Protein AF-0000000069419347 (afdb_homodimer)

Solvent-accessible surface area (backbone atoms only — not comparable to full-atom values): 30660 Å² total; per-residue (Å²): 137,82,92,69,68,67,70,63,52,55,51,61,59,47,45,56,52,52,49,46,49,49,43,45,51,59,65,61,51,60,83,69,86,72,61,82,82,29,34,40,35,29,23,65,53,56,9,44,68,32,57,40,81,48,40,49,40,36,15,42,52,44,42,32,52,75,68,44,47,33,29,24,36,40,49,79,61,64,62,39,100,65,69,41,68,16,29,34,33,48,78,84,44,74,36,59,43,40,66,54,39,51,52,48,45,26,65,76,69,70,54,64,57,50,73,91,52,55,69,50,56,51,28,51,38,49,18,44,40,34,20,40,66,50,44,39,45,55,37,51,47,50,56,46,56,39,90,62,47,70,59,44,60,68,49,47,96,54,59,74,69,56,30,52,52,50,50,52,51,49,35,52,49,51,50,51,19,30,44,40,58,47,65,52,54,48,53,72,71,56,35,46,53,52,34,52,51,48,52,50,28,51,44,52,57,31,49,85,43,65,23,68,90,28,86,55,73,35,61,50,40,24,48,50,42,19,50,51,45,40,35,71,50,70,30,74,93,34,74,65,26,56,50,41,67,71,42,48,58,51,53,52,37,44,51,53,52,38,61,72,67,35,79,55,45,50,32,34,6,60,68,35,93,59,41,51,92,52,64,67,40,78,41,63,54,70,70,79,126,138,82,91,68,69,67,70,64,54,56,51,61,58,48,44,56,51,51,48,46,47,49,44,44,49,58,65,62,50,60,82,69,84,71,61,83,81,27,34,40,35,31,24,64,52,56,8,44,69,30,58,41,81,45,40,50,40,36,15,42,52,44,40,32,52,75,68,47,47,34,30,24,36,41,49,80,60,64,62,38,100,65,68,42,69,14,29,36,33,48,78,84,44,75,36,60,43,40,68,54,39,52,52,49,47,27,64,74,69,71,55,63,57,50,72,91,52,54,68,50,57,51,26,52,37,48,18,44,40,34,22,40,68,52,44,39,45,55,38,51,47,50,57,48,55,40,92,61,46,69,58,44,58,68,48,46,96,54,58,73,70,56,29,52,53,50,50,52,50,49,34,52,50,52,51,53,20,29,43,41,58,46,64,51,54,48,54,73,70,56,34,46,52,52,33,51,51,48,52,50,28,52,45,54,57,30,50,86,46,67,24,67,89,27,86,55,72,35,60,50,41,25,49,50,42,20,50,50,43,41,36,71,51,70,32,74,93,33,74,65,26,56,49,41,67,70,43,48,57,51,53,52,35,45,49,51,51,38,61,73,67,34,79,56,44,50,33,35,6,59,69,34,93,59,39,51,90,53,65,67,40,78,43,64,56,72,69,79,125

Sequence (578 aa):
MELLPICYWTLLLLAPVLLAFLVYKIYFQKKREIPKNTVLLYQMGRGPHAPSVSPFPMKLETYLRMAKIPYMSDHSVTFSSKGKLPWMVYNGKPVADSQFCIEYLNKKLGINLNKAYADLDVSVGRAFQKMAEEEFYWTMCAVTFGEDLTEVKKVLPYKGIELWIKLTAIKHVVQKEMWGHGIGRHNSKEIWSIGERDLHAISTFLGKKKYFLGDEPSEVDCAMFAMLAMVKWNMPNTPHESLMKKLTNLGAYCERMKERYWPDWEECSRLSKKFKDDSYILKNRQKSKMELLPICYWTLLLLAPVLLAFLVYKIYFQKKREIPKNTVLLYQMGRGPHAPSVSPFPMKLETYLRMAKIPYMSDHSVTFSSKGKLPWMVYNGKPVADSQFCIEYLNKKLGINLNKAYADLDVSVGRAFQKMAEEEFYWTMCAVTFGEDLTEVKKVLPYKGIELWIKLTAIKHVVQKEMWGHGIGRHNSKEIWSIGERDLHAISTFLGKKKYFLGDEPSEVDCAMFAMLAMVKWNMPNTPHESLMKKLTNLGAYCERMKERYWPDWEECSRLSKKFKDDSYILKNRQKSK

pLDDT: mean 89.45, std 16.15, range [29.17, 98.94]

InterPro domains:
  IPR012336 Thioredoxin-like fold [PF17172] (55-144)
  IPR026928 FAX/IsoI-like [SFLDG01200] (39-267)
  IPR033468 Metaxin, glutathione S-transferase domain [PF17171] (196-257)
  IPR036249 Thioredoxin-like superfamily [SSF52833] (52-113)
  IPR036282 Glutathione S-transferase, C-terminal domain superfamily [SSF47616] (196-260)
  IPR040079 Glutathione transferase family [SFLDS00019] (39-267)
  IPR050931 Mitochondrial Protein Transport Metaxin [PTHR12289] (31-272)

Organism: NCBI:txid2607531

Foldseek 3Di:
DPPPDPVVVVCVVVVVVVVVVVCCCVVVVPPPDDDAQEKEKEAAAQWQFWLHLALLSQLLVLLCLVQFGKYFYDRPNDADPVRDDIWIAHRRDTDDGSVRRSVVCCVVVVDFQCVVDDPVLVVVLVVLLCCLVLQLRLLLLCQCLDDDVPQVLRTDPDDDPRSVVVSVVVSVVSLVVCVVSVLNVDDNVVSVVSNLVSVVVQLVQCPQALARSHPGHGSSRSRLLSSLVSLCGRPPPDPSVVVVVVSVSSVNSNVSSCVPRPVVGLCSRPNRPNDDDRGRPIDGNPPPD/DCPPDPVPVVCVVVVVVVVVVVCCCVVVVPPPDDDAQEKEKEAAAQWQFWLHLALLSQLLVLLCLVQFGKYFYDRPNDADPVRDDIWIAHPRDTDDGSVRRSVVCCVVVVDFQCVVDDPVLVVVLVVLLCCLVLQLRLLLLCQCLDDDVPQVLRTDPDDDPRSVVVSVVVSVVSLVVCVVSVLNVDDNVVSVVSNLVSVVVQLVQCPQALARSHPGHGSSSSRLLSSLCSLCGRPPPDPSVVVVVVSVSSVNSNVSSCVPRPVVGLCSRPNRPNDDDRGRPIDGNPPPD

Secondary structure (DSSP, 8-state):
-----HHHHHHHHHHHHHHHHHHHHHHHS----PPTT-EEEE-PPPPSSSS-SSHHHHHHHHHHHHTT--EEEE-S----TTS-S-EEEETTEEEESHHHHHHHHHHHHT--TTTTS-HHHHHHHHHHHHHIIIIIHHHHHHHHTSS--HHHHHHSS--HHHHHHHHHHHHHHHHHHHHHHSGGGS-HHHHHHHHHHHHHHHHHHHTT-SSSSSSS--HHHHHHHHHHHIIIII-TTSHHHHHHHHSHHHHHHHHHHHHHH-TTTGGG-TTSTT----BT--B------/----SHHHHHHHHHHHHHHHHHHHHHHHS----PPTT-EEEE-PPPPSSSS-SSHHHHHHHHHHHHTT--EEEE-S----TTS-S-EEEETTEEEESHHHHHHHHHHHHT--TTTTS-HHHHHHHHHHHHHIIIIIHHHHHHHHTSS--HHHHHHSS--HHHHHHHHHHHHHHHHHHHHHHSGGGS-HHHHHHHHHHHHHHHHHHHTT-SSSSSSS--HHHHHHHHHHHIIIII-TTSHHHHHHHHSHHHHHHHHHHHHHH-TTTGGG-TTSTT----BT--B------

Nearest PDB structures (foldseek):
  3tou-assembly1_B  TM=7.215E-01  e=1.126E-05  Ralstonia solanacearum
  4ikh-assembly1_A-2  TM=7.007E-01  e=8.642E-06  Pseudomonas protegens Pf-5
  8ix7-assembly1_A  TM=6.633E-01  e=6.817E-05  Oryza sativa Indica Group
  4pua-assembly1_A-2  TM=5.459E-01  e=1.720E-05  Streptococcus pneumoniae ATCC 700669
  6gsw-assembly1_B  TM=5.670E-01  e=1.221E-04  Rattus rattus

Structure (mmCIF, N/CA/C/O backbone):
data_AF-0000000069419347-model_v1
#
loop_
_entity.id
_entity.type
_entity.pdbx_description
1 polymer 'Failed axon connections homolog isoform X1'
#
loop_
_atom_site.group_PDB
_atom_site.id
_atom_site.type_symbol
_atom_site.label_atom_id
_atom_site.label_alt_id
_atom_site.label_comp_id
_atom_site.label_asym_id
_atom_site.label_entity_id
_atom_site.label_seq_id
_atom_site.pdbx_PDB_ins_code
_atom_site.Cartn_x
_atom_site.Cartn_y
_atom_site.Cartn_z
_atom_site.occupancy
_atom_site.B_iso_or_equiv
_atom_site.auth_seq_id
_atom_site.auth_comp_id
_atom_site.auth_asym_id
_atom_site.auth_atom_id
_atom_site.pdbx_PDB_model_num
ATOM 1 N N . MET A 1 1 ? 57.094 0.562 -24.5 1 29.8 1 MET A N 1
ATOM 2 C CA . MET A 1 1 ? 56.219 -0.581 -24.625 1 29.8 1 MET A CA 1
ATOM 3 C C . MET A 1 1 ? 54.812 -0.234 -24.125 1 29.8 1 MET A C 1
ATOM 5 O O . MET A 1 1 ? 54.625 0.105 -22.953 1 29.8 1 MET A O 1
ATOM 9 N N . GLU A 1 2 ? 53.938 0.342 -25.062 1 36.12 2 GLU A N 1
ATOM 10 C CA . GLU A 1 2 ? 52.594 0.938 -25.016 1 36.12 2 GLU A CA 1
ATOM 11 C C . GLU A 1 2 ? 51.562 -0.091 -24.625 1 36.12 2 GLU A C 1
ATOM 13 O O . GLU A 1 2 ? 51.469 -1.17 -25.219 1 36.12 2 GLU A O 1
ATOM 18 N N . LEU A 1 3 ? 51.188 -0.179 -23.344 1 39.41 3 LEU A N 1
ATOM 19 C CA . LEU A 1 3 ? 50.219 -1.021 -22.641 1 39.41 3 LEU A CA 1
ATOM 20 C C . LEU A 1 3 ? 48.812 -0.88 -23.25 1 39.41 3 LEU A C 1
ATOM 22 O O . LEU A 1 3 ? 48.062 0.007 -22.875 1 39.41 3 LEU A O 1
ATOM 26 N N . LEU A 1 4 ? 48.812 -0.803 -24.672 1 35.44 4 LEU A N 1
ATOM 27 C CA . LEU A 1 4 ? 47.594 -0.573 -25.469 1 35.44 4 LEU A CA 1
ATOM 28 C C . LEU A 1 4 ? 46.531 -1.614 -25.141 1 35.44 4 LEU A C 1
ATOM 30 O O . LEU A 1 4 ? 45.375 -1.273 -24.969 1 35.44 4 LEU A O 1
ATOM 34 N N . PRO A 1 5 ? 46.531 -2.982 -25.719 1 41.66 5 PRO A N 1
ATOM 35 C CA . PRO A 1 5 ? 45.594 -3.744 -26.547 1 41.66 5 PRO A CA 1
ATOM 36 C C . PRO A 1 5 ? 44.656 -4.621 -25.719 1 41.66 5 PRO A C 1
ATOM 38 O O . PRO A 1 5 ? 43.969 -5.492 -26.266 1 41.66 5 PRO A O 1
ATOM 41 N N . ILE A 1 6 ? 44.688 -4.746 -24.453 1 48.47 6 ILE A N 1
ATOM 42 C CA . ILE A 1 6 ? 44 -5.855 -23.812 1 48.47 6 ILE A CA 1
ATOM 43 C C . ILE A 1 6 ? 42.5 -5.609 -23.844 1 48.47 6 ILE A C 1
ATOM 45 O O . ILE A 1 6 ? 41.719 -6.539 -24.062 1 48.47 6 ILE A O 1
ATOM 49 N N . CYS A 1 7 ? 42 -4.348 -23.875 1 47.34 7 CYS A N 1
ATOM 50 C CA . CYS A 1 7 ? 40.594 -4.062 -23.75 1 47.34 7 CYS A CA 1
ATOM 51 C C . CYS A 1 7 ? 39.844 -4.41 -25.047 1 47.34 7 CYS A C 1
ATOM 53 O O . CYS A 1 7 ? 38.688 -4.84 -25 1 47.34 7 CYS A O 1
ATOM 55 N N . TYR A 1 8 ? 40.5 -4.25 -26.25 1 48.56 8 TYR A N 1
ATOM 56 C CA . TYR A 1 8 ? 39.844 -4.504 -27.516 1 48.56 8 TYR A CA 1
ATOM 57 C C . TYR A 1 8 ? 39.656 -5.996 -27.75 1 48.56 8 TYR A C 1
ATOM 59 O O . TYR A 1 8 ? 38.656 -6.43 -28.281 1 48.56 8 TYR A O 1
ATOM 67 N N . TRP A 1 9 ? 40.562 -6.848 -27.219 1 48.47 9 TRP A N 1
ATOM 68 C CA . TRP A 1 9 ? 40.5 -8.281 -27.469 1 48.47 9 TRP A CA 1
ATOM 69 C C . TRP A 1 9 ? 39.406 -8.93 -26.625 1 48.47 9 TRP A C 1
ATOM 71 O O . TRP A 1 9 ? 38.75 -9.875 -27.078 1 48.47 9 TRP A O 1
ATOM 81 N N . THR A 1 10 ? 39.156 -8.445 -25.406 1 51.72 10 THR A N 1
ATOM 82 C CA . THR A 1 10 ? 38.094 -9.008 -24.594 1 51.72 10 THR A CA 1
ATOM 83 C C . THR A 1 10 ? 36.719 -8.656 -25.172 1 51.72 10 THR A C 1
ATOM 85 O O . THR A 1 10 ? 35.781 -9.469 -25.125 1 51.72 10 THR A O 1
ATOM 88 N N . LEU A 1 11 ? 36.625 -7.551 -25.891 1 51.53 11 LEU A N 1
ATOM 89 C CA . LEU A 1 11 ? 35.375 -7.195 -26.562 1 51.53 11 LEU A CA 1
ATOM 90 C C . LEU A 1 11 ? 35.156 -8.062 -27.797 1 51.53 11 LEU A C 1
ATOM 92 O O . LEU A 1 11 ? 34.031 -8.469 -28.078 1 51.53 11 LEU A O 1
ATOM 96 N N . LEU A 1 12 ? 36.25 -8.5 -28.484 1 54.22 12 LEU A N 1
ATOM 97 C CA . LEU A 1 12 ? 36.188 -9.32 -29.688 1 54.22 12 LEU A CA 1
ATOM 98 C C . LEU A 1 12 ? 35.781 -10.75 -29.344 1 54.22 12 LEU A C 1
ATOM 100 O O . LEU A 1 12 ? 35.031 -11.391 -30.094 1 54.22 12 LEU A O 1
ATOM 104 N N . LEU A 1 13 ? 36.219 -11.211 -28.141 1 55.38 13 LEU A N 1
ATOM 105 C CA . LEU A 1 13 ? 35.844 -12.57 -27.766 1 55.38 13 LEU A CA 1
ATOM 106 C C . LEU A 1 13 ? 34.438 -12.609 -27.172 1 55.38 13 LEU A C 1
ATOM 108 O O . LEU A 1 13 ? 33.688 -13.562 -27.406 1 55.38 13 LEU A O 1
ATOM 112 N N . LEU A 1 14 ? 34 -11.531 -26.516 1 58.59 14 LEU A N 1
ATOM 113 C CA . LEU A 1 14 ? 32.719 -11.562 -25.875 1 58.59 14 LEU A CA 1
ATOM 114 C C . LEU A 1 14 ? 31.594 -11.266 -26.875 1 58.59 14 LEU A C 1
ATOM 116 O O . LEU A 1 14 ? 30.469 -11.75 -26.719 1 58.59 14 LEU A O 1
ATOM 120 N N . ALA A 1 15 ? 31.969 -10.664 -28.047 1 59.84 15 ALA A N 1
ATOM 121 C CA . ALA A 1 15 ? 30.969 -10.305 -29.062 1 59.84 15 ALA A CA 1
ATOM 122 C C . ALA A 1 15 ? 30.422 -11.547 -29.75 1 59.84 15 ALA A C 1
ATOM 124 O O . ALA A 1 15 ? 29.203 -11.695 -29.891 1 59.84 15 ALA A O 1
ATOM 125 N N . PRO A 1 16 ? 31.328 -12.453 -30.062 1 60.97 16 PRO A N 1
ATOM 126 C CA . PRO A 1 16 ? 30.766 -13.648 -30.703 1 60.97 16 PRO A CA 1
ATOM 127 C C . PRO A 1 16 ? 29.938 -14.492 -29.734 1 60.97 16 PRO A C 1
ATOM 129 O O . PRO A 1 16 ? 28.906 -15.055 -30.109 1 60.97 16 PRO A O 1
ATOM 132 N N . VAL A 1 17 ? 30.25 -14.477 -28.453 1 59.56 17 VAL A N 1
ATOM 133 C CA . VAL A 1 17 ? 29.516 -15.242 -27.453 1 59.56 17 VAL A CA 1
ATOM 134 C C . VAL A 1 17 ? 28.172 -14.57 -27.172 1 59.56 17 VAL A C 1
ATOM 136 O O . VAL A 1 17 ? 27.141 -15.234 -27.109 1 59.56 17 VAL A O 1
ATOM 139 N N . LEU A 1 18 ? 28.156 -13.273 -27.078 1 58.28 18 LEU A N 1
ATOM 140 C CA . LEU A 1 18 ? 26.906 -12.539 -26.906 1 58.28 18 LEU A CA 1
ATOM 141 C C . LEU A 1 18 ? 26.031 -12.656 -28.141 1 58.28 18 LEU A C 1
ATOM 143 O O . LEU A 1 18 ? 24.812 -12.828 -28.016 1 58.28 18 LEU A O 1
ATOM 147 N N . LEU A 1 19 ? 26.672 -12.594 -29.297 1 57.97 19 LEU A N 1
ATOM 148 C CA . LEU A 1 19 ? 25.922 -12.773 -30.531 1 57.97 19 LEU A CA 1
ATOM 149 C C . LEU A 1 19 ? 25.406 -14.203 -30.656 1 57.97 19 LEU A C 1
ATOM 151 O O . LEU A 1 19 ? 24.266 -14.414 -31.047 1 57.97 19 LEU A O 1
ATOM 155 N N . ALA A 1 20 ? 26.219 -15.188 -30.25 1 57.75 20 ALA A N 1
ATOM 156 C CA . ALA A 1 20 ? 25.766 -16.578 -30.25 1 57.75 20 ALA A CA 1
ATOM 157 C C . ALA A 1 20 ? 24.656 -16.797 -29.234 1 57.75 20 ALA A C 1
ATOM 159 O O . ALA A 1 20 ? 23.672 -17.484 -29.516 1 57.75 20 ALA A O 1
ATOM 160 N N . PHE A 1 21 ? 24.75 -16.219 -28.062 1 57.56 21 PHE A N 1
ATOM 161 C CA . PHE A 1 21 ? 23.703 -16.297 -27.047 1 57.56 21 PHE A CA 1
ATOM 162 C C . PHE A 1 21 ? 22.422 -15.609 -27.547 1 57.56 21 PHE A C 1
ATOM 164 O O . PHE A 1 21 ? 21.328 -16.141 -27.375 1 57.56 21 PHE A O 1
ATOM 171 N N . LEU A 1 22 ? 22.531 -14.492 -28.172 1 54.28 22 LEU A N 1
ATOM 172 C CA . LEU A 1 22 ? 21.391 -13.789 -28.734 1 54.28 22 LEU A CA 1
ATOM 173 C C . LEU A 1 22 ? 20.797 -14.586 -29.891 1 54.28 22 LEU A C 1
ATOM 175 O O . LEU A 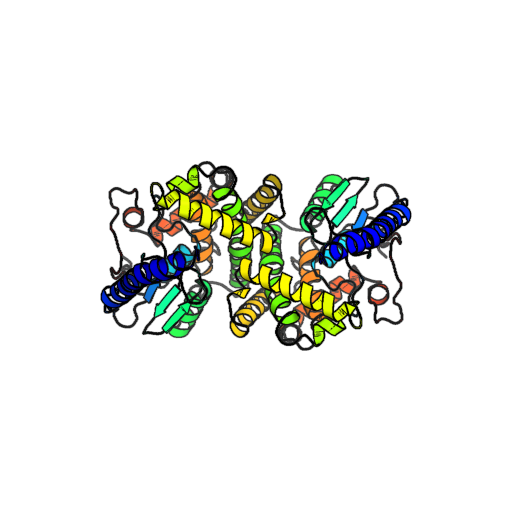1 22 ? 19.562 -14.719 -30 1 54.28 22 LEU A O 1
ATOM 179 N N . VAL A 1 23 ? 21.688 -15.133 -30.75 1 52.81 23 VAL A N 1
ATOM 180 C CA . VAL A 1 23 ? 21.219 -15.977 -31.844 1 52.81 23 VAL A CA 1
ATOM 181 C C . VAL A 1 23 ? 20.578 -17.234 -31.297 1 52.81 23 VAL A C 1
ATOM 183 O O . VAL A 1 23 ? 19.516 -17.656 -31.766 1 52.81 23 VAL A O 1
ATOM 186 N N . TYR A 1 24 ? 21.312 -17.875 -30.312 1 51.09 24 TYR A N 1
ATOM 187 C CA . TYR A 1 24 ? 20.719 -19.031 -29.641 1 51.09 24 TYR A CA 1
ATOM 188 C C . TYR A 1 24 ? 19.359 -18.672 -29.031 1 51.09 24 TYR A C 1
ATOM 190 O O . TYR A 1 24 ? 18.391 -19.422 -29.188 1 51.09 24 TYR A O 1
ATOM 198 N N . LYS A 1 25 ? 19.312 -17.594 -28.266 1 52.38 25 LYS A N 1
ATOM 199 C CA . LYS A 1 25 ? 18.047 -17.141 -27.688 1 52.38 25 LYS A CA 1
ATOM 200 C C . LYS A 1 25 ? 17 -16.906 -28.781 1 52.38 25 LYS A C 1
ATOM 202 O O . LYS A 1 25 ? 15.844 -17.297 -28.641 1 52.38 25 LYS A O 1
ATOM 207 N N . ILE A 1 26 ? 17.422 -16.172 -29.781 1 50.84 26 ILE A N 1
ATOM 208 C CA . ILE A 1 26 ? 16.516 -15.906 -30.906 1 50.84 26 ILE A CA 1
ATOM 209 C C . ILE A 1 26 ? 16.219 -17.219 -31.641 1 50.84 26 ILE A C 1
ATOM 211 O O . ILE A 1 26 ? 15.07 -17.484 -31.984 1 50.84 26 ILE A O 1
ATOM 215 N N . TYR A 1 27 ? 17.297 -17.922 -31.953 1 47.09 27 TYR A N 1
ATOM 216 C CA . TYR A 1 27 ? 17.156 -19.141 -32.719 1 47.09 27 TYR A CA 1
ATOM 217 C C . TYR A 1 27 ? 16.391 -20.203 -31.922 1 47.09 27 TYR A C 1
ATOM 219 O O . TYR A 1 27 ? 15.594 -20.953 -32.5 1 47.09 27 TYR A O 1
ATOM 227 N N . PHE A 1 28 ? 16.812 -20.375 -30.656 1 46.38 28 PHE A N 1
ATOM 228 C CA . PHE A 1 28 ? 16.141 -21.422 -29.906 1 46.38 28 PHE A CA 1
ATOM 229 C C . PHE A 1 28 ? 14.836 -20.906 -29.312 1 46.38 28 PHE A C 1
ATOM 231 O O . PHE A 1 28 ? 14.094 -21.656 -28.672 1 46.38 28 PHE A O 1
ATOM 238 N N . GLN A 1 29 ? 14.719 -19.609 -29.141 1 49.25 29 GLN A N 1
ATOM 239 C CA . GLN A 1 29 ? 13.367 -19.25 -28.734 1 49.25 29 GLN A CA 1
ATOM 240 C C . GLN A 1 29 ? 12.336 -19.766 -29.734 1 49.25 29 GLN A C 1
ATOM 242 O O . GLN A 1 29 ? 12.172 -19.203 -30.812 1 49.25 29 GLN A O 1
ATOM 247 N N . LYS A 1 30 ? 12.383 -21.031 -29.891 1 47.69 30 LYS A N 1
ATOM 248 C CA . LYS A 1 30 ? 11.352 -21.797 -30.578 1 47.69 30 LYS A CA 1
ATOM 249 C C . LYS A 1 30 ? 10.023 -21.047 -30.594 1 47.69 30 LYS A C 1
ATOM 251 O O . LYS A 1 30 ? 9.492 -20.688 -29.547 1 47.69 30 LYS A O 1
ATOM 256 N N . LYS A 1 31 ? 9.688 -20.469 -31.688 1 54.03 31 LYS A N 1
ATOM 257 C CA . LYS A 1 31 ? 8.344 -19.969 -31.984 1 54.03 31 LYS A CA 1
ATOM 258 C C . LYS A 1 31 ? 7.285 -21.016 -31.625 1 54.03 31 LYS A C 1
ATOM 260 O O . LYS A 1 31 ? 7.012 -21.922 -32.406 1 54.03 31 LYS A O 1
ATOM 265 N N . ARG A 1 32 ? 7.207 -21.328 -30.375 1 66.75 32 ARG A N 1
ATOM 266 C CA . ARG A 1 32 ? 6.156 -22.266 -29.984 1 66.75 32 ARG A CA 1
ATOM 267 C C . ARG A 1 32 ? 4.781 -21.734 -30.391 1 66.75 32 ARG A C 1
ATOM 269 O O . ARG A 1 32 ? 4.539 -20.531 -30.359 1 66.75 32 ARG A O 1
ATOM 276 N N . GLU A 1 33 ? 4.199 -22.531 -31.172 1 82.38 33 GLU A N 1
ATOM 277 C CA . GLU A 1 33 ? 2.844 -22.203 -31.594 1 82.38 33 GLU A CA 1
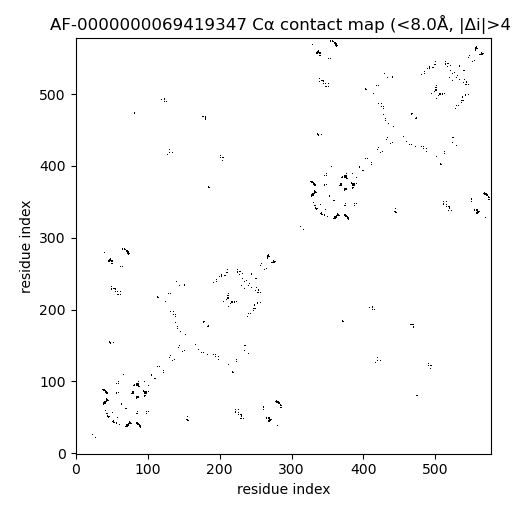ATOM 278 C C . GLU A 1 33 ? 1.878 -22.188 -30.422 1 82.38 33 GLU A C 1
ATOM 280 O O . GLU A 1 33 ? 1.695 -23.203 -29.75 1 82.38 33 GLU A O 1
ATOM 285 N N . ILE A 1 34 ? 1.478 -21.125 -29.922 1 89.12 34 ILE A N 1
ATOM 286 C CA . ILE A 1 34 ? 0.454 -20.953 -28.891 1 89.12 34 ILE A CA 1
ATOM 287 C C . ILE A 1 34 ? -0.93 -20.969 -29.547 1 89.12 34 ILE A C 1
ATOM 289 O O . ILE A 1 34 ? -1.204 -20.172 -30.453 1 89.12 34 ILE A O 1
ATOM 293 N N . PRO A 1 35 ? -1.721 -21.891 -29.094 1 92.75 35 PRO A N 1
ATOM 294 C CA . PRO A 1 35 ? -3.066 -21.906 -29.672 1 92.75 35 PRO A CA 1
ATOM 295 C C . PRO A 1 35 ? -3.793 -20.578 -29.516 1 92.75 35 PRO A C 1
ATOM 297 O O . PRO A 1 35 ? -3.516 -19.812 -28.594 1 92.75 35 PRO A O 1
ATOM 300 N N . LYS A 1 36 ? -4.734 -20.359 -30.422 1 94 36 LYS A N 1
ATOM 301 C CA . LYS A 1 36 ? -5.57 -19.156 -30.344 1 94 36 LYS A CA 1
ATOM 302 C C . LYS A 1 36 ? -6.359 -19.141 -29.031 1 94 36 LYS A C 1
ATOM 304 O O . LYS A 1 36 ? -6.773 -20.188 -28.531 1 94 36 LYS A O 1
ATOM 309 N N . ASN A 1 37 ? -6.57 -17.922 -28.484 1 96.44 37 ASN A N 1
ATOM 310 C CA . ASN A 1 37 ? -7.363 -17.703 -27.281 1 96.44 37 ASN A CA 1
ATOM 311 C C . ASN A 1 37 ? -6.758 -18.406 -26.062 1 96.44 37 ASN A C 1
ATOM 313 O O . ASN A 1 37 ? -7.48 -18.922 -25.219 1 96.44 37 ASN A O 1
ATOM 317 N N . THR A 1 38 ? -5.406 -18.516 -26.109 1 96.94 38 THR A N 1
ATOM 318 C CA . THR A 1 38 ? -4.637 -19.094 -25.016 1 96.94 38 THR A CA 1
ATOM 319 C C . THR A 1 38 ? -3.633 -18.078 -24.469 1 96.94 38 THR A C 1
ATOM 321 O O . THR A 1 38 ? -2.969 -17.375 -25.234 1 96.94 38 THR A O 1
ATOM 324 N N . VAL A 1 39 ? -3.59 -17.984 -23.188 1 98.12 39 VAL A N 1
ATOM 325 C CA . VAL A 1 39 ? -2.631 -17.094 -22.547 1 98.12 39 VAL A CA 1
ATOM 326 C C . VAL A 1 39 ? -1.269 -17.781 -22.453 1 98.12 39 VAL A C 1
ATOM 328 O O . VAL A 1 39 ? -1.174 -18.938 -22.047 1 98.12 39 VAL A O 1
ATOM 331 N N . LEU A 1 40 ? -0.268 -17.141 -22.906 1 98 40 LEU A N 1
ATOM 332 C CA . LEU A 1 40 ? 1.087 -17.531 -22.531 1 98 40 LEU A CA 1
ATOM 333 C C . LEU A 1 40 ? 1.566 -16.719 -21.328 1 98 40 LEU A C 1
ATOM 335 O O . LEU A 1 40 ? 1.769 -15.508 -21.438 1 98 40 LEU A O 1
ATOM 339 N N . LEU A 1 41 ? 1.687 -17.375 -20.234 1 98.12 41 LEU A N 1
ATOM 340 C CA . LEU A 1 41 ? 2.053 -16.75 -18.953 1 98.12 41 LEU A CA 1
ATOM 341 C C . LEU A 1 41 ? 3.559 -16.844 -18.719 1 98.12 41 LEU A C 1
ATOM 343 O O . LEU A 1 41 ? 4.102 -17.938 -18.578 1 98.12 41 LEU A O 1
ATOM 347 N N . TYR A 1 42 ? 4.219 -15.711 -18.766 1 97.31 42 TYR A N 1
ATOM 348 C CA . TYR A 1 42 ? 5.637 -15.641 -18.422 1 97.31 42 TYR A CA 1
ATOM 349 C C . TYR A 1 42 ? 5.82 -15.469 -16.906 1 97.31 42 TYR A C 1
ATOM 351 O O . TYR A 1 42 ? 5.344 -14.492 -16.328 1 97.31 42 TYR A O 1
ATOM 359 N N . GLN A 1 43 ? 6.414 -16.375 -16.297 1 95.19 43 GLN A N 1
ATOM 360 C CA . GLN A 1 43 ? 6.605 -16.391 -14.852 1 95.19 43 GLN A CA 1
ATOM 361 C C . GLN A 1 43 ? 7.926 -17.047 -14.469 1 95.19 43 GLN A C 1
ATOM 363 O O . GLN A 1 43 ? 8.734 -17.375 -15.344 1 95.19 43 GLN A O 1
ATOM 368 N N . MET A 1 44 ? 8.172 -17.141 -13.148 1 89.38 44 MET A N 1
ATOM 369 C CA . MET A 1 44 ? 9.367 -17.828 -12.664 1 89.38 44 MET A CA 1
ATOM 370 C C . MET A 1 44 ? 9.133 -19.328 -12.547 1 89.38 44 MET A C 1
ATOM 372 O O . MET A 1 44 ? 8.008 -19.797 -12.703 1 89.38 44 MET A O 1
ATOM 376 N N . GLY A 1 45 ? 10.18 -20.031 -12.32 1 87.12 45 GLY A N 1
ATOM 377 C CA . GLY A 1 45 ? 10.047 -21.469 -12.125 1 87.12 45 GLY A CA 1
ATOM 378 C C . GLY A 1 45 ? 9.219 -21.828 -10.906 1 87.12 45 GLY A C 1
ATOM 379 O O . GLY A 1 45 ? 8.945 -20.969 -10.062 1 87.12 45 GLY A O 1
ATOM 380 N N . ARG A 1 46 ? 8.734 -23.078 -10.891 1 93.31 46 ARG A N 1
ATOM 381 C CA . ARG A 1 46 ? 7.941 -23.594 -9.781 1 93.31 46 ARG A CA 1
ATOM 382 C C . ARG A 1 46 ? 8.75 -23.594 -8.484 1 93.31 46 ARG A C 1
ATOM 384 O O . ARG A 1 46 ? 9.961 -23.797 -8.508 1 93.31 46 ARG A O 1
ATOM 391 N N . GLY A 1 47 ? 8.102 -23.312 -7.34 1 91.81 47 GLY A N 1
ATOM 392 C CA . GLY A 1 47 ? 8.742 -23.328 -6.031 1 91.81 47 GLY A CA 1
ATOM 393 C C . GLY A 1 47 ? 8.867 -24.734 -5.449 1 91.81 47 GLY A C 1
ATOM 394 O O . GLY A 1 47 ? 8.258 -25.672 -5.957 1 91.81 47 GLY A O 1
ATOM 395 N N . PRO A 1 48 ? 9.672 -24.875 -4.441 1 92.75 48 PRO A N 1
ATOM 396 C CA . PRO A 1 48 ? 9.859 -26.188 -3.826 1 92.75 48 PRO A CA 1
ATOM 397 C C . PRO A 1 48 ? 8.578 -26.719 -3.186 1 92.75 48 PRO A C 1
ATOM 399 O O . PRO A 1 48 ? 8.281 -27.906 -3.301 1 92.75 48 PRO A O 1
ATOM 402 N N . HIS A 1 49 ? 7.746 -25.781 -2.566 1 93.88 49 HIS A N 1
ATOM 403 C CA . HIS A 1 49 ? 6.625 -26.266 -1.763 1 93.88 49 HIS A CA 1
ATOM 404 C C . HIS A 1 49 ? 5.305 -25.688 -2.268 1 93.88 49 HIS A C 1
ATOM 406 O O . HIS A 1 49 ? 4.234 -26.047 -1.766 1 93.88 49 HIS A O 1
ATOM 412 N N . ALA A 1 50 ? 5.352 -24.812 -3.209 1 95.12 50 ALA A N 1
ATOM 413 C CA . ALA A 1 50 ? 4.191 -24.172 -3.814 1 95.12 50 ALA A CA 1
ATOM 414 C C . ALA A 1 50 ? 4.426 -23.891 -5.297 1 95.12 50 ALA A C 1
ATOM 416 O O . ALA A 1 50 ? 5.566 -23.891 -5.762 1 95.12 50 ALA A O 1
ATOM 417 N N . PRO A 1 51 ? 3.381 -23.641 -6.055 1 96 51 PRO A N 1
ATOM 418 C CA . PRO A 1 51 ? 3.504 -23.469 -7.504 1 96 51 PRO A CA 1
ATOM 419 C C . PRO A 1 51 ? 4.371 -22.266 -7.879 1 96 51 PRO A C 1
ATOM 421 O O . PRO A 1 51 ? 4.871 -22.188 -9.008 1 96 51 PRO A O 1
ATOM 424 N N . SER A 1 52 ? 4.535 -21.359 -6.973 1 95.12 52 SER A N 1
ATOM 425 C CA . SER A 1 52 ? 5.375 -20.188 -7.223 1 95.12 52 SER A CA 1
ATOM 426 C C . SER A 1 52 ? 6.07 -19.734 -5.945 1 95.12 52 SER A C 1
ATOM 428 O O . SER A 1 52 ? 5.578 -19.969 -4.84 1 95.12 52 SER A O 1
ATOM 430 N N . VAL A 1 53 ? 7.246 -19.047 -6.117 1 92.44 53 VAL A N 1
ATOM 431 C CA . VAL A 1 53 ? 7.953 -18.484 -4.977 1 92.44 53 VAL A CA 1
ATOM 432 C C . VAL A 1 53 ? 7.676 -16.984 -4.883 1 92.44 53 VAL A C 1
ATOM 434 O O . VAL A 1 53 ? 8.227 -16.297 -4.02 1 92.44 53 VAL A O 1
ATOM 437 N N . SER A 1 54 ? 6.852 -16.5 -5.766 1 94 54 SER A N 1
ATOM 438 C CA . SER A 1 54 ? 6.426 -15.109 -5.801 1 94 54 SER A CA 1
ATOM 439 C C . SER A 1 54 ? 4.902 -15 -5.836 1 94 54 SER A C 1
ATOM 441 O O . SER A 1 54 ? 4.234 -15.781 -6.512 1 94 54 SER A O 1
ATOM 443 N N . PRO A 1 55 ? 4.367 -14.094 -5.078 1 97.56 55 PRO A N 1
ATOM 444 C CA . PRO A 1 55 ? 2.906 -14.031 -4.988 1 97.56 55 PRO A CA 1
ATOM 445 C C . PRO A 1 55 ? 2.262 -13.484 -6.262 1 97.56 55 PRO A C 1
ATOM 447 O O . PRO A 1 55 ? 1.097 -13.773 -6.543 1 97.56 55 PRO A O 1
ATOM 450 N N . PHE A 1 56 ? 2.959 -12.742 -7.09 1 98.12 56 PHE A N 1
ATOM 451 C CA . PHE A 1 56 ? 2.328 -12.047 -8.203 1 98.12 56 PHE A CA 1
ATOM 452 C C . PHE A 1 56 ? 2.098 -13 -9.375 1 98.12 56 PHE A C 1
ATOM 454 O O . PHE A 1 56 ? 1.013 -13.023 -9.961 1 98.12 56 PHE A O 1
ATOM 461 N N . PRO A 1 57 ? 3.074 -13.867 -9.695 1 97.88 57 PRO A N 1
ATOM 462 C CA . PRO A 1 57 ? 2.752 -14.914 -10.68 1 97.88 57 PRO A CA 1
ATOM 463 C C . PRO A 1 57 ? 1.66 -15.859 -10.188 1 97.88 57 PRO A C 1
ATOM 465 O O . PRO A 1 57 ? 0.806 -16.281 -10.977 1 97.88 57 PRO A O 1
ATOM 468 N N . MET A 1 58 ? 1.704 -16.188 -8.914 1 98.06 58 MET A N 1
ATOM 469 C CA . MET A 1 58 ? 0.682 -17.062 -8.352 1 98.06 58 MET A CA 1
ATOM 470 C C . MET A 1 58 ? -0.697 -16.422 -8.438 1 98.06 58 MET A C 1
ATOM 472 O O . MET A 1 58 ? -1.686 -17.094 -8.727 1 98.06 58 MET A O 1
ATOM 476 N N . LYS A 1 59 ? -0.788 -15.164 -8.156 1 98.81 59 LYS A N 1
ATOM 477 C CA . LYS A 1 59 ? -2.025 -14.406 -8.289 1 98.81 59 LYS A CA 1
ATOM 478 C C . LYS A 1 59 ? -2.594 -14.531 -9.703 1 98.81 59 LYS A C 1
ATOM 480 O O . LYS A 1 59 ? -3.766 -14.867 -9.875 1 98.81 59 LYS A O 1
ATOM 485 N N . LEU A 1 60 ? -1.772 -14.273 -10.727 1 98.81 60 LEU A N 1
ATOM 486 C CA . LEU A 1 60 ? -2.229 -14.266 -12.109 1 98.81 60 LEU A CA 1
ATOM 487 C C . LEU A 1 60 ? -2.623 -15.672 -12.555 1 98.81 60 LEU A C 1
ATOM 489 O O . LEU A 1 60 ? -3.646 -15.852 -13.219 1 98.81 60 LEU A O 1
ATOM 493 N N . GLU A 1 61 ? -1.835 -16.656 -12.156 1 98.62 61 GLU A N 1
ATOM 494 C CA . GLU A 1 61 ? -2.176 -18.031 -12.547 1 98.62 61 GLU A CA 1
ATOM 495 C C . GLU A 1 61 ? -3.449 -18.5 -11.844 1 98.62 61 GLU A C 1
ATOM 497 O O . GLU A 1 61 ? -4.281 -19.172 -12.445 1 98.62 61 GLU A O 1
ATOM 502 N N . THR A 1 62 ? -3.598 -18.156 -10.578 1 98.75 62 THR A N 1
ATOM 503 C CA . THR A 1 62 ? -4.832 -18.484 -9.875 1 98.75 62 THR A CA 1
ATOM 504 C C . THR A 1 62 ? -6.035 -17.859 -10.562 1 98.75 62 THR A C 1
ATOM 506 O O . THR A 1 62 ? -7.082 -18.484 -10.703 1 98.75 62 THR A O 1
ATOM 509 N N . TYR A 1 63 ? -5.906 -16.641 -11.047 1 98.81 63 TYR A N 1
ATOM 510 C CA . TYR A 1 63 ? -6.969 -15.969 -11.789 1 98.81 63 TYR A CA 1
ATOM 511 C C . TYR A 1 63 ? -7.316 -16.734 -13.055 1 98.81 63 TYR A C 1
ATOM 513 O O . TYR A 1 63 ? -8.492 -16.938 -13.359 1 98.81 63 TYR A O 1
ATOM 521 N N . LEU A 1 64 ? -6.289 -17.141 -13.789 1 98.75 64 LEU A N 1
ATOM 522 C CA . LEU A 1 64 ? -6.531 -17.875 -15.023 1 98.75 64 LEU A CA 1
ATOM 523 C C . LEU A 1 64 ? -7.297 -19.156 -14.742 1 98.75 64 LEU A C 1
ATOM 525 O O . LEU A 1 64 ? -8.195 -19.531 -15.5 1 98.75 64 LEU A O 1
ATOM 529 N N . ARG A 1 65 ? -6.98 -19.812 -13.664 1 98.31 65 ARG A N 1
ATOM 530 C CA . ARG A 1 65 ? -7.648 -21.047 -13.266 1 98.31 65 ARG A CA 1
ATOM 531 C C . ARG A 1 65 ? -9.086 -20.781 -12.828 1 98.31 65 ARG A C 1
ATOM 533 O O . ARG A 1 65 ? -10.008 -21.484 -13.242 1 98.31 65 ARG A O 1
ATOM 540 N N . MET A 1 66 ? -9.281 -19.766 -12.031 1 98.25 66 MET A N 1
ATOM 541 C CA . MET A 1 66 ? -10.609 -19.422 -11.539 1 98.25 66 MET A CA 1
ATOM 542 C C . MET A 1 66 ? -11.531 -19.031 -12.688 1 98.25 66 MET A C 1
ATOM 544 O O . MET A 1 66 ? -12.711 -19.359 -12.68 1 98.25 66 MET A O 1
ATOM 548 N N . ALA A 1 67 ? -10.961 -18.297 -13.625 1 97.94 67 ALA A N 1
ATOM 549 C CA . ALA A 1 67 ? -11.727 -17.781 -14.766 1 97.94 67 ALA A CA 1
ATOM 550 C C . ALA A 1 67 ? -11.812 -18.828 -15.875 1 97.94 67 ALA A C 1
ATOM 552 O O . ALA A 1 67 ? -12.469 -18.609 -16.891 1 97.94 67 ALA A O 1
ATOM 553 N N . LYS A 1 68 ? -11.133 -19.906 -15.727 1 97.19 68 LYS A N 1
ATOM 554 C CA . LYS A 1 68 ? -11.141 -21.016 -16.688 1 97.19 68 LYS A CA 1
ATOM 555 C C . LYS A 1 68 ? -10.641 -20.547 -18.062 1 97.19 68 LYS A C 1
ATOM 557 O O . LYS A 1 68 ? -11.242 -20.859 -19.078 1 97.19 68 LYS A O 1
ATOM 562 N N . ILE A 1 69 ? -9.609 -19.812 -18.016 1 97.88 69 ILE A N 1
ATOM 563 C CA . ILE A 1 69 ? -8.953 -19.359 -19.234 1 97.88 69 ILE A CA 1
ATOM 564 C C . ILE A 1 69 ? -7.801 -20.297 -19.594 1 97.88 69 ILE A C 1
ATOM 566 O O . ILE A 1 69 ? -6.91 -20.531 -18.766 1 97.88 69 ILE A O 1
ATOM 570 N N . PRO A 1 70 ? -7.766 -20.844 -20.781 1 97.62 70 PRO A N 1
ATOM 571 C CA . PRO A 1 70 ? -6.633 -21.688 -21.172 1 97.62 70 PRO A CA 1
ATOM 572 C C . PRO A 1 70 ? -5.301 -20.938 -21.141 1 97.62 70 PRO A C 1
ATOM 574 O O . PRO A 1 70 ? -5.242 -19.766 -21.531 1 97.62 70 PRO A O 1
ATOM 577 N N . TYR A 1 71 ? -4.27 -21.609 -20.672 1 97.88 71 TYR A N 1
ATOM 578 C CA . TYR A 1 71 ? -2.977 -20.938 -20.641 1 97.88 71 TYR A CA 1
ATOM 579 C C . TYR A 1 71 ? -1.832 -21.938 -20.688 1 97.88 71 TYR A C 1
ATOM 581 O O . TYR A 1 71 ? -2.031 -23.125 -20.438 1 97.88 71 TYR A O 1
ATOM 589 N N . MET A 1 72 ? -0.71 -21.484 -21.062 1 96.81 72 MET A N 1
ATOM 590 C CA . MET A 1 72 ? 0.589 -22.141 -20.984 1 96.81 72 MET A CA 1
ATOM 591 C C . MET A 1 72 ? 1.569 -21.312 -20.156 1 96.81 72 MET A C 1
ATOM 593 O O . MET A 1 72 ? 1.472 -20.078 -20.141 1 96.81 72 MET A O 1
ATOM 597 N N . SER A 1 73 ? 2.473 -21.969 -19.484 1 96.62 73 SER A N 1
ATOM 598 C CA . SER A 1 73 ? 3.445 -21.266 -18.656 1 96.62 73 SER A CA 1
ATOM 599 C C . SER A 1 73 ? 4.824 -21.266 -19.312 1 96.62 73 SER A C 1
ATOM 601 O O . SER A 1 73 ? 5.266 -22.281 -19.844 1 96.62 73 SER A O 1
ATOM 603 N N . ASP A 1 74 ? 5.414 -20.156 -19.422 1 95.25 74 ASP A N 1
ATOM 604 C CA . ASP A 1 74 ? 6.836 -20.016 -19.719 1 95.25 74 ASP A CA 1
ATOM 605 C C . ASP A 1 74 ? 7.633 -19.75 -18.438 1 95.25 74 ASP A C 1
ATOM 607 O O . ASP A 1 74 ? 7.523 -18.672 -17.844 1 95.25 74 ASP A O 1
ATOM 611 N N . HIS A 1 75 ? 8.477 -20.672 -18.047 1 91.94 75 HIS A N 1
ATOM 612 C CA . HIS A 1 75 ? 9.219 -20.578 -16.797 1 91.94 75 HIS A CA 1
ATOM 613 C C . HIS A 1 75 ? 10.656 -20.109 -17.047 1 91.94 75 HIS A C 1
ATOM 615 O O . HIS A 1 75 ? 11.539 -20.359 -16.219 1 91.94 75 HIS A O 1
ATOM 621 N N . SER A 1 76 ? 10.969 -19.438 -18.125 1 87 76 SER A N 1
ATOM 622 C CA . SER A 1 76 ? 12.328 -19.062 -18.531 1 87 76 SER A CA 1
ATOM 623 C C . SER A 1 76 ? 12.789 -17.797 -17.812 1 87 76 SER A C 1
ATOM 625 O O . SER A 1 76 ? 13.945 -17.391 -17.953 1 87 76 SER A O 1
ATOM 627 N N . VAL A 1 77 ? 11.914 -17.125 -17.016 1 85.69 77 VAL A N 1
ATOM 628 C CA . VAL A 1 77 ? 12.242 -15.906 -16.297 1 85.69 77 VAL A CA 1
ATOM 629 C C . VAL A 1 77 ? 12.562 -14.789 -17.297 1 85.69 77 VAL A C 1
ATOM 631 O O . VAL A 1 77 ? 13.57 -14.094 -17.156 1 85.69 77 VAL A O 1
ATOM 634 N N . THR A 1 78 ? 11.812 -14.773 -18.344 1 88.69 78 THR A N 1
ATOM 635 C CA . THR A 1 78 ? 11.883 -13.672 -19.297 1 88.69 78 THR A CA 1
ATOM 636 C C . THR A 1 78 ? 11.109 -12.461 -18.781 1 88.69 78 THR A C 1
ATOM 638 O O . THR A 1 78 ? 9.898 -12.539 -18.562 1 88.69 78 THR A O 1
ATOM 641 N N . PHE A 1 79 ? 11.766 -11.359 -18.609 1 90 79 PHE A N 1
ATOM 642 C CA . PHE A 1 79 ? 11.148 -10.18 -18.016 1 90 79 PHE A CA 1
ATOM 643 C C . PHE A 1 79 ? 10.359 -9.398 -19.062 1 90 79 PHE A C 1
ATOM 645 O O . PHE A 1 79 ? 10.672 -9.469 -20.266 1 90 79 PHE A O 1
ATOM 652 N N . SER A 1 80 ? 9.391 -8.727 -18.609 1 91.75 80 SER A N 1
ATOM 653 C CA . SER A 1 80 ? 8.594 -7.848 -19.453 1 91.75 80 SER A CA 1
ATOM 654 C C . SER A 1 80 ? 9.32 -6.539 -19.734 1 91.75 80 SER A C 1
ATOM 656 O O . SER A 1 80 ? 10.43 -6.32 -19.25 1 91.75 80 SER A O 1
ATOM 658 N N . SER A 1 81 ? 8.633 -5.688 -20.531 1 88.5 81 SER A N 1
ATOM 659 C CA . SER A 1 81 ? 9.133 -4.348 -20.812 1 88.5 81 SER A CA 1
ATOM 660 C C . SER A 1 81 ? 9.18 -3.496 -19.547 1 88.5 81 SER A C 1
ATOM 662 O O . SER A 1 81 ? 9.898 -2.494 -19.484 1 88.5 81 SER A O 1
ATOM 664 N N . LYS A 1 82 ? 8.453 -3.945 -18.516 1 90.56 82 LYS A N 1
ATOM 665 C CA . LYS A 1 82 ? 8.43 -3.211 -17.25 1 90.56 82 LYS A CA 1
ATOM 666 C C . LYS A 1 82 ? 9.469 -3.76 -16.266 1 90.56 82 LYS A C 1
ATOM 668 O O . LYS A 1 82 ? 9.57 -3.291 -15.133 1 90.56 82 LYS A O 1
ATOM 673 N N . GLY A 1 83 ? 10.133 -4.82 -16.656 1 88.81 83 GLY A N 1
ATOM 674 C CA . GLY A 1 83 ? 11.219 -5.367 -15.867 1 88.81 83 GLY A CA 1
ATOM 675 C C . GLY A 1 83 ? 10.742 -6.258 -14.734 1 88.81 83 GLY A C 1
ATOM 676 O O . GLY A 1 83 ? 11.453 -6.457 -13.75 1 88.81 83 GLY A O 1
ATOM 677 N N . LYS A 1 84 ? 9.469 -6.734 -14.859 1 89.62 84 LYS A N 1
ATOM 678 C CA . LYS A 1 84 ? 8.938 -7.57 -13.789 1 89.62 84 LYS A CA 1
ATOM 679 C C . LYS A 1 84 ? 8.211 -8.789 -14.344 1 89.62 84 LYS A C 1
ATOM 681 O O . LYS A 1 84 ? 7.844 -8.812 -15.523 1 89.62 84 LYS A O 1
ATOM 686 N N . LEU A 1 85 ? 8.18 -9.797 -13.57 1 93.44 85 LEU A N 1
ATOM 687 C CA . LEU A 1 85 ? 7.297 -10.945 -13.734 1 93.44 85 LEU A CA 1
ATOM 688 C C . LEU A 1 85 ? 6.137 -10.883 -12.75 1 93.44 85 LEU A C 1
ATOM 690 O O . LEU A 1 85 ? 6.266 -10.312 -11.664 1 93.44 85 LEU A O 1
ATOM 694 N N . PRO A 1 86 ? 4.93 -11.336 -13.102 1 97.31 86 PRO A N 1
ATOM 695 C CA . PRO A 1 86 ? 4.605 -12.031 -14.352 1 97.31 86 PRO A CA 1
ATOM 696 C C . PRO A 1 86 ? 4.172 -11.078 -15.461 1 97.31 86 PRO A C 1
ATOM 698 O O . PRO A 1 86 ? 4.004 -9.875 -15.219 1 97.31 86 PRO A O 1
ATOM 701 N N . TRP A 1 87 ? 4.062 -11.523 -16.625 1 98.06 87 TRP A N 1
ATOM 702 C CA . TRP A 1 87 ? 3.379 -10.914 -17.766 1 98.06 87 TRP A CA 1
ATOM 703 C C . TRP A 1 87 ? 2.836 -11.977 -18.703 1 98.06 87 TRP A C 1
ATOM 705 O O . TRP A 1 87 ? 2.996 -13.172 -18.469 1 98.06 87 TRP A O 1
ATOM 715 N N . MET A 1 88 ? 2.1 -11.516 -19.734 1 98.19 88 MET A N 1
ATOM 716 C CA . MET A 1 88 ? 1.467 -12.516 -20.578 1 98.19 88 MET A CA 1
ATOM 717 C C . MET A 1 88 ? 1.366 -12.023 -22.016 1 98.19 88 MET A C 1
ATOM 719 O O . MET A 1 88 ? 1.562 -10.836 -22.281 1 98.19 88 MET A O 1
ATOM 723 N N . VAL A 1 89 ? 1.229 -12.953 -22.891 1 97.62 89 VAL A N 1
ATOM 724 C CA . VAL A 1 89 ? 0.827 -12.688 -24.266 1 97.62 89 VAL A CA 1
ATOM 725 C C . VAL A 1 89 ? -0.505 -13.375 -24.547 1 97.62 89 VAL A C 1
ATOM 727 O O . VAL A 1 89 ? -0.681 -14.555 -24.25 1 97.62 89 VAL A O 1
ATOM 730 N N . TYR A 1 90 ? -1.488 -12.641 -24.969 1 97.81 90 TYR A N 1
ATOM 731 C CA . TYR A 1 90 ? -2.785 -13.164 -25.391 1 97.81 90 TYR A CA 1
ATOM 732 C C . TYR A 1 90 ? -3.098 -12.766 -26.828 1 97.81 90 TYR A C 1
ATOM 734 O O . TYR A 1 90 ? -3.271 -11.578 -27.125 1 97.81 90 TYR A O 1
ATOM 742 N N . ASN A 1 91 ? -3.127 -13.742 -27.703 1 96.81 91 ASN A N 1
ATOM 743 C CA . ASN A 1 91 ? -3.381 -13.516 -29.125 1 96.81 91 ASN A CA 1
ATOM 744 C C . ASN A 1 91 ? -2.447 -12.445 -29.688 1 96.81 91 ASN A C 1
ATOM 746 O O . ASN A 1 91 ? -2.898 -11.516 -30.359 1 96.81 91 ASN A O 1
ATOM 750 N N . GLY A 1 92 ? -1.212 -12.539 -29.281 1 94.75 92 GLY A N 1
ATOM 751 C CA . GLY A 1 92 ? -0.171 -11.703 -29.859 1 94.75 92 GLY A CA 1
ATOM 752 C C . GLY A 1 92 ? 0.049 -10.414 -29.078 1 94.75 92 GLY A C 1
ATOM 753 O O . GLY A 1 92 ? 1.038 -9.711 -29.312 1 94.75 92 GLY A O 1
ATOM 754 N N . LYS A 1 93 ? -0.789 -10.086 -28.156 1 96.69 93 LYS A N 1
ATOM 755 C CA . LYS A 1 93 ? -0.668 -8.836 -27.422 1 96.69 93 LYS A CA 1
ATOM 756 C C . LYS A 1 93 ? 0.032 -9.055 -26.078 1 96.69 93 LYS A C 1
ATOM 758 O O . LYS A 1 93 ? -0.468 -9.789 -25.219 1 96.69 93 LYS A O 1
ATOM 763 N N . PRO A 1 94 ? 1.183 -8.461 -25.891 1 97.5 94 PRO A N 1
ATOM 764 C CA . PRO A 1 94 ? 1.828 -8.516 -24.578 1 97.5 94 PRO A CA 1
ATOM 765 C C . PRO A 1 94 ? 1.168 -7.594 -23.562 1 97.5 94 PRO A C 1
ATOM 767 O O . PRO A 1 94 ? 0.752 -6.484 -23.906 1 97.5 94 PRO A O 1
ATOM 770 N N . VAL A 1 95 ? 0.958 -8.07 -22.406 1 97.75 95 VAL A N 1
ATOM 771 C CA . VAL A 1 95 ? 0.452 -7.289 -21.281 1 97.75 95 VAL A CA 1
ATOM 772 C C . VAL A 1 95 ? 1.297 -7.566 -20.047 1 97.75 95 VAL A C 1
ATOM 774 O O . VAL A 1 95 ? 1.479 -8.719 -19.656 1 97.75 95 VAL A O 1
ATOM 777 N N . ALA A 1 96 ? 1.851 -6.504 -19.469 1 96.69 96 ALA A N 1
ATOM 778 C CA . ALA A 1 96 ? 2.705 -6.664 -18.297 1 96.69 96 ALA A CA 1
ATOM 779 C C . ALA A 1 96 ? 1.981 -6.227 -17.016 1 96.69 96 ALA A C 1
ATOM 781 O O . ALA A 1 96 ? 1.064 -5.402 -17.078 1 96.69 96 ALA A O 1
ATOM 782 N N . ASP A 1 97 ? 2.451 -6.781 -15.859 1 95.94 97 ASP A N 1
ATOM 783 C CA . ASP A 1 97 ? 1.888 -6.543 -14.539 1 95.94 97 ASP A CA 1
ATOM 784 C C . ASP A 1 97 ? 0.671 -7.434 -14.289 1 95.94 97 ASP A C 1
ATOM 786 O O . ASP A 1 97 ? -0.268 -7.445 -15.086 1 95.94 97 ASP A O 1
ATOM 790 N N . SER A 1 98 ? 0.713 -8.094 -13.211 1 97.81 98 SER A N 1
ATOM 791 C CA . SER A 1 98 ? -0.294 -9.109 -12.938 1 97.81 98 SER A CA 1
ATOM 792 C C . SER A 1 98 ? -1.693 -8.508 -12.891 1 97.81 98 SER A C 1
ATOM 794 O O . SER A 1 98 ? -2.645 -9.094 -13.422 1 97.81 98 SER A O 1
ATOM 796 N N . GLN A 1 99 ? -1.857 -7.32 -12.305 1 98.12 99 GLN A N 1
ATOM 797 C CA . GLN A 1 99 ? -3.186 -6.727 -12.195 1 98.12 99 GLN A CA 1
ATOM 798 C C . GLN A 1 99 ? -3.686 -6.23 -13.547 1 98.12 99 GLN A C 1
ATOM 800 O O . GLN A 1 99 ? -4.867 -6.363 -13.859 1 98.12 99 GLN A O 1
ATOM 805 N N . PHE A 1 100 ? -2.82 -5.645 -14.352 1 98.19 100 PHE A N 1
ATOM 806 C CA . PHE A 1 100 ? -3.213 -5.18 -15.68 1 98.19 100 PHE A CA 1
ATOM 807 C C . PHE A 1 100 ? -3.557 -6.355 -16.578 1 98.19 100 PHE A C 1
ATOM 809 O O . PHE A 1 100 ? -4.434 -6.25 -17.438 1 98.19 100 PHE A O 1
ATOM 816 N N . CYS A 1 101 ? -2.846 -7.477 -16.406 1 98.62 101 CYS A N 1
ATOM 817 C CA . CYS A 1 101 ? -3.203 -8.688 -17.125 1 98.62 101 CYS A CA 1
ATOM 818 C C . CYS A 1 101 ? -4.633 -9.109 -16.812 1 98.62 101 CYS A C 1
ATOM 820 O O . CYS A 1 101 ? -5.422 -9.375 -17.719 1 98.62 101 CYS A O 1
ATOM 822 N N . ILE A 1 102 ? -5 -9.133 -15.555 1 98.81 102 ILE A N 1
ATOM 823 C CA . ILE A 1 102 ? -6.328 -9.531 -15.102 1 98.81 102 ILE A CA 1
ATOM 824 C C . ILE A 1 102 ? -7.375 -8.586 -15.68 1 98.81 102 ILE A C 1
ATOM 826 O O . ILE A 1 102 ? -8.383 -9.023 -16.234 1 98.81 102 ILE A O 1
ATOM 830 N N . GLU A 1 103 ? -7.141 -7.293 -15.617 1 98.44 103 GLU A N 1
ATOM 831 C CA . GLU A 1 103 ? -8.086 -6.297 -16.109 1 98.44 103 GLU A CA 1
ATOM 832 C C . GLU A 1 103 ? -8.273 -6.414 -17.625 1 98.44 103 GLU A C 1
ATOM 834 O O . GLU A 1 103 ? -9.391 -6.281 -18.125 1 98.44 103 GLU A O 1
ATOM 839 N N . TYR A 1 104 ? -7.184 -6.617 -18.297 1 98.44 104 TYR A N 1
ATOM 840 C CA . TYR A 1 104 ? -7.246 -6.793 -19.734 1 98.44 104 TYR A CA 1
ATOM 841 C C . TYR A 1 104 ? -8.133 -7.977 -20.109 1 98.44 104 TYR A C 1
ATOM 843 O O . TYR A 1 104 ? -9.016 -7.855 -20.969 1 98.44 104 TYR A O 1
ATOM 851 N N . LEU A 1 105 ? -7.922 -9.086 -19.438 1 98.62 105 LEU A N 1
ATOM 852 C CA . LEU A 1 105 ? -8.672 -10.297 -19.766 1 98.62 105 LEU A CA 1
ATOM 853 C C . LEU A 1 105 ? -10.133 -10.156 -19.344 1 98.62 105 LEU A C 1
ATOM 855 O O . LEU A 1 105 ? -11.031 -10.656 -20.031 1 98.62 105 LEU A O 1
ATOM 859 N N . ASN A 1 106 ? -10.336 -9.508 -18.156 1 98.62 106 ASN A N 1
ATOM 860 C CA . ASN A 1 106 ? -11.711 -9.227 -17.766 1 98.62 106 ASN A CA 1
ATOM 861 C C . ASN A 1 106 ? -12.469 -8.492 -18.859 1 98.62 106 ASN A C 1
ATOM 863 O O . ASN A 1 106 ? -13.586 -8.875 -19.219 1 98.62 106 ASN A O 1
ATOM 867 N N . LYS A 1 107 ? -11.852 -7.496 -19.391 1 98.19 107 LYS A N 1
ATOM 868 C CA . LYS A 1 107 ? -12.484 -6.68 -20.422 1 98.19 107 LYS A CA 1
ATOM 869 C C . LYS A 1 107 ? -12.609 -7.449 -21.734 1 98.19 107 LYS A C 1
ATOM 871 O O . LYS A 1 107 ? -13.672 -7.473 -22.344 1 98.19 107 LYS A O 1
ATOM 876 N N . LYS A 1 108 ? -11.578 -8.094 -22.156 1 98.19 108 LYS A N 1
ATOM 877 C CA . LYS A 1 108 ? -11.492 -8.766 -23.453 1 98.19 108 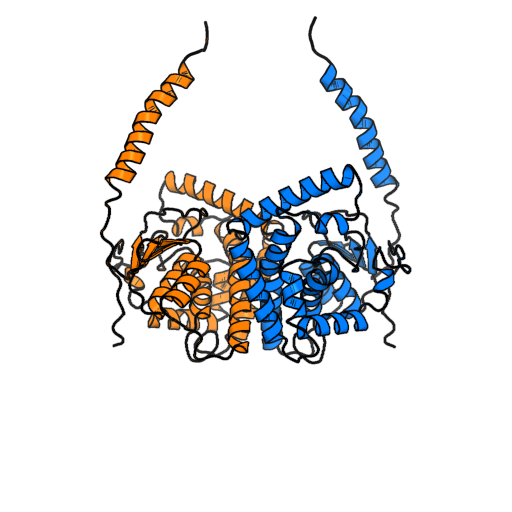LYS A CA 1
ATOM 878 C C . LYS A 1 108 ? -12.445 -9.961 -23.516 1 98.19 108 LYS A C 1
ATOM 880 O O . LYS A 1 108 ? -13.047 -10.227 -24.547 1 98.19 108 LYS A O 1
ATOM 885 N N . LEU A 1 109 ? -12.609 -10.664 -22.422 1 98.19 109 LEU A N 1
ATOM 886 C CA . LEU A 1 109 ? -13.344 -11.922 -22.438 1 98.19 109 LEU A CA 1
ATOM 887 C C . LEU A 1 109 ? -14.664 -11.789 -21.672 1 98.19 109 LEU A C 1
ATOM 889 O O . LEU A 1 109 ? -15.422 -12.758 -21.562 1 98.19 109 LEU A O 1
ATOM 893 N N . GLY A 1 110 ? -14.961 -10.602 -21.078 1 98 110 GLY A N 1
ATOM 894 C CA . GLY A 1 110 ? -16.203 -10.375 -20.344 1 98 110 GLY A CA 1
ATOM 895 C C . GLY A 1 110 ? -16.281 -11.156 -19.047 1 98 110 GLY A C 1
ATOM 896 O O . GLY A 1 110 ? -17.328 -11.695 -18.703 1 98 110 GLY A O 1
ATOM 897 N N . ILE A 1 111 ? -15.164 -11.297 -18.375 1 98 111 ILE A N 1
ATOM 898 C CA . ILE A 1 111 ? -15.094 -12.055 -17.125 1 98 111 ILE A CA 1
ATOM 899 C C . ILE A 1 111 ? -15.344 -11.125 -15.938 1 98 111 ILE A C 1
ATOM 901 O O . ILE A 1 111 ? -14.805 -10.016 -15.883 1 98 111 ILE A O 1
ATOM 905 N N . ASN A 1 112 ? -16.219 -11.516 -15.07 1 98.31 112 ASN A N 1
ATOM 906 C CA . ASN A 1 112 ? -16.453 -10.828 -13.805 1 98.31 112 ASN A CA 1
ATOM 907 C C . ASN A 1 112 ? -16.5 -11.805 -12.633 1 98.31 112 ASN A C 1
ATOM 909 O O . ASN A 1 112 ? -17.578 -12.312 -12.297 1 98.31 112 ASN A O 1
ATOM 913 N N . LEU A 1 113 ? -15.438 -11.961 -11.969 1 98.5 113 LEU A N 1
ATOM 914 C CA . LEU A 1 113 ? -15.367 -12.891 -10.844 1 98.5 113 LEU A CA 1
ATOM 915 C C . LEU A 1 113 ? -16.031 -12.305 -9.609 1 98.5 113 LEU A C 1
ATOM 917 O O . LEU A 1 113 ? -16.188 -12.992 -8.594 1 98.5 113 LEU A O 1
ATOM 921 N N . ASN A 1 114 ? -16.391 -10.992 -9.672 1 98.56 114 ASN A N 1
ATOM 922 C CA . ASN A 1 114 ? -16.969 -10.312 -8.523 1 98.56 114 ASN A CA 1
ATOM 923 C C . ASN A 1 114 ? -18.5 -10.281 -8.602 1 98.56 114 ASN A C 1
ATOM 925 O O . ASN A 1 114 ? -19.141 -9.586 -7.82 1 98.56 114 ASN A O 1
ATOM 929 N N . LYS A 1 115 ? -19.078 -10.992 -9.477 1 97.75 115 LYS A N 1
ATOM 930 C CA . LYS A 1 115 ? -20.484 -10.883 -9.82 1 97.75 115 LYS A CA 1
ATOM 931 C C . LYS A 1 115 ? -21.375 -11.219 -8.625 1 97.75 115 LYS A C 1
ATOM 933 O O . LYS A 1 115 ? -22.516 -10.766 -8.539 1 97.75 115 LYS A O 1
ATOM 938 N N . ALA A 1 116 ? -20.891 -11.961 -7.688 1 97.81 116 ALA A N 1
ATOM 939 C CA . ALA A 1 116 ? -21.688 -12.406 -6.547 1 97.81 116 ALA A CA 1
ATOM 940 C C . ALA A 1 116 ? -21.719 -11.344 -5.449 1 97.81 116 ALA A C 1
ATOM 942 O O . ALA A 1 116 ? -22.453 -11.484 -4.465 1 97.81 116 ALA A O 1
ATOM 943 N N . TYR A 1 117 ? -21.016 -10.234 -5.66 1 98.5 117 TYR A N 1
ATOM 944 C CA . TYR A 1 117 ? -20.828 -9.305 -4.559 1 98.5 117 TYR A CA 1
ATOM 945 C C . TYR A 1 117 ? -21.203 -7.883 -4.977 1 98.5 117 TYR A C 1
ATOM 947 O O . TYR A 1 117 ? -21.047 -7.512 -6.141 1 98.5 117 TYR A O 1
ATOM 955 N N . ALA A 1 118 ? -21.641 -7.094 -3.996 1 98.38 118 ALA A N 1
ATOM 956 C CA . ALA A 1 118 ? -21.969 -5.688 -4.223 1 98.38 118 ALA A CA 1
ATOM 957 C C . ALA A 1 118 ? -20.703 -4.848 -4.352 1 98.38 118 ALA A C 1
ATOM 959 O O . ALA A 1 118 ? -19.625 -5.273 -3.93 1 98.38 118 ALA A O 1
ATOM 960 N N . ASP A 1 119 ? -20.844 -3.705 -4.887 1 98.12 119 ASP A N 1
ATOM 961 C CA . ASP A 1 119 ? -19.719 -2.795 -5.098 1 98.12 119 ASP A CA 1
ATOM 962 C C . ASP A 1 119 ? -19.016 -2.479 -3.781 1 98.12 119 ASP A C 1
ATOM 964 O O . ASP A 1 119 ? -17.797 -2.295 -3.752 1 98.12 119 ASP A O 1
ATOM 968 N N . LEU A 1 120 ? -19.766 -2.367 -2.777 1 98.5 120 LEU A N 1
ATOM 969 C CA . LEU A 1 120 ? -19.188 -2.086 -1.465 1 98.5 120 LEU A CA 1
ATOM 970 C C . LEU A 1 120 ? -18.219 -3.186 -1.047 1 98.5 120 LEU A C 1
ATOM 972 O O . LEU A 1 120 ? -17.109 -2.902 -0.606 1 98.5 120 LEU A O 1
ATOM 976 N N . ASP A 1 121 ? -18.641 -4.469 -1.226 1 98.62 121 ASP A N 1
ATOM 977 C CA . ASP A 1 121 ? -17.797 -5.602 -0.888 1 98.62 121 ASP A CA 1
ATOM 978 C C . ASP A 1 121 ? -16.531 -5.617 -1.752 1 98.62 121 ASP A C 1
ATOM 980 O O . ASP A 1 121 ? -15.438 -5.887 -1.256 1 98.62 121 ASP A O 1
ATOM 984 N N . VAL A 1 122 ? -16.719 -5.316 -2.977 1 98.75 122 VAL A N 1
ATOM 985 C CA . VAL A 1 122 ? -15.617 -5.32 -3.928 1 98.75 122 VAL A CA 1
ATOM 986 C C . VAL A 1 122 ? -14.625 -4.223 -3.566 1 98.75 122 VAL A C 1
ATOM 988 O O . VAL A 1 122 ? -13.406 -4.422 -3.664 1 98.75 122 VAL A O 1
ATOM 991 N N . SER A 1 123 ? -15.141 -3.061 -3.127 1 98.81 123 SER A N 1
ATOM 992 C CA . SER A 1 123 ? -14.281 -1.959 -2.697 1 98.81 123 SER A CA 1
ATOM 993 C C . SER A 1 123 ? -13.461 -2.344 -1.472 1 98.81 123 SER A C 1
ATOM 995 O O . SER A 1 123 ? -12.281 -2.012 -1.383 1 98.81 123 SER A O 1
ATOM 997 N N . VAL A 1 124 ? -14.047 -3.041 -0.567 1 98.88 124 VAL A N 1
ATOM 998 C CA . VAL A 1 124 ? -13.344 -3.523 0.616 1 98.88 124 VAL A CA 1
ATOM 999 C C . VAL A 1 124 ? -12.289 -4.551 0.207 1 98.88 124 VAL A C 1
ATOM 1001 O O . VAL A 1 124 ? -11.156 -4.523 0.705 1 98.88 124 VAL A O 1
ATOM 1004 N N . GLY A 1 125 ? -12.656 -5.453 -0.699 1 98.88 125 GLY A N 1
ATOM 1005 C CA . GLY A 1 125 ? -11.703 -6.406 -1.242 1 98.88 125 GLY A CA 1
ATOM 1006 C C . GLY A 1 125 ? -10.484 -5.742 -1.855 1 98.88 125 GLY A C 1
ATOM 1007 O O . GLY A 1 125 ? -9.352 -6.18 -1.624 1 98.88 125 GLY A O 1
ATOM 1008 N N . ARG A 1 126 ? -10.734 -4.684 -2.58 1 98.75 126 ARG A N 1
ATOM 1009 C CA . ARG A 1 126 ? -9.633 -3.941 -3.189 1 98.75 126 ARG A CA 1
ATOM 1010 C C . ARG A 1 126 ? -8.719 -3.35 -2.125 1 98.75 126 ARG A C 1
ATOM 1012 O O . ARG A 1 126 ? -7.492 -3.387 -2.26 1 98.75 126 ARG A O 1
ATOM 1019 N N . ALA A 1 127 ? -9.297 -2.785 -1.105 1 98.94 127 ALA A N 1
ATOM 1020 C CA . ALA A 1 127 ? -8.5 -2.199 -0.031 1 98.94 127 ALA A CA 1
ATOM 1021 C C . ALA A 1 127 ? -7.566 -3.236 0.585 1 98.94 127 ALA A C 1
ATOM 1023 O O . ALA A 1 127 ? -6.375 -2.975 0.772 1 98.94 127 ALA A O 1
ATOM 1024 N N . PHE A 1 128 ? -8.062 -4.426 0.844 1 98.94 128 PHE A N 1
ATOM 1025 C CA . PHE A 1 128 ? -7.25 -5.48 1.435 1 98.94 128 PHE A CA 1
ATOM 1026 C C . PHE A 1 128 ? -6.203 -5.973 0.444 1 98.94 128 PHE A C 1
ATOM 1028 O O . PHE A 1 128 ? -5.066 -6.27 0.828 1 98.94 128 PHE A O 1
ATOM 1035 N N . GLN A 1 129 ? -6.613 -6.105 -0.808 1 98.94 129 GLN A N 1
ATOM 1036 C CA . GLN A 1 129 ? -5.648 -6.484 -1.834 1 98.94 129 GLN A CA 1
ATOM 1037 C C . GLN A 1 129 ? -4.461 -5.523 -1.854 1 98.94 129 GLN A C 1
ATOM 1039 O O . GLN A 1 129 ? -3.307 -5.957 -1.877 1 98.94 129 GLN A O 1
ATOM 1044 N N . LYS A 1 130 ? -4.785 -4.266 -1.803 1 98.81 130 LYS A N 1
ATOM 1045 C CA . LYS A 1 130 ? -3.719 -3.275 -1.934 1 98.81 130 LYS A CA 1
ATOM 1046 C C . LYS A 1 130 ? -2.91 -3.164 -0.645 1 98.81 130 LYS A C 1
ATOM 1048 O O . LYS A 1 130 ? -1.703 -2.918 -0.682 1 98.81 130 LYS A O 1
ATOM 1053 N N . MET A 1 131 ? -3.543 -3.359 0.491 1 98.81 131 MET A N 1
ATOM 1054 C CA . MET A 1 131 ? -2.77 -3.469 1.724 1 98.81 131 MET A CA 1
ATOM 1055 C C . MET A 1 131 ? -1.78 -4.629 1.643 1 98.81 131 MET A C 1
ATOM 1057 O O . MET A 1 131 ? -0.61 -4.477 1.999 1 98.81 131 MET A O 1
ATOM 1061 N N . ALA A 1 132 ? -2.225 -5.746 1.161 1 98.88 132 ALA A N 1
ATOM 1062 C CA . ALA A 1 132 ? -1.392 -6.945 1.08 1 98.88 132 ALA A CA 1
ATOM 1063 C C . ALA A 1 132 ? -0.26 -6.758 0.075 1 98.88 132 ALA A C 1
ATOM 1065 O O . ALA A 1 132 ? 0.907 -7.008 0.391 1 98.88 132 ALA A O 1
ATOM 1066 N N . GLU A 1 133 ? -0.644 -6.219 -1.071 1 98.5 133 GLU A N 1
ATOM 1067 C CA . GLU A 1 133 ? 0.312 -6.164 -2.174 1 98.5 133 GLU A CA 1
ATOM 1068 C C . GLU A 1 133 ? 1.298 -5.016 -1.993 1 98.5 133 GLU A C 1
ATOM 1070 O O . GLU A 1 133 ? 2.447 -5.102 -2.432 1 98.5 133 GLU A O 1
ATOM 1075 N N . GLU A 1 134 ? 0.808 -3.934 -1.289 1 98.06 134 GLU A N 1
ATOM 1076 C CA . GLU A 1 134 ? 1.616 -2.719 -1.271 1 98.06 134 GLU A CA 1
ATOM 1077 C C . GLU A 1 134 ? 2.275 -2.514 0.09 1 98.06 134 GLU A C 1
ATOM 1079 O O . GLU A 1 134 ? 3.164 -1.672 0.236 1 98.06 134 GLU A O 1
ATOM 1084 N N . GLU A 1 135 ? 1.917 -3.264 1.069 1 98.38 135 GLU A N 1
ATOM 1085 C CA . GLU A 1 135 ? 2.566 -3.131 2.371 1 98.38 135 GLU A CA 1
ATOM 1086 C C . GLU A 1 135 ? 3.031 -4.484 2.896 1 98.38 135 GLU A C 1
ATOM 1088 O O . GLU A 1 135 ? 4.234 -4.727 3.027 1 98.38 135 GLU A O 1
ATOM 1093 N N . PHE A 1 136 ? 2.078 -5.391 3.068 1 98.81 136 PHE A N 1
ATOM 1094 C CA . PHE A 1 136 ? 2.381 -6.691 3.654 1 98.81 136 PHE A CA 1
ATOM 1095 C C . PHE A 1 136 ? 3.486 -7.395 2.871 1 98.81 136 PHE A C 1
ATOM 1097 O O . PHE A 1 136 ? 4.383 -7.996 3.461 1 98.81 136 PHE A O 1
ATOM 1104 N N . TYR A 1 137 ? 3.449 -7.293 1.593 1 98.38 137 TYR A N 1
ATOM 1105 C CA . TYR A 1 137 ? 4.438 -7.887 0.699 1 98.38 137 TYR A CA 1
ATOM 1106 C C . TYR A 1 137 ? 5.852 -7.48 1.101 1 98.38 137 TYR A C 1
ATOM 1108 O O . TYR A 1 137 ? 6.75 -8.32 1.175 1 98.38 137 TYR A O 1
ATOM 1116 N N . TRP A 1 138 ? 6.02 -6.258 1.401 1 97.81 138 TRP A N 1
ATOM 1117 C CA . TRP A 1 138 ? 7.355 -5.746 1.684 1 97.81 138 TRP A CA 1
ATOM 1118 C C . TRP A 1 138 ? 7.844 -6.223 3.047 1 97.81 138 TRP A C 1
ATOM 1120 O O . TRP A 1 138 ? 9.047 -6.375 3.262 1 97.81 138 TRP A O 1
ATOM 1130 N N . THR A 1 139 ? 6.926 -6.461 3.951 1 98.38 139 THR A N 1
ATOM 1131 C CA . THR A 1 139 ? 7.355 -7.039 5.219 1 98.38 139 THR A CA 1
ATOM 1132 C C . THR A 1 139 ? 7.879 -8.461 5.016 1 98.38 139 THR A C 1
ATOM 1134 O O . THR A 1 139 ? 8.812 -8.883 5.699 1 98.38 139 THR A O 1
ATOM 1137 N N . MET A 1 140 ? 7.293 -9.172 4.094 1 97.56 140 MET A N 1
ATOM 1138 C CA . MET A 1 140 ? 7.773 -10.508 3.746 1 97.56 140 MET A CA 1
ATOM 1139 C C . MET A 1 140 ? 9.148 -10.438 3.094 1 97.56 140 MET A C 1
ATOM 1141 O O . MET A 1 140 ? 10.039 -11.219 3.436 1 97.56 140 MET A O 1
ATOM 1145 N N . CYS A 1 141 ? 9.32 -9.5 2.197 1 96.56 141 CYS A N 1
ATOM 1146 C CA . CYS A 1 141 ? 10.602 -9.312 1.532 1 96.56 141 CYS A CA 1
ATOM 1147 C C . CYS A 1 141 ? 11.703 -9.016 2.543 1 96.56 141 CYS A C 1
ATOM 1149 O O . CYS A 1 141 ? 12.812 -9.539 2.432 1 96.56 141 CYS A O 1
ATOM 1151 N N . ALA A 1 142 ? 11.352 -8.172 3.527 1 96.38 142 ALA A N 1
ATOM 1152 C CA . ALA A 1 142 ? 12.336 -7.762 4.527 1 96.38 142 ALA A CA 1
ATOM 1153 C C . ALA A 1 142 ? 12.875 -8.969 5.297 1 96.38 142 ALA A C 1
ATOM 1155 O O . ALA A 1 142 ? 14.07 -9.031 5.605 1 96.38 142 ALA A O 1
ATOM 1156 N N . VAL A 1 143 ? 11.977 -9.875 5.566 1 94.88 143 VAL A N 1
ATOM 1157 C CA . VAL A 1 143 ? 12.367 -11.062 6.328 1 94.88 143 VAL A CA 1
ATOM 1158 C C . VAL A 1 143 ? 13.07 -12.055 5.41 1 94.88 143 VAL A C 1
ATOM 1160 O O . VAL A 1 143 ? 14.086 -12.648 5.785 1 94.88 143 VAL A O 1
ATOM 1163 N N . THR A 1 144 ? 12.617 -12.219 4.223 1 93.44 144 THR A N 1
ATOM 1164 C CA . THR A 1 144 ? 13.125 -13.211 3.275 1 93.44 144 THR A CA 1
ATOM 1165 C C . THR A 1 144 ? 14.523 -12.82 2.793 1 93.44 144 THR A C 1
ATOM 1167 O O . THR A 1 144 ? 15.398 -13.688 2.652 1 93.44 144 THR A O 1
ATOM 1170 N N . PHE A 1 145 ? 14.75 -11.508 2.604 1 93.25 145 PHE A N 1
ATOM 1171 C CA . PHE A 1 145 ? 16.016 -11.031 2.066 1 93.25 145 PHE A CA 1
ATOM 1172 C C . PHE A 1 145 ? 16.766 -10.203 3.102 1 93.25 145 PHE A C 1
ATOM 1174 O O . PHE A 1 145 ? 17.484 -9.258 2.75 1 93.25 145 PHE A O 1
ATOM 1181 N N . GLY A 1 146 ? 16.484 -10.508 4.352 1 89.5 146 GLY A N 1
ATOM 1182 C CA . GLY A 1 146 ? 17.156 -9.836 5.449 1 89.5 146 GLY A CA 1
ATOM 1183 C C . GLY A 1 146 ? 18.531 -10.422 5.754 1 89.5 146 GLY A C 1
ATOM 1184 O O . GLY A 1 146 ? 19.25 -10.836 4.844 1 89.5 146 GLY A O 1
ATOM 1185 N N . GLU A 1 147 ? 18.812 -10.398 7.016 1 84.75 147 GLU A N 1
ATOM 1186 C CA . GLU A 1 147 ? 20.156 -10.797 7.453 1 84.75 147 GLU A CA 1
ATOM 1187 C C . GLU A 1 147 ? 20.344 -12.312 7.344 1 84.75 147 GLU A C 1
ATOM 1189 O O . GLU A 1 147 ? 21.406 -12.781 6.953 1 84.75 147 GLU A O 1
ATOM 1194 N N . ASP A 1 148 ? 19.297 -13.031 7.688 1 87.06 148 ASP A N 1
ATOM 1195 C CA . ASP A 1 148 ? 19.359 -14.484 7.629 1 87.06 148 ASP A CA 1
ATOM 1196 C C . ASP A 1 148 ? 18.781 -15 6.309 1 87.06 148 ASP A C 1
ATOM 1198 O O . ASP A 1 148 ? 17.562 -15 6.113 1 87.06 148 ASP A O 1
ATOM 1202 N N . LEU A 1 149 ? 19.672 -15.523 5.469 1 89.81 149 LEU A N 1
ATOM 1203 C CA . LEU A 1 149 ? 19.281 -15.93 4.129 1 89.81 149 LEU A CA 1
ATOM 1204 C C . LEU A 1 149 ? 19.094 -17.438 4.051 1 89.81 149 LEU A C 1
ATOM 1206 O O . LEU A 1 149 ? 18.969 -18 2.959 1 89.81 149 LEU A O 1
ATOM 1210 N N . THR A 1 150 ? 19.031 -18.062 5.152 1 86.56 150 THR A N 1
ATOM 1211 C CA . THR A 1 150 ? 18.984 -19.531 5.215 1 86.56 150 THR A CA 1
ATOM 1212 C C . THR A 1 150 ? 17.75 -20.062 4.484 1 86.56 150 THR A C 1
ATOM 1214 O O . THR A 1 150 ? 17.875 -20.953 3.641 1 86.56 150 THR A O 1
ATOM 1217 N N . GLU A 1 151 ? 16.688 -19.484 4.688 1 82.38 151 GLU A N 1
ATOM 1218 C CA . GLU A 1 151 ? 15.438 -20.016 4.148 1 82.38 151 GLU A CA 1
ATOM 1219 C C . GLU A 1 151 ? 15.289 -19.688 2.666 1 82.38 151 GLU A C 1
ATOM 1221 O O . GLU A 1 151 ? 14.836 -20.531 1.883 1 82.38 151 GLU A O 1
ATOM 1226 N N . VAL A 1 152 ? 15.695 -18.453 2.311 1 85.75 152 VAL A N 1
ATOM 1227 C CA . VAL A 1 152 ? 15.523 -18.062 0.917 1 85.75 152 VAL A CA 1
ATOM 1228 C C . VAL A 1 152 ? 16.422 -18.906 0.024 1 85.75 152 VAL A C 1
ATOM 1230 O O . VAL A 1 152 ? 16.062 -19.219 -1.112 1 85.75 152 VAL A O 1
ATOM 1233 N N . LYS A 1 153 ? 17.5 -19.359 0.511 1 87.94 153 LYS A N 1
ATOM 1234 C CA . LYS A 1 153 ? 18.406 -20.219 -0.241 1 87.94 153 LYS A CA 1
ATOM 1235 C C . LYS A 1 153 ? 17.75 -21.562 -0.582 1 87.94 153 LYS A C 1
ATOM 1237 O O . LYS A 1 153 ? 18.062 -22.156 -1.611 1 87.94 153 LYS A O 1
ATOM 1242 N N . LYS A 1 154 ? 16.828 -21.906 0.229 1 83.75 154 LYS A N 1
ATOM 1243 C CA . LYS A 1 154 ? 16.172 -23.188 0.04 1 83.75 154 LYS A CA 1
ATOM 1244 C C . LYS A 1 154 ? 15.062 -23.094 -1.004 1 83.75 154 LYS A C 1
ATOM 1246 O O . LYS A 1 154 ? 14.656 -24.109 -1.578 1 83.75 154 LYS A O 1
ATOM 1251 N N . VAL A 1 155 ? 14.656 -21.938 -1.238 1 82.12 155 VAL A N 1
ATOM 1252 C CA . VAL A 1 155 ? 13.445 -21.812 -2.043 1 82.12 155 VAL A CA 1
ATOM 1253 C C . VAL A 1 155 ? 13.812 -21.375 -3.459 1 82.12 155 VAL A C 1
ATOM 1255 O O . VAL A 1 155 ? 13.086 -21.672 -4.414 1 82.12 155 VAL A O 1
ATOM 1258 N N . LEU A 1 156 ? 14.984 -20.734 -3.607 1 81.12 156 LEU A N 1
ATOM 1259 C CA . LEU A 1 156 ? 15.391 -20.281 -4.934 1 81.12 156 LEU A CA 1
ATOM 1260 C C . LEU A 1 156 ? 15.859 -21.453 -5.789 1 81.12 156 LEU A C 1
ATOM 1262 O O . LEU A 1 156 ? 16.516 -22.375 -5.293 1 81.12 156 LEU A O 1
ATOM 1266 N N . PRO A 1 157 ? 15.492 -21.422 -7.02 1 75.12 157 PRO A N 1
ATOM 1267 C CA . PRO A 1 157 ? 15.812 -22.547 -7.898 1 75.12 157 PRO A CA 1
ATOM 1268 C C . PRO A 1 157 ? 17.234 -22.484 -8.461 1 75.12 157 PRO A C 1
ATOM 1270 O O . PRO A 1 157 ? 17.438 -22.703 -9.648 1 75.12 157 PRO A O 1
ATOM 1273 N N . TYR A 1 158 ? 18.203 -22.031 -7.742 1 79.31 158 TYR A N 1
ATOM 1274 C CA . TYR A 1 158 ? 19.594 -21.906 -8.156 1 79.31 158 TYR A CA 1
ATOM 1275 C C . TYR A 1 158 ? 20.516 -22.672 -7.215 1 79.31 158 TYR A C 1
ATOM 1277 O O . TYR A 1 158 ? 20.109 -23.094 -6.129 1 79.31 158 TYR A O 1
ATOM 1285 N N . LYS A 1 159 ? 21.75 -22.984 -7.727 1 83.69 159 LYS A N 1
ATOM 1286 C CA . LYS A 1 159 ? 22.719 -23.703 -6.902 1 83.69 159 LYS A CA 1
ATOM 1287 C C . LYS A 1 159 ? 24.125 -23.141 -7.086 1 83.69 159 LYS A C 1
ATOM 1289 O O . LYS A 1 159 ? 24.391 -22.438 -8.062 1 83.69 159 LYS A O 1
ATOM 1294 N N . GLY A 1 160 ? 24.938 -23.328 -6.062 1 89.25 160 GLY A N 1
ATOM 1295 C CA . GLY A 1 160 ? 26.344 -23 -6.141 1 89.25 160 GLY A CA 1
ATOM 1296 C C . GLY A 1 160 ? 26.594 -21.516 -6.332 1 89.25 160 GLY A C 1
ATOM 1297 O O . GLY A 1 160 ? 26.031 -20.688 -5.609 1 89.25 160 GLY A O 1
ATOM 1298 N N . ILE A 1 161 ? 27.422 -21.219 -7.262 1 89.44 161 ILE A N 1
ATOM 1299 C CA . ILE A 1 161 ? 27.875 -19.859 -7.508 1 89.44 161 ILE A CA 1
ATOM 1300 C C . ILE A 1 161 ? 26.734 -19.047 -8.109 1 89.44 161 ILE A C 1
ATOM 1302 O O . ILE A 1 161 ? 26.609 -17.844 -7.828 1 89.44 161 ILE A O 1
ATOM 1306 N N . GLU A 1 162 ? 25.891 -19.719 -8.82 1 87.5 162 GLU A N 1
ATOM 1307 C CA . GLU A 1 162 ? 24.734 -19.047 -9.414 1 87.5 162 GLU A CA 1
ATOM 1308 C C . GLU A 1 162 ? 23.781 -18.547 -8.344 1 87.5 162 GLU A C 1
ATOM 1310 O O . GLU A 1 162 ? 23.266 -17.422 -8.438 1 87.5 162 GLU A O 1
ATOM 1315 N N . LEU A 1 163 ? 23.609 -19.391 -7.398 1 87.38 163 LEU A N 1
ATOM 1316 C CA . LEU A 1 163 ? 22.75 -19.016 -6.281 1 87.38 163 LEU A CA 1
ATOM 1317 C C . LEU A 1 163 ? 23.312 -17.797 -5.555 1 87.38 163 LEU A C 1
ATOM 1319 O O . LEU A 1 163 ? 22.594 -16.844 -5.273 1 87.38 163 LEU A O 1
ATOM 1323 N N . TRP A 1 164 ? 24.609 -17.766 -5.406 1 89.56 164 TRP A N 1
ATOM 1324 C CA . TRP A 1 164 ? 25.234 -16.688 -4.676 1 89.56 164 TRP A CA 1
ATOM 1325 C C . TRP A 1 164 ? 25.125 -15.367 -5.445 1 89.56 164 TRP A C 1
ATOM 1327 O O . TRP A 1 164 ? 24.75 -14.336 -4.875 1 89.56 164 TRP A O 1
ATOM 1337 N N . ILE A 1 165 ? 25.375 -15.453 -6.68 1 90.5 165 ILE A N 1
ATOM 1338 C CA . ILE A 1 165 ? 25.344 -14.258 -7.52 1 90.5 165 ILE A CA 1
ATOM 1339 C C . ILE A 1 165 ? 23.922 -13.711 -7.598 1 90.5 165 ILE A C 1
ATOM 1341 O O . ILE A 1 165 ? 23.703 -12.523 -7.363 1 90.5 165 ILE A O 1
ATOM 1345 N N . LYS A 1 166 ? 23.031 -14.57 -7.867 1 86.69 166 LYS A N 1
ATOM 1346 C CA . LYS A 1 166 ? 21.656 -14.148 -8.047 1 86.69 166 LYS A CA 1
ATOM 1347 C C . LYS A 1 166 ? 21.047 -13.672 -6.73 1 86.69 166 LYS A C 1
ATOM 1349 O O . LYS A 1 166 ? 20.344 -12.664 -6.691 1 86.69 166 LYS A O 1
ATOM 1354 N N . LEU A 1 167 ? 21.344 -14.414 -5.703 1 90.31 167 LEU A N 1
ATOM 1355 C CA . LEU A 1 167 ? 20.812 -14.039 -4.398 1 90.31 167 LEU A CA 1
ATOM 1356 C C . LEU A 1 167 ? 21.344 -12.68 -3.963 1 90.31 167 LEU A C 1
ATOM 1358 O O . LEU A 1 167 ? 20.594 -11.852 -3.439 1 90.31 167 LEU A O 1
ATOM 1362 N N . THR A 1 168 ? 22.609 -12.445 -4.215 1 90.81 168 THR A N 1
ATOM 1363 C CA . THR A 1 168 ? 23.219 -11.164 -3.873 1 90.81 168 THR A CA 1
ATOM 1364 C C . THR A 1 168 ? 22.578 -10.031 -4.672 1 90.81 168 THR A C 1
ATOM 1366 O O . THR A 1 168 ? 22.25 -8.984 -4.117 1 90.81 168 THR A O 1
ATOM 1369 N N . ALA A 1 169 ? 22.344 -10.336 -5.887 1 90.31 169 ALA A N 1
ATOM 1370 C CA . ALA A 1 169 ? 21.734 -9.336 -6.762 1 90.31 169 ALA A CA 1
ATOM 1371 C C . ALA A 1 169 ? 20.297 -9.047 -6.348 1 90.31 169 ALA A C 1
ATOM 1373 O O . ALA A 1 169 ? 19.891 -7.883 -6.238 1 90.31 169 ALA A O 1
ATOM 1374 N N . ILE A 1 170 ? 19.531 -10.07 -6.098 1 89.5 170 ILE A N 1
ATOM 1375 C CA . ILE A 1 170 ? 18.125 -9.93 -5.727 1 89.5 170 ILE A CA 1
ATOM 1376 C C . ILE A 1 170 ? 18.016 -9.18 -4.398 1 89.5 170 ILE A C 1
ATOM 1378 O O . ILE A 1 170 ? 17.203 -8.266 -4.262 1 89.5 170 ILE A O 1
ATOM 1382 N N . LYS A 1 171 ? 18.844 -9.57 -3.475 1 92.44 171 LYS A N 1
ATOM 1383 C CA . LYS A 1 171 ? 18.844 -8.914 -2.168 1 92.44 171 LYS A CA 1
ATOM 1384 C C . LYS A 1 171 ? 19.109 -7.422 -2.301 1 92.44 171 LYS A C 1
ATOM 1386 O O . LYS A 1 171 ? 18.406 -6.602 -1.71 1 92.44 171 LYS A O 1
ATOM 1391 N N . HIS A 1 172 ? 20.094 -7.09 -3.139 1 92.81 172 HIS A N 1
ATOM 1392 C CA . HIS A 1 172 ? 20.453 -5.691 -3.34 1 92.81 172 HIS A CA 1
ATOM 1393 C C . HIS A 1 172 ? 19.297 -4.906 -3.955 1 92.81 172 HIS A C 1
ATOM 1395 O O . HIS A 1 172 ? 18.969 -3.814 -3.488 1 92.81 172 HIS A O 1
ATOM 1401 N N . VAL A 1 173 ? 18.703 -5.496 -4.891 1 90.06 173 VAL A N 1
ATOM 1402 C CA . VAL A 1 173 ? 17.594 -4.844 -5.598 1 90.06 173 VAL A CA 1
ATOM 1403 C C . VAL A 1 173 ? 16.406 -4.668 -4.652 1 90.06 173 VAL A C 1
ATOM 1405 O O . VAL A 1 173 ? 15.82 -3.59 -4.586 1 90.06 173 VAL A O 1
ATOM 1408 N N . VAL A 1 174 ? 16.078 -5.723 -3.936 1 92.5 174 VAL A N 1
ATOM 1409 C CA . VAL A 1 174 ? 14.945 -5.691 -3.023 1 92.5 174 VAL A CA 1
ATOM 1410 C C . VAL A 1 174 ? 15.18 -4.645 -1.938 1 92.5 174 VAL A C 1
ATOM 1412 O O . VAL A 1 174 ? 14.266 -3.885 -1.595 1 92.5 174 VAL A O 1
ATOM 1415 N N . GLN A 1 175 ? 16.391 -4.574 -1.455 1 92.75 175 GLN A N 1
ATOM 1416 C CA . GLN A 1 175 ? 16.719 -3.609 -0.41 1 92.75 175 GLN A CA 1
ATOM 1417 C C . GLN A 1 175 ? 16.594 -2.178 -0.924 1 92.75 175 GLN A C 1
ATOM 1419 O O . GLN A 1 175 ? 16.094 -1.303 -0.22 1 92.75 175 GLN A O 1
ATOM 1424 N N . LYS A 1 176 ? 17.047 -1.979 -2.098 1 92 176 LYS A N 1
ATOM 1425 C CA . LYS A 1 176 ? 16.938 -0.66 -2.711 1 92 176 LYS A CA 1
ATOM 1426 C C . LYS A 1 176 ? 15.469 -0.279 -2.922 1 92 176 LYS A C 1
ATOM 1428 O O . LYS A 1 176 ? 15.078 0.86 -2.662 1 92 176 LYS A O 1
ATOM 1433 N N . GLU A 1 177 ? 14.75 -1.232 -3.398 1 92.38 177 GLU A N 1
ATOM 1434 C CA . GLU A 1 177 ? 13.328 -0.982 -3.637 1 92.38 177 GLU A CA 1
ATOM 1435 C C . GLU A 1 177 ? 12.586 -0.732 -2.328 1 92.38 177 GLU A C 1
ATOM 1437 O O . GLU A 1 177 ? 11.711 0.129 -2.264 1 92.38 177 GLU A O 1
ATOM 1442 N N . MET A 1 178 ? 12.938 -1.447 -1.281 1 94.25 178 MET A N 1
ATOM 1443 C CA . MET A 1 178 ? 12.32 -1.26 0.028 1 94.25 178 MET A CA 1
ATOM 1444 C C . MET A 1 178 ? 12.625 0.128 0.581 1 94.25 178 MET A C 1
ATOM 1446 O O . MET A 1 178 ? 11.781 0.742 1.232 1 94.25 178 MET A O 1
ATOM 1450 N N . TRP A 1 179 ? 13.852 0.538 0.332 1 91.12 179 TRP A N 1
ATOM 1451 C CA . TRP A 1 179 ? 14.219 1.876 0.786 1 91.12 179 TRP A CA 1
ATOM 1452 C C . TRP A 1 179 ? 13.359 2.936 0.1 1 91.12 179 TRP A C 1
ATOM 1454 O O . TRP A 1 179 ? 12.844 3.846 0.753 1 91.12 179 TRP A O 1
ATOM 1464 N N . GLY A 1 180 ? 13.211 2.807 -1.189 1 88.31 180 GLY A N 1
ATOM 1465 C CA . GLY A 1 180 ? 12.359 3.717 -1.938 1 88.31 180 GLY A CA 1
ATOM 1466 C C . GLY A 1 180 ? 10.898 3.65 -1.521 1 88.31 180 GLY A C 1
ATOM 1467 O O . GLY A 1 180 ? 10.211 4.672 -1.471 1 88.31 180 GLY A O 1
ATOM 1468 N N . HIS A 1 181 ? 10.422 2.479 -1.188 1 90.81 181 HIS A N 1
ATOM 1469 C CA . HIS A 1 181 ? 9.07 2.256 -0.695 1 90.81 181 HIS A CA 1
ATOM 1470 C C . HIS A 1 181 ? 8.859 2.932 0.656 1 90.81 181 HIS A C 1
ATOM 1472 O O . HIS A 1 181 ? 7.738 3.328 0.988 1 90.81 181 HIS A O 1
ATOM 1478 N N . GLY A 1 182 ? 9.852 3.057 1.396 1 90.94 182 GLY A N 1
ATOM 1479 C CA . GLY A 1 182 ? 9.781 3.658 2.717 1 90.94 182 GLY A CA 1
ATOM 1480 C C . GLY A 1 182 ? 9.891 2.645 3.84 1 90.94 182 GLY A C 1
ATOM 1481 O O . GLY A 1 182 ? 10.422 2.951 4.91 1 90.94 182 GLY A O 1
ATOM 1482 N N . ILE A 1 183 ? 9.461 1.397 3.562 1 94.88 183 ILE A N 1
ATOM 1483 C CA . ILE A 1 183 ? 9.43 0.41 4.637 1 94.88 183 ILE A CA 1
ATOM 1484 C C . ILE A 1 183 ? 10.852 0.004 5.016 1 94.88 183 ILE A C 1
ATOM 1486 O O . ILE A 1 183 ? 11.102 -0.396 6.152 1 94.88 183 ILE A O 1
ATOM 1490 N N . GLY A 1 184 ? 11.812 0.175 4.094 1 93.81 184 GLY A N 1
ATOM 1491 C CA . GLY A 1 184 ? 13.211 -0.157 4.344 1 93.81 184 GLY A CA 1
ATOM 1492 C C . GLY A 1 184 ? 13.898 0.831 5.262 1 93.81 184 GLY A C 1
ATOM 1493 O O . GLY A 1 184 ? 15.047 0.612 5.668 1 93.81 184 GLY A O 1
ATOM 1494 N N . ARG A 1 185 ? 13.156 1.866 5.582 1 93.31 185 ARG A N 1
ATOM 1495 C CA . ARG A 1 185 ? 13.703 2.877 6.48 1 93.31 185 ARG A CA 1
ATOM 1496 C C . ARG A 1 185 ? 13.461 2.504 7.938 1 93.31 185 ARG A C 1
ATOM 1498 O O . ARG A 1 185 ? 14.008 3.137 8.844 1 93.31 185 ARG A O 1
ATOM 1505 N N . HIS A 1 186 ? 12.688 1.5 8.164 1 96.12 186 HIS A N 1
ATOM 1506 C CA . HIS A 1 186 ? 12.367 1.018 9.5 1 96.12 186 HIS A CA 1
ATOM 1507 C C . HIS A 1 186 ? 13.297 -0.116 9.922 1 96.12 186 HIS A C 1
ATOM 1509 O O . HIS A 1 186 ? 13.906 -0.771 9.07 1 96.12 186 HIS A O 1
ATOM 1515 N N . ASN A 1 187 ? 13.445 -0.297 11.211 1 95.06 187 ASN A N 1
ATOM 1516 C CA . ASN A 1 187 ? 14.211 -1.447 11.688 1 95.06 187 ASN A CA 1
ATOM 1517 C C . ASN A 1 187 ? 13.383 -2.727 11.641 1 95.06 187 ASN A C 1
ATOM 1519 O O . ASN A 1 187 ? 12.172 -2.678 11.422 1 95.06 187 ASN A O 1
ATOM 1523 N N . SER A 1 188 ? 14.008 -3.873 11.875 1 95.25 188 SER A N 1
ATOM 1524 C CA . SER A 1 188 ? 13.375 -5.176 11.68 1 95.25 188 SER A CA 1
ATOM 1525 C C . SER A 1 188 ? 12.18 -5.352 12.609 1 95.25 188 SER A C 1
ATOM 1527 O O . SER A 1 188 ? 11.172 -5.945 12.219 1 95.25 188 SER A O 1
ATOM 1529 N N . LYS A 1 189 ? 12.258 -4.871 13.828 1 96.19 189 LYS A N 1
ATOM 1530 C CA . LYS A 1 189 ? 11.156 -4.98 14.781 1 96.19 189 LYS A CA 1
ATOM 1531 C C . LYS A 1 189 ? 9.953 -4.16 14.32 1 96.19 189 LYS A C 1
ATOM 1533 O O . LYS A 1 189 ? 8.812 -4.613 14.406 1 96.19 189 LYS A O 1
ATOM 1538 N N . GLU A 1 190 ? 10.266 -2.963 13.82 1 97.31 190 GLU A N 1
ATOM 1539 C CA . GLU A 1 190 ? 9.219 -2.092 13.297 1 97.31 190 GLU A CA 1
ATOM 1540 C C . GLU A 1 190 ? 8.555 -2.711 12.07 1 97.31 190 GLU A C 1
ATOM 1542 O O . GLU A 1 190 ? 7.324 -2.707 11.953 1 97.31 190 GLU A O 1
ATOM 1547 N N . ILE A 1 191 ? 9.328 -3.248 11.188 1 97.94 191 ILE A N 1
ATOM 1548 C CA . ILE A 1 191 ? 8.805 -3.855 9.969 1 97.94 191 ILE A CA 1
ATOM 1549 C C . ILE A 1 191 ? 7.914 -5.043 10.328 1 97.94 191 ILE A C 1
ATOM 1551 O O . ILE A 1 191 ? 6.816 -5.191 9.781 1 97.94 191 ILE A O 1
ATOM 1555 N N . TRP A 1 192 ? 8.352 -5.82 11.297 1 97.25 192 TRP A N 1
ATOM 1556 C CA . TRP A 1 192 ? 7.551 -6.965 11.711 1 97.25 192 TRP A CA 1
ATOM 1557 C C . TRP A 1 192 ? 6.234 -6.508 12.336 1 97.25 192 TRP A C 1
ATOM 1559 O O . TRP A 1 192 ? 5.184 -7.105 12.094 1 97.25 192 TRP A O 1
ATOM 1569 N N . SER A 1 193 ? 6.297 -5.457 13.102 1 98.19 193 SER A N 1
ATOM 1570 C CA . SER A 1 193 ? 5.07 -4.969 13.727 1 98.19 193 SER A CA 1
ATOM 1571 C C . SER A 1 193 ? 4.047 -4.555 12.672 1 98.19 193 SER A C 1
ATOM 1573 O O . SER A 1 193 ? 2.84 -4.707 12.883 1 98.19 193 SER A O 1
ATOM 1575 N N . ILE A 1 194 ? 4.496 -4.059 11.555 1 98.56 194 ILE A N 1
ATOM 1576 C CA . ILE A 1 194 ? 3.619 -3.727 10.438 1 98.56 194 ILE A CA 1
ATOM 1577 C C . ILE A 1 194 ? 3.008 -5.004 9.867 1 98.56 194 ILE A C 1
ATOM 1579 O O . ILE A 1 194 ? 1.789 -5.094 9.695 1 98.56 194 ILE A O 1
ATOM 1583 N N . GLY A 1 195 ? 3.855 -6.027 9.602 1 98.69 195 GLY A N 1
ATOM 1584 C CA . GLY A 1 195 ? 3.381 -7.305 9.094 1 98.69 195 GLY A CA 1
ATOM 1585 C C . GLY A 1 195 ? 2.393 -7.988 10.023 1 98.69 195 GLY A C 1
ATOM 1586 O O . GLY A 1 195 ? 1.401 -8.562 9.57 1 98.69 195 GLY A O 1
ATOM 1587 N N . GLU A 1 196 ? 2.699 -7.895 11.297 1 98.69 196 GLU A N 1
ATOM 1588 C CA . GLU A 1 196 ? 1.837 -8.484 12.312 1 98.69 196 GLU A CA 1
ATOM 1589 C C . GLU A 1 196 ? 0.448 -7.855 12.289 1 98.69 196 GLU A C 1
ATOM 1591 O O . GLU A 1 196 ? -0.562 -8.562 12.328 1 98.69 196 GLU A O 1
ATOM 1596 N N . ARG A 1 197 ? 0.402 -6.562 12.188 1 98.5 197 ARG A N 1
ATOM 1597 C CA . ARG A 1 197 ? -0.872 -5.852 12.148 1 98.5 197 ARG A CA 1
ATOM 1598 C C . ARG A 1 197 ? -1.644 -6.188 10.875 1 98.5 197 ARG A C 1
ATOM 1600 O O . ARG A 1 197 ? -2.867 -6.34 10.906 1 98.5 197 ARG A O 1
ATOM 1607 N N . ASP A 1 198 ? -0.919 -6.281 9.766 1 98.81 198 ASP A N 1
ATOM 1608 C CA . ASP A 1 198 ? -1.57 -6.629 8.508 1 98.81 198 ASP A CA 1
ATOM 1609 C C . ASP A 1 198 ? -2.18 -8.031 8.578 1 98.81 198 ASP A C 1
ATOM 1611 O O . ASP A 1 198 ? -3.328 -8.234 8.172 1 98.81 198 ASP A O 1
ATOM 1615 N N . LEU A 1 199 ? -1.438 -9 9.141 1 98.88 199 LEU A N 1
ATOM 1616 C CA . LEU A 1 199 ? -1.936 -10.367 9.258 1 98.88 199 LEU A CA 1
ATOM 1617 C C . LEU A 1 199 ? -3.16 -10.43 10.164 1 98.88 199 LEU A C 1
ATOM 1619 O O . LEU A 1 199 ? -4.129 -11.125 9.859 1 98.88 199 LEU A O 1
ATOM 1623 N N . HIS A 1 200 ? -3.111 -9.672 11.25 1 98.88 200 HIS A N 1
ATOM 1624 C CA . HIS A 1 200 ? -4.258 -9.648 12.148 1 98.88 200 HIS A CA 1
ATOM 1625 C C . HIS A 1 200 ? -5.477 -9.031 11.477 1 98.88 200 HIS A C 1
ATOM 1627 O O . HIS A 1 200 ? -6.598 -9.516 11.648 1 98.88 200 HIS A O 1
ATOM 1633 N N . ALA A 1 201 ? -5.238 -7.961 10.734 1 98.94 201 ALA A N 1
ATOM 1634 C CA . ALA A 1 201 ? -6.348 -7.324 10.031 1 98.94 201 ALA A CA 1
ATOM 1635 C C . ALA A 1 201 ? -6.973 -8.273 9.008 1 98.94 201 ALA A C 1
ATOM 1637 O O . ALA A 1 201 ? -8.195 -8.359 8.898 1 98.94 201 ALA A O 1
ATOM 1638 N N . ILE A 1 202 ? -6.141 -9.008 8.266 1 98.94 202 ILE A N 1
ATOM 1639 C CA . ILE A 1 202 ? -6.609 -9.961 7.266 1 98.94 202 ILE A CA 1
ATOM 1640 C C . ILE A 1 202 ? -7.406 -11.07 7.945 1 98.94 202 ILE A C 1
ATOM 1642 O O . ILE A 1 202 ? -8.5 -11.414 7.496 1 98.94 202 ILE A O 1
ATOM 1646 N N . SER A 1 203 ? -6.848 -11.562 9.008 1 98.94 203 SER A N 1
ATOM 1647 C CA . SER A 1 203 ? -7.508 -12.641 9.742 1 98.94 203 SER A CA 1
ATOM 1648 C C . SER A 1 203 ? -8.852 -12.188 10.297 1 98.94 203 SER A C 1
ATOM 1650 O O . SER A 1 203 ? -9.844 -12.906 10.195 1 98.94 203 SER A O 1
ATOM 1652 N N . THR A 1 204 ? -8.875 -11.023 10.891 1 98.94 204 THR A N 1
ATOM 1653 C CA . THR A 1 204 ? -10.086 -10.484 11.484 1 98.94 204 THR A CA 1
ATOM 1654 C C . THR A 1 204 ? -11.172 -10.305 10.422 1 98.94 204 THR A C 1
ATOM 1656 O O . THR A 1 204 ? -12.328 -10.672 10.641 1 98.94 204 THR A O 1
ATOM 1659 N N . PHE A 1 205 ? -10.852 -9.805 9.289 1 98.94 205 PHE A N 1
ATOM 1660 C CA . PHE A 1 205 ? -11.836 -9.57 8.234 1 98.94 205 PHE A CA 1
ATOM 1661 C C . PHE A 1 205 ? -12.336 -10.891 7.656 1 98.94 205 PHE A C 1
ATOM 1663 O O . PHE A 1 205 ? -13.531 -11.047 7.402 1 98.94 205 PHE A O 1
ATOM 1670 N N . LEU A 1 206 ? -11.359 -11.797 7.398 1 98.94 206 LEU A N 1
ATOM 1671 C CA . LEU A 1 206 ? -11.766 -13.102 6.891 1 98.94 206 LEU A CA 1
ATOM 1672 C C . LEU A 1 206 ? -12.758 -13.773 7.832 1 98.94 206 LEU A C 1
ATOM 1674 O O . LEU A 1 206 ? -13.773 -14.305 7.391 1 98.94 206 LEU A O 1
ATOM 1678 N N . GLY A 1 207 ? -12.391 -13.719 9.117 1 98.62 207 GLY A N 1
ATOM 1679 C CA . GLY A 1 207 ? -13.281 -14.32 10.094 1 98.62 207 GLY A CA 1
ATOM 1680 C C . GLY A 1 207 ? -13.609 -15.773 9.789 1 98.62 207 GLY A C 1
ATOM 1681 O O . GLY A 1 207 ? -12.703 -16.578 9.57 1 98.62 207 GLY A O 1
ATOM 1682 N N . LYS A 1 208 ? -14.852 -16.047 9.664 1 98.31 208 LYS A N 1
ATOM 1683 C CA . LYS A 1 208 ? -15.289 -17.406 9.438 1 98.31 208 LYS A CA 1
ATOM 1684 C C . LYS A 1 208 ? -15.695 -17.625 7.98 1 98.31 208 LYS A C 1
ATOM 1686 O O . LYS A 1 208 ? -16.203 -18.688 7.621 1 98.31 208 LYS A O 1
ATOM 1691 N N . LYS A 1 209 ? -15.539 -16.641 7.156 1 98.62 209 LYS A N 1
ATOM 1692 C CA . LYS A 1 209 ? -15.938 -16.734 5.754 1 98.62 209 LYS A CA 1
ATOM 1693 C C . LYS A 1 209 ? -15.156 -17.828 5.031 1 98.62 209 LYS A C 1
ATOM 1695 O O . LYS A 1 209 ? -13.969 -18.016 5.281 1 98.62 209 LYS A O 1
ATOM 1700 N N . LYS A 1 210 ? -15.75 -18.453 4.07 1 98.69 210 LYS A N 1
ATOM 1701 C CA . LYS A 1 210 ? -15.109 -19.5 3.277 1 98.69 210 LYS A CA 1
ATOM 1702 C C . LYS A 1 210 ? -14.039 -18.922 2.355 1 98.69 210 LYS A C 1
ATOM 1704 O O . LYS A 1 210 ? -12.977 -19.516 2.188 1 98.69 210 LYS A O 1
ATOM 1709 N N . TYR A 1 211 ? -14.438 -17.859 1.764 1 98.88 211 TYR A N 1
ATOM 1710 C CA . TYR A 1 211 ? -13.516 -17.109 0.925 1 98.88 211 TYR A CA 1
ATOM 1711 C C . TYR A 1 211 ? -13.438 -15.648 1.381 1 98.88 211 TYR A C 1
ATOM 1713 O O . TYR A 1 211 ? -14.086 -15.266 2.355 1 98.88 211 TYR A O 1
ATOM 1721 N N . PHE A 1 212 ? -12.711 -14.875 0.79 1 98.88 212 PHE A N 1
ATOM 1722 C CA . PHE A 1 212 ? -12.266 -13.633 1.407 1 98.88 212 PHE A CA 1
ATOM 1723 C C . PHE A 1 212 ? -13.445 -12.68 1.605 1 98.88 212 PHE A C 1
ATOM 1725 O O . PHE A 1 212 ? -13.508 -11.969 2.607 1 98.88 212 PHE A O 1
ATOM 1732 N N . LEU A 1 213 ? -14.383 -12.648 0.609 1 98.75 213 LEU A N 1
ATOM 1733 C CA . LEU A 1 213 ? -15.508 -11.727 0.726 1 98.75 213 LEU A CA 1
ATOM 1734 C C . LEU A 1 213 ? -16.75 -12.453 1.234 1 98.75 213 LEU A C 1
ATOM 1736 O O . LEU A 1 213 ? -17.703 -11.812 1.672 1 98.75 213 LEU A O 1
ATOM 1740 N N . GLY A 1 214 ? -16.734 -13.805 1.133 1 98.5 214 GLY A N 1
ATOM 1741 C CA . GLY A 1 214 ? -17.906 -14.547 1.546 1 98.5 214 GLY A CA 1
ATOM 1742 C C . GLY A 1 214 ? -17.891 -16 1.113 1 98.5 214 GLY A C 1
ATOM 1743 O O . GLY A 1 214 ? -16.844 -16.656 1.194 1 98.5 214 GLY A O 1
ATOM 1744 N N . ASP A 1 215 ? -18.984 -16.438 0.645 1 98.25 215 ASP A N 1
ATOM 1745 C CA . ASP A 1 215 ? -19.172 -17.875 0.4 1 98.25 215 ASP A CA 1
ATOM 1746 C C . ASP A 1 215 ? -18.609 -18.266 -0.964 1 98.25 215 ASP A C 1
ATOM 1748 O O . ASP A 1 215 ? -18.312 -19.438 -1.201 1 98.25 215 ASP A O 1
ATOM 1752 N N . GLU A 1 216 ? -18.484 -17.328 -1.832 1 98.38 216 GLU A N 1
ATOM 1753 C CA . GLU A 1 216 ? -17.969 -17.578 -3.17 1 98.38 216 GLU A CA 1
ATOM 1754 C C . GLU A 1 216 ? -16.625 -16.891 -3.377 1 98.38 216 GLU A C 1
ATOM 1756 O O . GLU A 1 216 ? -16.422 -15.758 -2.912 1 98.38 216 GLU A O 1
ATOM 1761 N N . PRO A 1 217 ? -15.727 -17.562 -4.074 1 98.5 217 PRO A N 1
ATOM 1762 C CA . PRO A 1 217 ? -14.477 -16.875 -4.387 1 98.5 217 PRO A CA 1
ATOM 1763 C C . PRO A 1 217 ? -14.672 -15.695 -5.34 1 98.5 217 PRO A C 1
ATOM 1765 O O . PRO A 1 217 ? -15.594 -15.711 -6.16 1 98.5 217 PRO A O 1
ATOM 1768 N N . SER A 1 218 ? -13.914 -14.719 -5.258 1 98.75 218 SER A N 1
ATOM 1769 C CA . SER A 1 218 ? -13.93 -13.531 -6.109 1 98.75 218 SER A CA 1
ATOM 1770 C C . SER A 1 218 ? -12.516 -13.148 -6.543 1 98.75 218 SER A C 1
ATOM 1772 O O . SER A 1 218 ? -11.547 -13.836 -6.207 1 98.75 218 SER A O 1
ATOM 1774 N N . GLU A 1 219 ? -12.375 -12.133 -7.316 1 98.81 219 GLU A N 1
ATOM 1775 C CA . GLU A 1 219 ? -11.078 -11.742 -7.863 1 98.81 219 GLU A CA 1
ATOM 1776 C C . GLU A 1 219 ? -10.062 -11.492 -6.75 1 98.81 219 GLU A C 1
ATOM 1778 O O . GLU A 1 219 ? -8.883 -11.828 -6.895 1 98.81 219 GLU A O 1
ATOM 1783 N N . VAL A 1 220 ? -10.531 -10.922 -5.629 1 98.94 220 VAL A N 1
ATOM 1784 C CA . VAL A 1 220 ? -9.609 -10.578 -4.555 1 98.94 220 VAL A CA 1
ATOM 1785 C C . VAL A 1 220 ? -8.969 -11.844 -3.99 1 98.94 220 VAL A C 1
ATOM 1787 O O . VAL A 1 220 ? -7.852 -11.812 -3.475 1 98.94 220 VAL A O 1
ATOM 1790 N N . ASP A 1 221 ? -9.609 -12.977 -4.082 1 98.94 221 ASP A N 1
ATOM 1791 C CA . ASP A 1 221 ? -9.07 -14.234 -3.578 1 98.94 221 ASP A CA 1
ATOM 1792 C C . ASP A 1 221 ? -7.793 -14.625 -4.32 1 98.94 221 ASP A C 1
ATOM 1794 O O . ASP A 1 221 ? -6.93 -15.305 -3.766 1 98.94 221 ASP A O 1
ATOM 1798 N N . CYS A 1 222 ? -7.641 -14.188 -5.578 1 98.94 222 CYS A N 1
ATOM 1799 C CA . CYS A 1 222 ? -6.414 -14.469 -6.32 1 98.94 222 CYS A CA 1
ATOM 1800 C C . CYS A 1 222 ? -5.207 -13.844 -5.629 1 98.94 222 CYS A C 1
ATOM 1802 O O . CYS A 1 222 ? -4.195 -14.516 -5.414 1 98.94 222 CYS A O 1
ATOM 1804 N N . ALA A 1 223 ? -5.395 -12.609 -5.246 1 98.94 223 ALA A N 1
ATOM 1805 C CA . ALA A 1 223 ? -4.293 -11.867 -4.633 1 98.94 223 ALA A CA 1
ATOM 1806 C C . ALA A 1 223 ? -4.055 -12.336 -3.197 1 98.94 223 ALA A C 1
ATOM 1808 O O . ALA A 1 223 ? -2.914 -12.562 -2.793 1 98.94 223 ALA A O 1
ATOM 1809 N N . MET A 1 224 ? -5.148 -12.461 -2.443 1 98.94 224 MET A N 1
ATOM 1810 C CA . MET A 1 224 ? -5.023 -12.789 -1.026 1 98.94 224 MET A CA 1
ATOM 1811 C C . MET A 1 224 ? -4.465 -14.195 -0.842 1 98.94 224 MET A C 1
ATOM 1813 O O . MET A 1 224 ? -3.592 -14.422 -0.001 1 98.94 224 MET A O 1
ATOM 1817 N N . PHE A 1 225 ? -4.934 -15.133 -1.617 1 98.94 225 PHE A N 1
ATOM 1818 C CA . PHE A 1 225 ? -4.418 -16.5 -1.566 1 98.94 225 PHE A CA 1
ATOM 1819 C C . PHE A 1 225 ? -2.936 -16.531 -1.913 1 98.94 225 PHE A C 1
ATOM 1821 O O . PHE A 1 225 ? -2.145 -17.188 -1.228 1 98.94 225 PHE A O 1
ATOM 1828 N N . ALA A 1 226 ? -2.592 -15.812 -2.998 1 98.81 226 ALA A N 1
ATOM 1829 C CA . ALA A 1 226 ? -1.201 -15.805 -3.445 1 98.81 226 ALA A CA 1
ATOM 1830 C C . ALA A 1 226 ? -0.279 -15.266 -2.355 1 98.81 226 ALA A C 1
ATOM 1832 O O . ALA A 1 226 ? 0.79 -15.828 -2.104 1 98.81 226 ALA A O 1
ATOM 1833 N N . MET A 1 227 ? -0.7 -14.234 -1.684 1 98.75 227 MET A N 1
ATOM 1834 C CA . MET A 1 227 ? 0.094 -13.617 -0.621 1 98.75 227 MET A CA 1
ATOM 1835 C C . MET A 1 227 ? 0.227 -14.562 0.57 1 98.75 227 MET A C 1
ATOM 1837 O O . MET A 1 227 ? 1.332 -14.789 1.066 1 98.75 227 MET A O 1
ATOM 1841 N N . LEU A 1 228 ? -0.87 -15.086 0.99 1 98.88 228 LEU A N 1
ATOM 1842 C CA . LEU A 1 228 ? -0.887 -15.922 2.182 1 98.88 228 LEU A CA 1
ATOM 1843 C C . LEU A 1 228 ? -0.206 -17.266 1.914 1 98.88 228 LEU A C 1
ATOM 1845 O O . LEU A 1 228 ? 0.389 -17.859 2.818 1 98.88 228 LEU A O 1
ATOM 1849 N N . ALA A 1 229 ? -0.249 -17.719 0.659 1 98.44 229 ALA A N 1
ATOM 1850 C CA . ALA A 1 229 ? 0.438 -18.953 0.289 1 98.44 229 ALA A CA 1
ATOM 1851 C C . ALA A 1 229 ? 1.948 -18.812 0.45 1 98.44 229 ALA A C 1
ATOM 1853 O O . ALA A 1 229 ? 2.635 -19.766 0.805 1 98.44 229 ALA A O 1
ATOM 1854 N N . MET A 1 230 ? 2.496 -17.625 0.189 1 96.94 230 MET A N 1
ATOM 1855 C CA . MET A 1 230 ? 3.916 -17.406 0.443 1 96.94 230 MET A CA 1
ATOM 1856 C C . MET A 1 230 ? 4.254 -17.656 1.908 1 96.94 230 MET A C 1
ATOM 1858 O O . MET A 1 230 ? 5.223 -18.359 2.215 1 96.94 230 MET A O 1
ATOM 1862 N N . VAL A 1 231 ? 3.43 -17.078 2.744 1 97.94 231 VAL A N 1
ATOM 1863 C CA . VAL A 1 231 ? 3.672 -17.188 4.18 1 97.94 231 VAL A CA 1
ATOM 1864 C C . VAL A 1 231 ? 3.594 -18.656 4.598 1 97.94 231 VAL A C 1
ATOM 1866 O O . VAL A 1 231 ? 4.477 -19.156 5.297 1 97.94 231 VAL A O 1
ATOM 1869 N N . LYS A 1 232 ? 2.592 -19.312 4.133 1 97.75 232 LYS A N 1
ATOM 1870 C CA . LYS A 1 232 ? 2.297 -20.656 4.59 1 97.75 232 LYS A CA 1
ATOM 1871 C C . LYS A 1 232 ? 3.32 -21.656 4.055 1 97.75 232 LYS A C 1
ATOM 1873 O O . LYS A 1 232 ? 3.762 -22.547 4.781 1 97.75 232 LYS A O 1
ATOM 1878 N N . TRP A 1 233 ? 3.766 -21.5 2.816 1 96.44 233 TRP A N 1
ATOM 1879 C CA . TRP A 1 233 ? 4.512 -22.594 2.201 1 96.44 233 TRP A CA 1
ATOM 1880 C C . TRP A 1 233 ? 5.93 -22.156 1.854 1 96.44 233 TRP A C 1
ATOM 1882 O O . TRP A 1 233 ? 6.812 -23 1.664 1 96.44 233 TRP A O 1
ATOM 1892 N N . ASN A 1 234 ? 6.238 -20.859 1.808 1 93.75 234 ASN A N 1
ATOM 1893 C CA . ASN A 1 234 ? 7.539 -20.438 1.295 1 93.75 234 ASN A CA 1
ATOM 1894 C C . ASN A 1 234 ? 8.359 -19.719 2.367 1 93.75 234 ASN A C 1
ATOM 1896 O O . ASN A 1 234 ? 9.508 -19.344 2.131 1 93.75 234 ASN A O 1
ATOM 1900 N N . MET A 1 235 ? 7.746 -19.5 3.545 1 94.06 235 MET A N 1
ATOM 1901 C CA . MET A 1 235 ? 8.461 -18.734 4.562 1 94.06 235 MET A CA 1
ATOM 1902 C C . MET A 1 235 ? 8.523 -19.5 5.879 1 94.06 235 MET A C 1
ATOM 1904 O O . MET A 1 235 ? 8.164 -18.969 6.93 1 94.06 235 MET A O 1
ATOM 1908 N N . PRO A 1 236 ? 9.039 -20.719 5.816 1 92.38 236 PRO A N 1
ATOM 1909 C CA . PRO A 1 236 ? 9.117 -21.484 7.062 1 92.38 236 PRO A CA 1
ATOM 1910 C C . PRO A 1 236 ? 10.008 -20.828 8.109 1 92.38 236 PRO A C 1
ATOM 1912 O O . PRO A 1 236 ? 11.008 -20.203 7.766 1 92.38 236 PRO A O 1
ATOM 1915 N N . ASN A 1 237 ? 9.625 -20.922 9.359 1 92.62 237 ASN A N 1
ATOM 1916 C CA . ASN A 1 237 ? 10.406 -20.5 10.523 1 92.62 237 ASN A CA 1
ATOM 1917 C C . ASN A 1 237 ? 10.562 -18.984 10.578 1 92.62 237 ASN A C 1
ATOM 1919 O O . ASN A 1 237 ? 11.594 -18.484 11.031 1 92.62 237 ASN A O 1
ATOM 1923 N N . THR A 1 238 ? 9.711 -18.281 10 1 94.81 238 THR A N 1
ATOM 1924 C CA . THR A 1 238 ? 9.68 -16.828 10.102 1 94.81 238 THR A CA 1
ATOM 1925 C C . THR A 1 238 ? 8.578 -16.375 11.062 1 94.81 238 THR A C 1
ATOM 1927 O O . THR A 1 238 ? 7.668 -17.141 11.375 1 94.81 238 THR A O 1
ATOM 1930 N N . PRO A 1 239 ? 8.688 -15.133 11.547 1 96.25 239 PRO A N 1
ATOM 1931 C CA . PRO A 1 239 ? 7.602 -14.625 12.391 1 96.25 239 PRO A CA 1
ATOM 1932 C C . PRO A 1 239 ? 6.25 -14.617 11.68 1 96.25 239 PRO A C 1
ATOM 1934 O O . PRO A 1 239 ? 5.215 -14.852 12.312 1 96.25 239 PRO A O 1
ATOM 1937 N N . HIS A 1 240 ? 6.25 -14.438 10.375 1 97.94 240 HIS A N 1
ATOM 1938 C CA . HIS A 1 240 ? 5.02 -14.445 9.594 1 97.94 240 HIS A CA 1
ATOM 1939 C C . HIS A 1 240 ? 4.332 -15.805 9.664 1 97.94 240 HIS A C 1
ATOM 1941 O O . HIS A 1 240 ? 3.137 -15.891 9.961 1 97.94 240 HIS A O 1
ATOM 1947 N N . GLU A 1 241 ? 5.113 -16.812 9.391 1 97.5 241 GLU A N 1
ATOM 1948 C CA . GLU A 1 241 ? 4.562 -18.156 9.398 1 97.5 241 GLU A CA 1
ATOM 1949 C C . GLU A 1 241 ? 4.121 -18.562 10.797 1 97.5 241 GLU A C 1
ATOM 1951 O O . GLU A 1 241 ? 3.088 -19.219 10.961 1 97.5 241 GLU A O 1
ATOM 1956 N N . SER A 1 242 ? 4.945 -18.234 11.758 1 98.06 242 SER A N 1
ATOM 1957 C CA . SER A 1 242 ? 4.617 -18.562 13.141 1 98.06 242 SER A CA 1
ATOM 1958 C C . SER A 1 242 ? 3.281 -17.938 13.547 1 98.06 242 SER A C 1
ATOM 1960 O O . SER A 1 242 ? 2.451 -18.609 14.172 1 98.06 242 SER A O 1
ATOM 1962 N N . LEU A 1 243 ? 3.082 -16.734 13.195 1 98.62 243 LEU A N 1
ATOM 1963 C CA . LEU A 1 243 ? 1.821 -16.078 13.531 1 98.62 243 LEU A CA 1
ATOM 1964 C C . LEU A 1 243 ? 0.665 -16.703 12.758 1 98.62 243 LEU A C 1
ATOM 1966 O O . LEU A 1 243 ? -0.428 -16.875 13.297 1 98.62 243 LEU A O 1
ATOM 1970 N N . MET A 1 244 ? 0.877 -16.984 11.5 1 98.44 244 MET A N 1
ATOM 1971 C CA . MET A 1 244 ? -0.189 -17.562 10.688 1 98.44 244 MET A CA 1
ATOM 1972 C C . MET A 1 244 ? -0.647 -18.906 11.273 1 98.44 244 MET A C 1
ATOM 1974 O O . MET A 1 244 ? -1.828 -19.25 11.195 1 98.44 244 MET A O 1
ATOM 1978 N N . LYS A 1 245 ? 0.252 -19.656 11.844 1 98.12 245 LYS A N 1
ATOM 1979 C CA . LYS A 1 245 ? -0.091 -20.922 12.477 1 98.12 245 LYS A CA 1
ATOM 1980 C C . LYS A 1 245 ? -1.046 -20.719 13.648 1 98.12 245 LYS A C 1
ATOM 1982 O O . LYS A 1 245 ? -1.849 -21.609 13.961 1 98.12 245 LYS A O 1
ATOM 1987 N N . LYS A 1 246 ? -0.947 -19.578 14.266 1 98.44 246 LYS A N 1
ATOM 1988 C CA . LYS A 1 246 ? -1.854 -19.234 15.359 1 98.44 246 LYS A CA 1
ATOM 1989 C C . LYS A 1 246 ? -3.18 -18.703 14.828 1 98.44 246 LYS A C 1
ATOM 1991 O O . LYS A 1 246 ? -4.227 -18.891 15.445 1 98.44 246 LYS A O 1
ATOM 1996 N N . LEU A 1 247 ? -3.092 -17.969 13.742 1 98.69 247 LEU A N 1
ATOM 1997 C CA . LEU A 1 247 ? -4.281 -17.5 13.047 1 98.69 247 LEU A CA 1
ATOM 1998 C C . LEU A 1 247 ? -4.832 -18.562 12.102 1 98.69 247 LEU A C 1
ATOM 2000 O O . LEU A 1 247 ? -4.793 -18.391 10.883 1 98.69 247 LEU A O 1
ATOM 2004 N N . THR A 1 248 ? -5.48 -19.531 12.594 1 98.56 248 THR A N 1
ATOM 2005 C CA . THR A 1 248 ? -5.762 -20.797 11.922 1 98.56 248 THR A CA 1
ATOM 2006 C C . THR A 1 248 ? -6.75 -20.594 10.773 1 98.56 248 THR A C 1
ATOM 2008 O O . THR A 1 248 ? -6.77 -21.359 9.82 1 98.56 248 THR A O 1
ATOM 2011 N N . ASN A 1 249 ? -7.559 -19.562 10.891 1 98.81 249 ASN A N 1
ATOM 2012 C CA . ASN A 1 249 ? -8.508 -19.312 9.812 1 98.81 249 ASN A CA 1
ATOM 2013 C C . ASN A 1 249 ? -7.793 -18.984 8.5 1 98.81 249 ASN A C 1
ATOM 2015 O O . ASN A 1 249 ? -8.305 -19.281 7.418 1 98.81 249 ASN A O 1
ATOM 2019 N N . LEU A 1 250 ? -6.629 -18.406 8.555 1 98.88 250 LEU A N 1
ATOM 2020 C CA . LEU A 1 250 ? -5.875 -18.078 7.348 1 98.88 250 LEU A CA 1
ATOM 2021 C C . LEU A 1 250 ? -5.348 -19.344 6.684 1 98.88 250 LEU A C 1
ATOM 2023 O O . LEU A 1 250 ? -5.402 -19.484 5.457 1 98.88 250 LEU A O 1
ATOM 2027 N N . GLY A 1 251 ? -4.789 -20.219 7.5 1 98.62 251 GLY A N 1
ATOM 2028 C CA . GLY A 1 251 ? -4.348 -21.484 6.969 1 98.62 251 GLY A CA 1
ATOM 2029 C C . GLY A 1 251 ? -5.465 -22.281 6.32 1 98.62 251 GLY A C 1
ATOM 2030 O O . GLY A 1 251 ? -5.285 -22.859 5.242 1 98.62 251 GLY A O 1
ATOM 2031 N N . ALA A 1 252 ? -6.59 -22.344 6.996 1 98.81 252 ALA A N 1
ATOM 2032 C CA . ALA A 1 252 ? -7.746 -23.062 6.469 1 98.81 252 ALA A CA 1
ATOM 2033 C C . ALA A 1 252 ? -8.211 -22.453 5.145 1 98.81 252 ALA A C 1
ATOM 2035 O O . ALA A 1 252 ? -8.562 -23.188 4.211 1 98.81 252 ALA A O 1
ATOM 2036 N N . TYR A 1 253 ? -8.25 -21.156 5.078 1 98.88 253 TYR A N 1
ATOM 2037 C CA . TYR A 1 253 ? -8.586 -20.438 3.855 1 98.88 253 TYR A CA 1
ATOM 2038 C C . TYR A 1 253 ? -7.66 -20.828 2.711 1 98.88 253 TYR A C 1
ATOM 2040 O O . TYR A 1 253 ? -8.125 -21.125 1.604 1 98.88 253 TYR A O 1
ATOM 2048 N N . CYS A 1 254 ? -6.359 -20.875 2.961 1 98.88 254 CYS A N 1
ATOM 2049 C CA . CYS A 1 254 ? -5.383 -21.266 1.945 1 98.88 254 CYS A CA 1
ATOM 2050 C C . CYS A 1 254 ? -5.629 -22.688 1.457 1 98.88 254 CYS A C 1
ATOM 2052 O O . CYS A 1 254 ? -5.52 -22.969 0.262 1 98.88 254 CYS A O 1
ATOM 2054 N N . GLU A 1 255 ? -5.977 -23.547 2.355 1 98.69 255 GLU A N 1
ATOM 2055 C CA . GLU A 1 255 ? -6.238 -24.938 1.978 1 98.69 255 GLU A CA 1
ATOM 2056 C C . GLU A 1 255 ? -7.473 -25.031 1.086 1 98.69 255 GLU A C 1
ATOM 2058 O O . GLU A 1 255 ? -7.504 -25.828 0.146 1 98.69 255 GLU A O 1
ATOM 2063 N N . ARG A 1 256 ? -8.523 -24.266 1.386 1 98.75 256 ARG A N 1
ATOM 2064 C CA . ARG A 1 256 ? -9.719 -24.281 0.556 1 98.75 256 ARG A CA 1
ATOM 2065 C C . ARG A 1 256 ? -9.414 -23.797 -0.857 1 98.75 256 ARG A C 1
ATOM 2067 O O . ARG A 1 256 ? -9.875 -24.391 -1.836 1 98.75 256 ARG A O 1
ATOM 2074 N N . MET A 1 257 ? -8.664 -22.734 -0.988 1 98.81 257 MET A N 1
ATOM 2075 C CA . MET A 1 257 ? -8.281 -22.203 -2.295 1 98.81 257 MET A CA 1
ATOM 2076 C C . MET A 1 257 ? -7.43 -23.219 -3.057 1 98.81 257 MET A C 1
ATOM 2078 O O . MET A 1 257 ? -7.648 -23.438 -4.25 1 98.81 257 MET A O 1
ATOM 2082 N N . LYS A 1 258 ? -6.465 -23.797 -2.34 1 98.56 258 LYS A N 1
ATOM 2083 C CA . LYS A 1 258 ? -5.598 -24.812 -2.926 1 98.56 258 LYS A CA 1
ATOM 2084 C C . LYS A 1 258 ? -6.414 -25.984 -3.451 1 98.56 258 LYS A C 1
ATOM 2086 O O . LYS A 1 258 ? -6.227 -26.422 -4.59 1 98.56 258 LYS A O 1
ATOM 2091 N N . GLU A 1 259 ? -7.293 -26.469 -2.65 1 98.06 259 GLU A N 1
ATOM 2092 C CA . GLU A 1 259 ? -8.109 -27.625 -3.006 1 98.06 259 GLU A CA 1
ATOM 2093 C C . GLU A 1 259 ? -8.984 -27.328 -4.223 1 98.06 259 GLU A C 1
ATOM 2095 O O . GLU A 1 259 ? -9.141 -28.172 -5.098 1 98.06 259 GLU A O 1
ATOM 2100 N N . ARG A 1 260 ? -9.484 -26.203 -4.309 1 98.06 260 ARG A N 1
ATOM 2101 C CA . ARG A 1 260 ? -10.469 -25.891 -5.344 1 98.06 260 ARG A CA 1
ATOM 2102 C C . ARG A 1 260 ? -9.773 -25.547 -6.66 1 98.06 260 ARG A C 1
ATOM 2104 O O . ARG A 1 260 ? -10.273 -25.875 -7.734 1 98.06 260 ARG A O 1
ATOM 2111 N N . TYR A 1 261 ? -8.633 -24.875 -6.598 1 98 261 TYR A N 1
ATOM 2112 C CA . TYR A 1 261 ? -8.133 -24.297 -7.836 1 98 261 TYR A CA 1
ATOM 2113 C C . TYR A 1 261 ? -6.762 -24.844 -8.188 1 98 261 TYR A C 1
ATOM 2115 O O . TYR A 1 261 ? -6.234 -24.578 -9.273 1 98 261 TYR A O 1
ATOM 2123 N N . TRP A 1 262 ? -6.227 -25.625 -7.289 1 97.81 262 TRP A N 1
ATOM 2124 C CA . TRP A 1 262 ? -4.902 -26.188 -7.531 1 97.81 262 TRP A CA 1
ATOM 2125 C C . TRP A 1 262 ? -4.883 -27.688 -7.238 1 97.81 262 TRP A C 1
ATOM 2127 O O . TRP A 1 262 ? -4.086 -28.156 -6.426 1 97.81 262 TRP A O 1
ATOM 2137 N N . PRO A 1 263 ? -5.715 -28.406 -7.898 1 96.19 263 PRO A N 1
ATOM 2138 C CA . PRO A 1 263 ? -5.723 -29.844 -7.676 1 96.19 263 PRO A CA 1
ATOM 2139 C C . PRO A 1 263 ? -4.402 -30.516 -8.047 1 96.19 263 PRO A C 1
ATOM 2141 O O . PRO A 1 263 ? -4.113 -31.625 -7.586 1 96.19 263 PRO A O 1
ATOM 2144 N N . ASP A 1 264 ? -3.627 -29.875 -8.852 1 96.56 264 ASP A N 1
ATOM 2145 C CA . ASP A 1 264 ? -2.33 -30.375 -9.297 1 96.56 264 ASP A CA 1
ATOM 2146 C C . ASP A 1 264 ? -1.19 -29.719 -8.523 1 96.56 264 ASP A C 1
ATOM 2148 O O . ASP A 1 264 ? -0.089 -29.562 -9.047 1 96.56 264 ASP A O 1
ATOM 2152 N N . TRP A 1 265 ? -1.473 -29.234 -7.301 1 97.44 265 TRP A N 1
ATOM 2153 C CA . TRP A 1 265 ? -0.506 -28.547 -6.461 1 97.44 265 TRP A CA 1
ATOM 2154 C C . TRP A 1 265 ? 0.804 -29.312 -6.375 1 97.44 265 TRP A C 1
ATOM 2156 O O . TRP A 1 265 ? 1.884 -28.75 -6.535 1 97.44 265 TRP A O 1
ATOM 2166 N N . GLU A 1 266 ? 0.734 -30.609 -6.188 1 96.94 266 GLU A N 1
ATOM 2167 C CA . GLU A 1 266 ? 1.923 -31.453 -6.039 1 96.94 266 GLU A CA 1
ATOM 2168 C C . GLU A 1 266 ? 2.717 -31.516 -7.34 1 96.94 266 GLU A C 1
ATOM 2170 O O . GLU A 1 266 ? 3.949 -31.547 -7.324 1 96.94 266 GLU A O 1
ATOM 2175 N N . GLU A 1 267 ? 2.055 -31.5 -8.453 1 97.06 267 GLU A N 1
ATOM 2176 C CA . GLU A 1 267 ? 2.707 -31.516 -9.758 1 97.06 267 GLU A CA 1
ATOM 2177 C C . GLU A 1 267 ? 3.402 -30.188 -10.047 1 97.06 267 GLU A C 1
ATOM 2179 O O . GLU A 1 267 ? 4.352 -30.141 -10.828 1 97.06 267 GLU A O 1
ATOM 2184 N N . CYS A 1 268 ? 2.906 -29.172 -9.305 1 96.56 268 CYS A N 1
ATOM 2185 C CA . CYS A 1 268 ? 3.424 -27.828 -9.555 1 96.56 268 CYS A CA 1
ATOM 2186 C C . CYS A 1 268 ? 4.43 -27.422 -8.484 1 96.56 268 CYS A C 1
ATOM 2188 O O . CYS A 1 268 ? 4.809 -26.25 -8.391 1 96.56 268 CYS A O 1
ATOM 2190 N N . SER A 1 269 ? 4.836 -28.328 -7.625 1 95.5 269 SER A N 1
ATOM 2191 C CA . SER A 1 269 ? 5.812 -28.078 -6.566 1 95.5 269 SER A CA 1
ATOM 2192 C C . SER A 1 269 ? 7.086 -28.891 -6.789 1 95.5 269 SER A C 1
ATOM 2194 O O . SER A 1 269 ? 7.051 -30.125 -6.797 1 95.5 269 SER A O 1
ATOM 2196 N N . ARG A 1 270 ? 8.188 -28.281 -6.863 1 92.75 270 ARG A N 1
ATOM 2197 C CA . ARG A 1 270 ? 9.438 -28.875 -7.352 1 92.75 270 ARG A CA 1
ATOM 2198 C C . ARG A 1 270 ? 9.906 -30 -6.441 1 92.75 270 ARG A C 1
ATOM 2200 O O . ARG A 1 270 ? 10.523 -30.953 -6.906 1 92.75 270 ARG A O 1
ATOM 2207 N N . LEU A 1 271 ? 9.656 -29.922 -5.164 1 92.69 271 LEU A N 1
ATOM 2208 C CA . LEU A 1 271 ? 10.188 -30.922 -4.242 1 92.69 271 LEU A CA 1
ATOM 2209 C C . LEU A 1 271 ? 9.227 -32.094 -4.086 1 92.69 271 LEU A C 1
ATOM 2211 O O . LEU A 1 271 ? 9.539 -33.094 -3.416 1 92.69 271 LEU A O 1
ATOM 2215 N N . SER A 1 272 ? 8.062 -31.953 -4.711 1 95.12 272 SER A N 1
ATOM 2216 C CA . SER A 1 272 ? 7.113 -33.062 -4.672 1 95.12 272 SER A CA 1
ATOM 2217 C C . SER A 1 272 ? 7.578 -34.219 -5.547 1 95.12 272 SER A C 1
ATOM 2219 O O . SER A 1 272 ? 8.172 -34 -6.605 1 95.12 272 SER A O 1
ATOM 2221 N N . LYS A 1 273 ? 7.285 -35.438 -5.184 1 96.38 273 LYS A N 1
ATOM 2222 C CA . LYS A 1 273 ? 7.578 -36.625 -5.988 1 96.38 273 LYS A CA 1
ATOM 2223 C C . LYS A 1 273 ? 6.766 -36.625 -7.277 1 96.38 273 LYS A C 1
ATOM 2225 O O . LYS A 1 273 ? 7.133 -37.312 -8.25 1 96.38 273 LYS A O 1
ATOM 2230 N N . LYS A 1 274 ? 5.75 -35.875 -7.266 1 96.81 274 LYS A N 1
ATOM 2231 C CA . LYS A 1 274 ? 4.852 -35.844 -8.414 1 96.81 274 LYS A CA 1
ATOM 2232 C C . LYS A 1 274 ? 5.195 -34.688 -9.352 1 96.81 274 LYS A C 1
ATOM 2234 O O . LYS A 1 274 ? 4.484 -34.438 -10.328 1 96.81 274 LYS A O 1
ATOM 2239 N N . PHE A 1 275 ? 6.254 -33.969 -9.008 1 95.38 275 PHE A N 1
ATOM 2240 C CA . PHE A 1 275 ? 6.609 -32.781 -9.781 1 95.38 275 PHE A CA 1
ATOM 2241 C C . PHE A 1 275 ? 6.762 -33.125 -11.258 1 95.38 275 PHE A C 1
ATOM 2243 O O . PHE A 1 275 ? 7.375 -34.125 -11.609 1 95.38 275 PHE A O 1
ATOM 2250 N N . LYS A 1 276 ? 6.188 -32.281 -12.133 1 92.62 276 LYS A N 1
ATOM 2251 C CA . LYS A 1 276 ? 6.32 -32.344 -13.586 1 92.62 276 LYS A CA 1
ATOM 2252 C C . LYS A 1 276 ? 6.574 -30.953 -14.156 1 92.62 276 LYS A C 1
ATOM 2254 O O . LYS A 1 276 ? 5.863 -30 -13.836 1 92.62 276 LYS A O 1
ATOM 2259 N N . ASP A 1 277 ? 7.621 -30.891 -14.922 1 90.12 277 ASP A N 1
ATOM 2260 C CA . ASP A 1 277 ? 7.816 -29.625 -15.648 1 90.12 277 ASP A CA 1
ATOM 2261 C C . ASP A 1 277 ? 6.637 -29.344 -16.578 1 90.12 277 ASP A C 1
ATOM 2263 O O . ASP A 1 277 ? 6.367 -30.109 -17.5 1 90.12 277 ASP A O 1
ATOM 2267 N N . ASP A 1 278 ? 5.965 -28.328 -16.312 1 91.56 278 ASP A N 1
ATOM 2268 C CA . ASP A 1 278 ? 4.754 -28.031 -17.062 1 91.56 278 ASP A CA 1
ATOM 2269 C C . ASP A 1 278 ? 4.965 -26.859 -18.016 1 91.56 278 ASP A C 1
ATOM 2271 O O . ASP A 1 278 ? 4.008 -26.172 -18.375 1 91.56 278 ASP A O 1
ATOM 2275 N N . SER A 1 279 ? 6.168 -26.547 -18.375 1 91.62 279 SER A N 1
ATOM 2276 C CA . SER A 1 279 ? 6.445 -25.5 -19.359 1 91.62 279 SER A CA 1
ATOM 2277 C C . SER A 1 279 ? 5.738 -25.781 -20.688 1 91.62 279 SER A C 1
ATOM 2279 O O . SER A 1 279 ? 5.848 -26.875 -21.234 1 91.62 279 SER A O 1
ATOM 2281 N N . TYR A 1 280 ? 4.973 -24.859 -21.078 1 92 280 TYR A N 1
ATOM 2282 C CA . TYR A 1 280 ? 4.309 -24.828 -22.375 1 92 280 TYR A CA 1
ATOM 2283 C C . TYR A 1 280 ? 3.305 -25.969 -22.484 1 92 280 TYR A C 1
ATOM 2285 O O . TYR A 1 280 ? 2.994 -26.422 -23.594 1 92 280 TYR A O 1
ATOM 2293 N N . ILE A 1 281 ? 2.947 -26.516 -21.406 1 92.5 281 ILE A N 1
ATOM 2294 C CA . ILE A 1 281 ? 1.85 -27.469 -21.391 1 92.5 281 ILE A CA 1
ATOM 2295 C C . ILE A 1 281 ? 0.52 -26.734 -21.266 1 92.5 281 ILE A C 1
ATOM 2297 O O . ILE A 1 281 ? 0.355 -25.875 -20.391 1 92.5 281 ILE A O 1
ATOM 2301 N N . LEU A 1 282 ? -0.328 -27.031 -22.156 1 93.94 282 LEU A N 1
ATOM 2302 C CA . LEU A 1 282 ? -1.627 -26.359 -22.156 1 93.94 282 LEU A CA 1
ATOM 2303 C C . LEU A 1 282 ? -2.447 -26.766 -20.938 1 93.94 282 LEU A C 1
ATOM 2305 O O . LEU A 1 282 ? -2.615 -27.953 -20.672 1 93.94 282 LEU A O 1
ATOM 2309 N N . LYS A 1 283 ? -2.736 -25.828 -20.156 1 91.31 283 LYS A N 1
ATOM 2310 C CA . LYS A 1 283 ? -3.643 -26.031 -19.031 1 91.31 283 LYS A CA 1
ATOM 2311 C C . LYS A 1 283 ? -5.039 -25.5 -19.359 1 91.31 283 LYS A C 1
ATOM 2313 O O . LYS A 1 283 ? -5.188 -24.391 -19.875 1 91.31 283 LYS A O 1
ATOM 2318 N N . ASN A 1 284 ? -5.902 -26.469 -19.469 1 73.75 284 ASN A N 1
ATOM 2319 C CA . ASN A 1 284 ? -7.266 -26.156 -19.891 1 73.75 284 ASN A CA 1
ATOM 2320 C C . ASN A 1 284 ? -8.203 -25.984 -18.688 1 73.75 284 ASN A C 1
ATOM 2322 O O . ASN A 1 284 ? -7.812 -26.25 -17.547 1 73.75 284 ASN A O 1
ATOM 2326 N N . ARG A 1 285 ? -9.555 -25.641 -19.047 1 57.31 285 ARG A N 1
ATOM 2327 C CA . ARG A 1 285 ? -10.734 -25.453 -18.203 1 57.31 285 ARG A CA 1
ATOM 2328 C C . ARG A 1 285 ? -10.898 -26.609 -17.234 1 57.31 285 ARG A C 1
ATOM 2330 O O . ARG A 1 285 ? -10.898 -27.766 -17.641 1 57.31 285 ARG A O 1
ATOM 2337 N N . GLN A 1 286 ? -10.078 -26.453 -16.094 1 48.75 286 GLN A N 1
ATOM 2338 C CA . GLN A 1 286 ? -10.367 -27.547 -15.18 1 48.75 286 GLN A CA 1
ATOM 2339 C C . GLN A 1 286 ? -11.805 -28.031 -15.336 1 48.75 286 GLN A C 1
ATOM 2341 O O . GLN A 1 286 ? -12.734 -27.219 -15.375 1 48.75 286 GLN A O 1
ATOM 2346 N N . LYS A 1 287 ? -12.055 -29.047 -15.867 1 40.53 287 LYS A N 1
ATOM 2347 C CA . LYS A 1 287 ? -13.328 -29.75 -15.906 1 40.53 287 LYS A CA 1
ATOM 2348 C C . LYS A 1 287 ? -14.031 -29.688 -14.555 1 40.53 287 LYS A C 1
ATOM 2350 O O . LYS A 1 287 ? -13.438 -30 -13.523 1 40.53 287 LYS A O 1
ATOM 2355 N N . SER A 1 288 ? -14.773 -28.656 -14.242 1 37.69 288 SER A N 1
ATOM 2356 C CA . SER A 1 288 ? -15.609 -28.797 -13.055 1 37.69 288 SER A CA 1
ATOM 2357 C C . SER A 1 288 ? -16.062 -30.25 -12.883 1 37.69 288 SER A C 1
ATOM 2359 O O . SER A 1 288 ? -16.594 -30.859 -13.812 1 37.69 288 SER A O 1
ATOM 2361 N N . LYS A 1 289 ? -15.344 -31.031 -12.023 1 32.78 289 LYS A N 1
ATOM 2362 C CA . LYS A 1 289 ? -16.094 -32.219 -11.641 1 32.78 289 LYS A CA 1
ATOM 2363 C C . LYS A 1 289 ? -17.453 -31.859 -11.055 1 32.78 289 LYS A C 1
ATOM 2365 O O . LYS A 1 289 ? -17.562 -30.906 -10.289 1 32.78 289 LYS A O 1
ATOM 2370 N N . MET B 1 1 ? 54.906 22.422 -14.336 1 29.17 1 MET B N 1
ATOM 2371 C CA . MET B 1 1 ? 53.906 23.25 -13.664 1 29.17 1 MET B CA 1
ATOM 2372 C C . MET B 1 1 ? 52.75 22.391 -13.102 1 29.17 1 MET B C 1
ATOM 2374 O O . MET B 1 1 ? 52.062 21.703 -13.859 1 29.17 1 MET B O 1
ATOM 2378 N N . GLU B 1 2 ? 52.969 21.875 -11.812 1 35.28 2 GLU B N 1
ATOM 2379 C CA . GLU B 1 2 ? 52.281 20.938 -10.938 1 35.28 2 GLU B CA 1
ATOM 2380 C C . GLU B 1 2 ? 50.906 21.484 -10.531 1 35.28 2 GLU B C 1
ATOM 2382 O O . GLU B 1 2 ? 50.812 22.578 -9.984 1 35.28 2 GLU B O 1
ATOM 2387 N N . LEU B 1 3 ? 49.875 21.219 -11.344 1 38.81 3 LEU B N 1
ATOM 2388 C CA . LEU B 1 3 ? 48.469 21.578 -11.211 1 38.81 3 LEU B CA 1
ATOM 2389 C C . LEU B 1 3 ? 47.906 21.094 -9.883 1 38.81 3 LEU B C 1
ATOM 2391 O O . LEU B 1 3 ? 47.438 19.969 -9.781 1 38.81 3 LEU B O 1
ATOM 2395 N N . LEU B 1 4 ? 48.781 21.234 -8.773 1 34.88 4 LEU B N 1
ATOM 2396 C CA . LEU B 1 4 ? 48.469 20.734 -7.43 1 34.88 4 LEU B CA 1
ATOM 23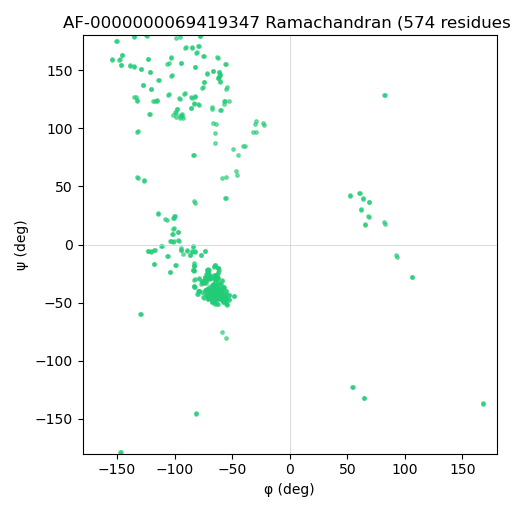97 C C . LEU B 1 4 ? 47.188 21.344 -6.891 1 34.88 4 LEU B C 1
ATOM 2399 O O . LEU B 1 4 ? 46.375 20.641 -6.312 1 34.88 4 LEU B O 1
ATOM 2403 N N . PRO B 1 5 ? 47.094 22.719 -6.391 1 41.69 5 PRO B N 1
ATOM 2404 C CA . PRO B 1 5 ? 46.688 23.281 -5.105 1 41.69 5 PRO B CA 1
ATOM 2405 C C . PRO B 1 5 ? 45.188 23.641 -5.078 1 41.69 5 PRO B C 1
ATOM 2407 O O . PRO B 1 5 ? 44.719 24.266 -4.125 1 41.69 5 PRO B O 1
ATOM 2410 N N . ILE B 1 6 ? 44.438 23.609 -6.121 1 47.44 6 ILE B N 1
ATOM 2411 C CA . ILE B 1 6 ? 43.156 24.312 -6.078 1 47.44 6 ILE B CA 1
ATOM 2412 C C . ILE B 1 6 ? 42.156 23.547 -5.195 1 47.44 6 ILE B C 1
ATOM 2414 O O . ILE B 1 6 ? 41.406 24.156 -4.445 1 47.44 6 ILE B O 1
ATOM 2418 N N . CYS B 1 7 ? 42.312 22.203 -5.035 1 46.31 7 CYS B N 1
ATOM 2419 C CA . CYS B 1 7 ? 41.312 21.422 -4.34 1 46.31 7 CYS B CA 1
ATOM 2420 C C . CYS B 1 7 ? 41.375 21.656 -2.834 1 46.31 7 CYS B C 1
ATOM 2422 O O . CYS B 1 7 ? 40.344 21.625 -2.15 1 46.31 7 CYS B O 1
ATOM 2424 N N . TYR B 1 8 ? 42.625 21.953 -2.268 1 47.78 8 TYR B N 1
ATOM 2425 C CA . TYR B 1 8 ? 42.781 22.109 -0.826 1 47.78 8 TYR B CA 1
ATOM 2426 C C . TYR B 1 8 ? 42.219 23.453 -0.368 1 47.78 8 TYR B C 1
ATOM 2428 O O . TYR B 1 8 ? 41.625 23.562 0.709 1 47.78 8 TYR B O 1
ATOM 2436 N N . TRP B 1 9 ? 42.281 24.516 -1.229 1 47.72 9 TRP B N 1
ATOM 2437 C CA . TRP B 1 9 ? 41.844 25.844 -0.824 1 47.72 9 TRP B CA 1
ATOM 2438 C C . TRP B 1 9 ? 40.312 25.938 -0.776 1 47.72 9 TRP B C 1
ATOM 2440 O O . TRP B 1 9 ? 39.75 26.641 0.07 1 47.72 9 TRP B O 1
ATOM 2450 N N . THR B 1 10 ? 39.594 25.203 -1.667 1 50.78 10 THR B N 1
ATOM 2451 C CA . THR B 1 10 ? 38.125 25.25 -1.627 1 50.78 10 THR B CA 1
ATOM 2452 C C . THR B 1 10 ? 37.625 24.5 -0.401 1 50.78 10 THR B C 1
ATOM 2454 O O . THR B 1 10 ? 36.625 24.922 0.198 1 50.78 10 THR B O 1
ATOM 2457 N N . LEU B 1 11 ? 38.375 23.562 0.129 1 50.47 11 LEU B N 1
ATOM 2458 C CA . LEU B 1 11 ? 37.969 22.875 1.357 1 50.47 11 LEU B CA 1
ATOM 2459 C C . LEU B 1 11 ? 38.188 23.766 2.572 1 50.47 11 LEU B C 1
ATOM 2461 O O . LEU B 1 11 ? 37.406 23.766 3.506 1 50.47 11 LEU B O 1
ATOM 2465 N N . LEU B 1 12 ? 39.25 24.672 2.529 1 53 12 LEU B N 1
ATOM 2466 C CA . LEU B 1 12 ? 39.562 25.562 3.645 1 53 12 LEU B CA 1
ATOM 2467 C C . LEU B 1 12 ? 38.531 26.688 3.764 1 53 12 LEU B C 1
ATOM 2469 O O . LEU B 1 12 ? 38.188 27.109 4.871 1 53 12 LEU B O 1
ATOM 2473 N N . LEU B 1 13 ? 37.969 27.109 2.578 1 54.94 13 LEU B N 1
ATOM 2474 C CA . LEU B 1 13 ? 37 28.172 2.654 1 54.94 13 LEU B CA 1
ATOM 2475 C C . LEU B 1 13 ? 35.625 27.625 3.01 1 54.94 13 LEU B C 1
ATOM 2477 O O . LEU B 1 13 ? 34.875 28.266 3.746 1 54.94 13 LEU B O 1
ATOM 2481 N N . LEU B 1 14 ? 35.312 26.391 2.611 1 58.16 14 LEU B N 1
ATOM 2482 C CA . LEU B 1 14 ? 34 25.875 2.859 1 58.16 14 LEU B CA 1
ATOM 2483 C C . LEU B 1 14 ? 33.875 25.312 4.277 1 58.16 14 LEU B C 1
ATOM 2485 O O . LEU B 1 14 ? 32.781 25.328 4.867 1 58.16 14 LEU B O 1
ATOM 2489 N N . ALA B 1 15 ? 35.062 25.078 4.953 1 59.19 15 ALA B N 1
ATOM 2490 C CA . ALA B 1 15 ? 35.062 24.516 6.301 1 59.19 15 ALA B CA 1
ATOM 2491 C C . ALA B 1 15 ? 34.594 25.547 7.32 1 59.19 15 ALA B C 1
ATOM 2493 O O . ALA B 1 15 ? 33.719 25.25 8.164 1 59.19 15 ALA B O 1
ATOM 2494 N N . PRO B 1 16 ? 35.094 26.734 7.145 1 60.47 16 PRO B N 1
ATOM 2495 C CA . PRO B 1 16 ? 34.594 27.719 8.117 1 60.47 16 PRO B CA 1
ATOM 2496 C C . PRO B 1 16 ? 33.125 28.047 7.918 1 60.47 16 PRO B C 1
ATOM 2498 O O . PRO B 1 16 ? 32.406 28.234 8.898 1 60.47 16 PRO B O 1
ATOM 2501 N N . VAL B 1 17 ? 32.625 27.953 6.707 1 59.53 17 VAL B N 1
ATOM 2502 C CA . VAL B 1 17 ? 31.234 28.234 6.434 1 59.53 17 VAL B CA 1
ATOM 2503 C C . VAL B 1 17 ? 30.359 27.078 6.902 1 59.53 17 VAL B C 1
ATOM 2505 O O . VAL B 1 17 ? 29.312 27.281 7.527 1 59.53 17 VAL B O 1
ATOM 2508 N N . LEU B 1 18 ? 30.797 25.891 6.672 1 57.81 18 LEU B N 1
ATOM 2509 C CA . LEU B 1 18 ? 30.078 24.719 7.16 1 57.81 18 LEU B CA 1
ATOM 2510 C C . LEU B 1 18 ? 30.109 24.656 8.688 1 57.81 18 LEU B C 1
ATOM 251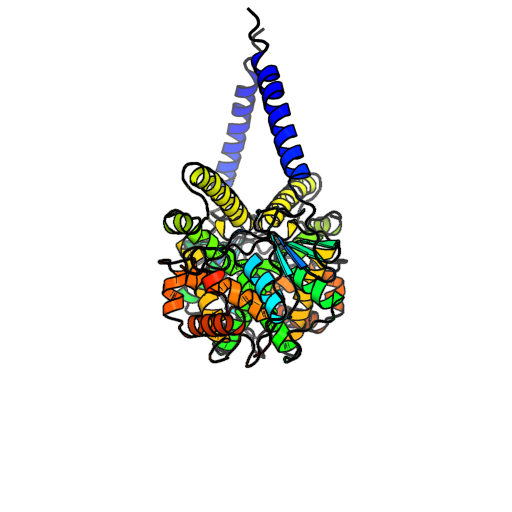2 O O . LEU B 1 18 ? 29.094 24.344 9.32 1 57.81 18 LEU B O 1
ATOM 2516 N N . LEU B 1 19 ? 31.266 25 9.234 1 58.09 19 LEU B N 1
ATOM 2517 C CA . LEU B 1 19 ? 31.375 25.047 10.688 1 58.09 19 LEU B CA 1
ATOM 2518 C C . LEU B 1 19 ? 30.531 26.172 11.266 1 58.09 19 LEU B C 1
ATOM 2520 O O . LEU B 1 19 ? 29.844 25.984 12.273 1 58.09 19 LEU B O 1
ATOM 2524 N N . ALA B 1 20 ? 30.516 27.312 10.586 1 57.78 20 ALA B N 1
ATOM 2525 C CA . ALA B 1 20 ? 29.656 28.422 11.023 1 57.78 20 ALA B CA 1
ATOM 2526 C C . ALA B 1 20 ? 28.188 28.062 10.875 1 57.78 20 ALA B C 1
ATOM 2528 O O . ALA B 1 20 ? 27.375 28.359 11.758 1 57.78 20 ALA B O 1
ATOM 2529 N N . PHE B 1 21 ? 27.812 27.391 9.812 1 57.25 21 PHE B N 1
ATOM 2530 C CA . PHE B 1 21 ? 26.438 26.922 9.617 1 57.25 21 PHE B CA 1
ATOM 2531 C C . PHE B 1 21 ? 26.062 25.891 10.664 1 57.25 21 PHE B C 1
ATOM 2533 O O . PHE B 1 21 ? 24.969 25.938 11.234 1 57.25 21 PHE B O 1
ATOM 2540 N N . LEU B 1 22 ? 26.938 24.984 10.984 1 53.91 22 LEU B N 1
ATOM 2541 C CA . LEU B 1 22 ? 26.703 24 12.031 1 53.91 22 LEU B CA 1
ATOM 2542 C C . LEU B 1 22 ? 26.641 24.672 13.398 1 53.91 22 LEU B C 1
ATOM 2544 O O . LEU B 1 22 ? 25.766 24.344 14.211 1 53.91 22 LEU B O 1
ATOM 2548 N N . VAL B 1 23 ? 27.578 25.609 13.641 1 52.78 23 VAL B N 1
ATOM 2549 C CA . VAL B 1 23 ? 27.562 26.359 14.891 1 52.78 23 VAL B CA 1
ATOM 2550 C C . VAL B 1 23 ? 26.297 27.203 14.961 1 52.78 23 VAL B C 1
ATOM 2552 O O . VAL B 1 23 ? 25.641 27.266 16 1 52.78 23 VAL B O 1
ATOM 2555 N N . TYR B 1 24 ? 26 27.922 13.828 1 50.44 24 TYR B N 1
ATOM 2556 C CA . TYR B 1 24 ? 24.75 28.656 13.766 1 50.44 24 TYR B CA 1
ATOM 2557 C C . TYR B 1 24 ? 23.547 27.75 14.023 1 50.44 24 TYR B C 1
ATOM 2559 O O . TYR B 1 24 ? 22.656 28.094 14.797 1 50.44 24 TYR B O 1
ATOM 2567 N N . LYS B 1 25 ? 23.5 26.609 13.336 1 51.06 25 LYS B N 1
ATOM 2568 C CA . LYS B 1 25 ? 22.422 25.656 13.562 1 51.06 25 LYS B CA 1
ATOM 2569 C C . LYS B 1 25 ? 22.375 25.203 15.016 1 51.06 25 LYS B C 1
ATOM 2571 O O . LYS B 1 25 ? 21.312 25.125 15.617 1 51.06 25 LYS B O 1
ATOM 2576 N N . ILE B 1 26 ? 23.531 24.812 15.523 1 50.44 26 ILE B N 1
ATOM 2577 C CA . ILE B 1 26 ? 23.609 24.406 16.922 1 50.44 26 ILE B CA 1
ATOM 2578 C C . ILE B 1 26 ? 23.312 25.609 17.828 1 50.44 26 ILE B C 1
ATOM 2580 O O . ILE B 1 26 ? 22.594 25.469 18.812 1 50.44 26 ILE B O 1
ATOM 2584 N N . TYR B 1 27 ? 24.031 26.703 17.547 1 46.81 27 TYR B N 1
ATOM 2585 C CA . TYR B 1 27 ? 23.891 27.891 18.391 1 46.81 27 TYR B CA 1
ATOM 2586 C C . TYR B 1 27 ? 22.469 28.453 18.297 1 46.81 27 TYR B C 1
ATOM 2588 O O . TYR B 1 27 ? 21.938 28.953 19.297 1 46.81 27 TYR B O 1
ATOM 2596 N N . PHE B 1 28 ? 21.984 28.609 17.062 1 45.09 28 PHE B N 1
ATOM 2597 C CA . PHE B 1 28 ? 20.656 29.203 16.953 1 45.09 28 PHE B CA 1
ATOM 2598 C C . PHE B 1 28 ? 19.578 28.156 17.156 1 45.09 28 PHE B C 1
ATOM 2600 O O . PHE B 1 28 ? 18.391 28.484 17.156 1 45.09 28 PHE B O 1
ATOM 2607 N N . GLN B 1 29 ? 19.922 26.891 16.938 1 49.19 29 GLN B N 1
ATOM 2608 C CA . GLN B 1 29 ? 18.844 26 17.344 1 49.19 29 GLN B CA 1
ATOM 2609 C C . GLN B 1 29 ? 18.516 26.172 18.812 1 49.19 29 GLN B C 1
ATOM 2611 O O . GLN B 1 29 ? 19.234 25.688 19.688 1 49.19 29 GLN B O 1
ATOM 2616 N N . LYS B 1 30 ? 18.188 27.406 19.125 1 43.53 30 LYS B N 1
ATOM 2617 C CA . LYS B 1 30 ? 17.594 27.766 20.422 1 43.53 30 LYS B CA 1
ATOM 2618 C C . LYS B 1 30 ? 16.906 26.547 21.047 1 43.53 30 LYS B C 1
ATOM 2620 O O . LYS B 1 30 ? 16.016 25.953 20.453 1 43.53 30 LYS B O 1
ATOM 2625 N N . LYS B 1 31 ? 17.516 26.016 21.969 1 53.81 31 LYS B N 1
ATOM 2626 C CA . LYS B 1 31 ? 16.938 25.047 22.891 1 53.81 31 LYS B CA 1
ATOM 2627 C C . LYS B 1 31 ? 15.57 25.516 23.391 1 53.81 31 LYS B C 1
ATOM 2629 O O . LYS B 1 31 ? 15.484 26.328 24.312 1 53.81 31 LYS B O 1
ATOM 2634 N N . ARG B 1 32 ? 14.578 25.719 22.422 1 67.25 32 ARG B N 1
ATOM 2635 C CA . ARG B 1 32 ? 13.234 26.125 22.828 1 67.25 32 ARG B CA 1
ATOM 2636 C C . ARG B 1 32 ? 12.688 25.172 23.891 1 67.25 32 ARG B C 1
ATOM 2638 O O . ARG B 1 32 ? 12.953 23.969 23.859 1 67.25 32 ARG B O 1
ATOM 2645 N N . GLU B 1 33 ? 12.359 25.766 24.938 1 82.88 33 GLU B N 1
ATOM 2646 C CA . GLU B 1 33 ? 11.766 25 26.031 1 82.88 33 GLU B CA 1
ATOM 2647 C C . GLU B 1 33 ? 10.398 24.453 25.641 1 82.88 33 GLU B C 1
ATOM 2649 O O . GLU B 1 33 ? 9.484 25.219 25.344 1 82.88 33 GLU B O 1
ATOM 2654 N N . ILE B 1 34 ? 10.227 23.25 25.359 1 89.38 34 ILE B N 1
ATOM 2655 C CA . ILE B 1 34 ? 8.969 22.562 25.125 1 89.38 34 ILE B CA 1
ATOM 2656 C C . ILE B 1 34 ? 8.344 22.141 26.438 1 89.38 34 ILE B C 1
ATOM 2658 O O . ILE B 1 34 ? 8.977 21.422 27.234 1 89.38 34 ILE B O 1
ATOM 2662 N N . PRO B 1 35 ? 7.168 22.609 26.672 1 92.81 35 PRO B N 1
ATOM 2663 C CA . PRO B 1 35 ? 6.531 22.188 27.922 1 92.81 35 PRO B CA 1
ATOM 2664 C C . PRO B 1 35 ? 6.441 20.672 28.062 1 92.81 35 PRO B C 1
ATOM 2666 O O . PRO B 1 35 ? 6.387 19.953 27.047 1 92.81 35 PRO B O 1
ATOM 2669 N N . LYS B 1 36 ? 6.375 20.219 29.312 1 94.12 36 LYS B N 1
ATOM 2670 C CA . LYS B 1 36 ? 6.184 18.797 29.562 1 94.12 36 LYS B CA 1
ATOM 2671 C C . LYS B 1 36 ? 4.867 18.312 28.969 1 94.12 36 LYS B C 1
ATOM 2673 O O . LYS B 1 36 ? 3.875 19.031 28.953 1 94.12 36 LYS B O 1
ATOM 2678 N N . ASN B 1 37 ? 4.875 17.031 28.5 1 96.5 37 ASN B N 1
ATOM 2679 C CA . ASN B 1 37 ? 3.691 16.375 27.953 1 96.5 37 ASN B CA 1
ATOM 2680 C C . ASN B 1 37 ? 3.152 17.078 26.719 1 96.5 37 ASN B C 1
ATOM 2682 O O . ASN B 1 37 ? 1.938 17.172 26.531 1 96.5 37 ASN B O 1
ATOM 2686 N N . THR B 1 38 ? 4.113 17.703 26 1 97.06 38 THR B N 1
ATOM 2687 C CA . THR B 1 38 ? 3.811 18.391 24.75 1 97.06 38 THR B CA 1
ATOM 2688 C C . THR B 1 38 ? 4.602 17.781 23.594 1 97.06 38 THR B C 1
ATOM 2690 O O . THR B 1 38 ? 5.793 17.5 23.734 1 97.06 38 THR B O 1
ATOM 2693 N N . VAL B 1 39 ? 3.914 17.547 22.516 1 98.19 39 VAL B N 1
ATOM 2694 C CA . VAL B 1 39 ? 4.57 17.016 21.328 1 98.19 39 VAL B CA 1
ATOM 2695 C C . VAL B 1 39 ? 5.234 18.141 20.547 1 98.19 39 VAL B C 1
ATOM 2697 O O . VAL B 1 39 ? 4.617 19.188 20.312 1 98.19 39 VAL B O 1
ATOM 2700 N N . LEU B 1 40 ? 6.453 18.016 20.25 1 98 40 LEU B N 1
ATOM 2701 C CA . LEU B 1 40 ? 7.059 18.828 19.219 1 98 40 LEU B CA 1
ATOM 2702 C C . LEU B 1 40 ? 7.012 18.125 17.859 1 98 40 LEU B C 1
ATOM 2704 O O . LEU B 1 40 ? 7.684 17.109 17.672 1 98 40 LEU B O 1
ATOM 2708 N N . LEU B 1 41 ? 6.207 18.609 17 1 98.12 41 LEU B N 1
ATOM 2709 C CA . LEU B 1 41 ? 5.969 18.016 15.688 1 98.12 41 LEU B CA 1
ATOM 2710 C C . LEU B 1 41 ? 6.879 18.656 14.633 1 98.12 41 LEU B C 1
ATOM 2712 O O . LEU B 1 41 ? 6.758 19.844 14.336 1 98.12 41 LEU B O 1
ATOM 2716 N N . TYR B 1 42 ? 7.812 17.875 14.133 1 97.31 42 TYR B N 1
ATOM 2717 C CA . TYR B 1 42 ? 8.656 18.312 13.023 1 97.31 42 TYR B CA 1
ATOM 2718 C C . TYR B 1 42 ? 7.977 18.031 11.688 1 97.31 42 TYR B C 1
ATOM 2720 O O . TYR B 1 42 ? 7.672 16.875 11.367 1 97.31 42 TYR B O 1
ATOM 2728 N N . GLN B 1 43 ? 7.695 19.016 10.961 1 95.19 43 GLN B N 1
ATOM 2729 C CA . GLN B 1 43 ? 6.988 18.906 9.688 1 95.19 43 GLN B CA 1
ATOM 2730 C C . GLN B 1 43 ? 7.461 19.984 8.711 1 95.19 43 GLN B C 1
ATOM 2732 O O . GLN B 1 43 ? 8.422 20.703 8.984 1 95.19 43 GLN B O 1
ATOM 2737 N N . MET B 1 44 ? 6.84 19.969 7.512 1 89.38 44 MET B N 1
ATOM 2738 C CA . MET B 1 44 ? 7.156 20.984 6.516 1 89.38 44 MET B CA 1
ATOM 2739 C C . MET B 1 44 ? 6.34 22.25 6.746 1 89.38 44 MET B C 1
ATOM 2741 O O . MET B 1 44 ? 5.426 22.266 7.574 1 89.38 44 MET B O 1
ATOM 2745 N N . GLY B 1 45 ? 6.695 23.281 6.051 1 87.12 45 GLY B N 1
ATOM 2746 C CA . GLY B 1 45 ? 5.934 24.516 6.152 1 87.12 45 GLY B CA 1
ATOM 2747 C C . GLY B 1 45 ? 4.496 24.359 5.695 1 87.12 45 GLY B C 1
ATOM 2748 O O . GLY B 1 45 ? 4.137 23.359 5.062 1 87.12 45 GLY B O 1
ATOM 2749 N N . ARG B 1 46 ? 3.656 25.312 6.141 1 93.31 46 ARG B N 1
ATOM 2750 C CA . ARG B 1 46 ? 2.242 25.328 5.777 1 93.31 46 ARG B CA 1
ATOM 2751 C C . ARG B 1 46 ? 2.066 25.469 4.27 1 93.31 46 ARG B C 1
ATOM 2753 O O . ARG B 1 46 ? 2.865 26.141 3.605 1 93.31 46 ARG B O 1
ATOM 2760 N N . GLY B 1 47 ? 1.04 24.828 3.693 1 91.81 47 GLY B N 1
ATOM 2761 C CA . GLY B 1 47 ? 0.725 24.906 2.275 1 91.81 47 GLY B CA 1
ATOM 2762 C C . GLY B 1 47 ? -0.063 26.156 1.918 1 91.81 47 GLY B C 1
ATOM 2763 O O . GLY B 1 47 ? -0.567 26.859 2.801 1 91.81 47 GLY B O 1
ATOM 2764 N N . PRO B 1 48 ? -0.119 26.469 0.656 1 92.81 48 PRO B N 1
ATOM 2765 C CA . PRO B 1 48 ? -0.85 27.656 0.224 1 92.81 48 PRO B CA 1
ATOM 2766 C C . PRO B 1 48 ? -2.346 27.578 0.52 1 92.81 48 PRO B C 1
ATOM 2768 O O . PRO B 1 48 ? -2.953 28.562 0.941 1 92.81 48 PRO B O 1
ATOM 2771 N N . HIS B 1 49 ? -2.953 26.328 0.393 1 93.94 49 HIS B N 1
ATOM 2772 C CA . HIS B 1 49 ? -4.406 26.219 0.463 1 93.94 49 HIS B CA 1
ATOM 2773 C C . HIS B 1 49 ? -4.84 25.25 1.562 1 93.94 49 HIS B C 1
ATOM 2775 O O . HIS B 1 49 ? -6.031 25.109 1.831 1 93.94 49 HIS B O 1
ATOM 2781 N N . ALA B 1 50 ? -3.916 24.594 2.172 1 95.19 50 ALA B N 1
ATOM 2782 C CA . ALA B 1 50 ? -4.148 23.641 3.248 1 95.19 50 ALA B CA 1
ATOM 2783 C C . ALA B 1 50 ? -3.012 23.672 4.27 1 95.19 50 ALA B C 1
ATOM 2785 O O . ALA B 1 50 ? -1.923 24.172 3.977 1 95.19 50 ALA B O 1
ATOM 2786 N N . PRO B 1 51 ? -3.229 23.141 5.445 1 96 51 PRO B N 1
ATOM 2787 C CA . PRO B 1 51 ? -2.23 23.219 6.516 1 96 51 PRO B CA 1
ATOM 2788 C C . PRO B 1 51 ? -0.927 22.5 6.156 1 96 51 PRO B C 1
ATOM 2790 O O . PRO B 1 51 ? 0.115 22.781 6.758 1 96 51 PRO B O 1
ATOM 2793 N N . SER B 1 52 ? -0.98 21.609 5.219 1 95.12 52 SER B N 1
ATOM 2794 C CA . SER B 1 52 ? 0.217 20.906 4.781 1 95.12 52 SER B CA 1
ATOM 2795 C C . SER B 1 52 ? 0.152 20.578 3.291 1 95.12 52 SER B C 1
ATOM 2797 O O . SER B 1 52 ? -0.935 20.453 2.725 1 95.12 52 SER B O 1
ATOM 2799 N N . VAL B 1 53 ? 1.356 20.438 2.658 1 92.38 53 VAL B N 1
ATOM 2800 C CA . VAL B 1 53 ? 1.418 20.047 1.255 1 92.38 53 VAL B CA 1
ATOM 2801 C C . VAL B 1 53 ? 1.744 18.562 1.151 1 92.38 53 VAL B C 1
ATOM 2803 O O . VAL B 1 53 ? 1.903 18.031 0.051 1 92.38 53 VAL B O 1
ATOM 2806 N N . SER B 1 54 ? 1.853 17.906 2.271 1 94 54 SER B N 1
ATOM 2807 C CA . SER B 1 54 ? 2.104 16.484 2.367 1 94 54 SER B CA 1
ATOM 2808 C C . SER B 1 54 ? 1.074 15.797 3.26 1 94 54 SER B C 1
ATOM 2810 O O . SER B 1 54 ? 0.683 16.344 4.297 1 94 54 SER B O 1
ATOM 2812 N N . PRO B 1 55 ? 0.597 14.664 2.846 1 97.62 55 PRO B N 1
ATOM 2813 C CA . PRO B 1 55 ? -0.477 14.031 3.617 1 97.62 55 PRO B CA 1
ATOM 2814 C C . PRO B 1 55 ? 0.012 13.453 4.941 1 97.62 55 PRO B C 1
ATOM 2816 O O . PRO B 1 55 ? -0.773 13.297 5.879 1 97.62 55 PRO B O 1
ATOM 2819 N N . PHE B 1 56 ? 1.271 13.156 5.098 1 98.12 56 PHE B N 1
ATOM 2820 C CA . PHE B 1 56 ? 1.737 12.43 6.273 1 98.12 56 PHE B CA 1
ATOM 2821 C C . PHE B 1 56 ? 1.882 13.359 7.469 1 98.12 56 PHE B C 1
ATOM 2823 O O . PHE B 1 56 ? 1.435 13.039 8.57 1 98.12 56 PHE B O 1
ATOM 2830 N N . PRO B 1 57 ? 2.441 14.578 7.281 1 97.88 57 PRO B N 1
ATOM 2831 C CA . PRO B 1 57 ? 2.379 15.531 8.391 1 97.88 57 PRO B CA 1
ATOM 2832 C C . PRO B 1 57 ? 0.946 15.914 8.758 1 97.88 57 PRO B C 1
ATOM 2834 O O . PRO B 1 57 ? 0.629 16.062 9.945 1 97.88 57 PRO B O 1
ATOM 2837 N N . MET B 1 58 ? 0.106 16.078 7.746 1 98.06 58 MET B N 1
ATOM 2838 C CA . MET B 1 58 ? -1.293 16.406 8 1 98.06 58 MET B CA 1
ATOM 2839 C C . MET B 1 58 ? -1.98 15.297 8.789 1 98.06 58 MET B C 1
ATOM 2841 O O . MET B 1 58 ? -2.779 15.57 9.688 1 98.06 58 MET B O 1
ATOM 2845 N N . LYS B 1 59 ? -1.724 14.07 8.453 1 98.81 59 LYS B N 1
ATOM 2846 C CA . LYS B 1 59 ? -2.236 12.914 9.188 1 98.81 59 LYS B CA 1
ATOM 2847 C C . LYS B 1 59 ? -1.873 13 10.664 1 98.81 59 LYS B C 1
ATOM 2849 O O . LYS B 1 59 ? -2.742 12.875 11.531 1 98.81 59 LYS B O 1
ATOM 2854 N N . LEU B 1 60 ? -0.594 13.211 10.977 1 98.81 60 LEU B N 1
ATOM 2855 C CA . LEU B 1 60 ? -0.116 13.211 12.352 1 98.81 60 LEU B CA 1
ATOM 2856 C C . LEU B 1 60 ? -0.681 14.398 13.125 1 98.81 60 LEU B C 1
ATOM 2858 O O . LEU B 1 60 ? -1.1 14.258 14.273 1 98.81 60 LEU B O 1
ATOM 2862 N N . GLU B 1 61 ? -0.726 15.555 12.469 1 98.62 61 GLU B N 1
ATOM 2863 C CA . GLU B 1 61 ? -1.272 16.719 13.156 1 98.62 61 GLU B CA 1
ATOM 2864 C C . GLU B 1 61 ? -2.771 16.578 13.391 1 98.62 61 GLU B C 1
ATOM 2866 O O . GLU B 1 61 ? -3.279 16.953 14.453 1 98.62 61 GLU B O 1
ATOM 2871 N N . THR B 1 62 ? -3.484 16.047 12.422 1 98.75 62 THR B N 1
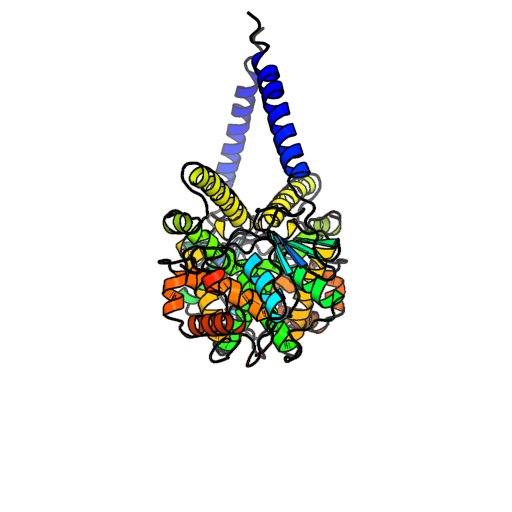ATOM 2872 C CA . THR B 1 62 ? -4.906 15.773 12.609 1 98.75 62 THR B CA 1
ATOM 2873 C C . THR B 1 62 ? -5.125 14.82 13.781 1 98.75 62 THR B C 1
ATOM 2875 O O . THR B 1 62 ? -6.035 15.016 14.586 1 98.75 62 THR B O 1
ATOM 2878 N N . TYR B 1 63 ? -4.277 13.82 13.938 1 98.81 63 TYR B N 1
ATOM 2879 C CA . TYR B 1 63 ? -4.348 12.898 15.062 1 98.81 63 TYR B CA 1
ATOM 2880 C C . TYR B 1 63 ? -4.16 13.633 16.391 1 98.81 63 TYR B C 1
ATOM 2882 O O . TYR B 1 63 ? -4.902 13.398 17.344 1 98.81 63 TYR B O 1
ATOM 2890 N N . LEU B 1 64 ? -3.154 14.484 16.422 1 98.75 64 LEU B N 1
ATOM 2891 C CA . LEU B 1 64 ? -2.895 15.227 17.656 1 98.75 64 LEU B CA 1
ATOM 2892 C C . LEU B 1 64 ? -4.105 16.078 18.031 1 98.75 64 LEU B C 1
ATOM 2894 O O . LEU B 1 64 ? -4.449 16.156 19.219 1 98.75 64 LEU B O 1
ATOM 2898 N N . ARG B 1 65 ? -4.75 16.641 17.078 1 98.31 65 ARG B N 1
ATOM 2899 C CA . ARG B 1 65 ? -5.934 17.453 17.312 1 98.31 65 ARG B CA 1
ATOM 2900 C C . ARG B 1 65 ? -7.113 16.609 17.75 1 98.31 65 ARG B C 1
ATOM 2902 O O . ARG B 1 65 ? -7.805 16.953 18.719 1 98.31 65 ARG B O 1
ATOM 2909 N N . MET B 1 66 ? -7.34 15.508 17.094 1 98.25 66 MET B N 1
ATOM 2910 C CA . MET B 1 66 ? -8.445 14.609 17.422 1 98.25 66 MET B CA 1
ATOM 2911 C C . MET B 1 66 ? -8.281 14.047 18.828 1 98.25 66 MET B C 1
ATOM 2913 O O . MET B 1 66 ? -9.266 13.898 19.562 1 98.25 66 MET B O 1
ATOM 2917 N N . ALA B 1 67 ? -7.031 13.727 19.156 1 97.94 67 ALA B N 1
ATOM 2918 C CA . ALA B 1 67 ? -6.727 13.117 20.453 1 97.94 67 ALA B CA 1
ATOM 2919 C C . ALA B 1 67 ? -6.543 14.18 21.531 1 97.94 67 ALA B C 1
ATOM 2921 O O . ALA B 1 67 ? -6.34 13.859 22.703 1 97.94 67 ALA B O 1
ATOM 2922 N N . LYS B 1 68 ? -6.562 15.406 21.156 1 97.19 68 LYS B N 1
ATOM 2923 C CA . LYS B 1 68 ? -6.43 16.531 22.078 1 97.19 68 LYS B CA 1
ATOM 2924 C C . LYS B 1 68 ? -5.102 16.484 22.812 1 97.19 68 LYS B C 1
ATOM 2926 O O . LYS B 1 68 ? -5.055 16.672 24.031 1 97.19 68 LYS B O 1
ATOM 2931 N N . ILE B 1 69 ? -4.105 16.219 22.094 1 97.94 69 ILE B N 1
ATOM 2932 C CA . ILE B 1 69 ? -2.748 16.219 22.641 1 97.94 69 ILE B CA 1
ATOM 2933 C C . ILE B 1 69 ? -2.08 17.562 22.375 1 97.94 69 ILE B C 1
ATOM 2935 O O . ILE B 1 69 ? -2.006 18 21.219 1 97.94 69 ILE B O 1
ATOM 2939 N N . PRO B 1 70 ? -1.577 18.219 23.375 1 97.69 70 PRO B N 1
ATOM 2940 C CA . PRO B 1 70 ? -0.861 19.484 23.141 1 97.69 70 PRO B CA 1
ATOM 2941 C C . PRO B 1 70 ? 0.364 19.297 22.25 1 97.69 70 PRO B C 1
ATOM 2943 O O . PRO B 1 70 ? 1.079 18.312 22.375 1 97.69 70 PRO B O 1
ATOM 2946 N N . TYR B 1 71 ? 0.569 20.266 21.359 1 97.94 71 TYR B N 1
ATOM 2947 C CA . TYR B 1 71 ? 1.733 20.125 20.484 1 97.94 71 TYR B CA 1
ATOM 2948 C C . TYR B 1 71 ? 2.197 21.5 20 1 97.94 71 TYR B C 1
ATOM 2950 O O . TYR B 1 71 ? 1.454 22.469 20.062 1 97.94 71 TYR B O 1
ATOM 2958 N N . MET B 1 72 ? 3.4 21.562 19.594 1 96.88 72 MET B N 1
ATOM 2959 C CA . MET B 1 72 ? 4.027 22.656 18.844 1 96.88 72 MET B CA 1
ATOM 2960 C C . MET B 1 72 ? 4.582 22.156 17.516 1 96.88 72 MET B C 1
ATOM 2962 O O . MET B 1 72 ? 4.973 21 17.391 1 96.88 72 MET B O 1
ATOM 2966 N N . SER B 1 73 ? 4.578 23.016 16.531 1 96.62 73 SER B N 1
ATOM 2967 C CA . SER B 1 73 ? 5.074 22.641 15.211 1 96.62 73 SER B CA 1
ATOM 2968 C C . SER B 1 73 ? 6.445 23.25 14.938 1 96.62 73 SER B C 1
ATOM 2970 O O . SER B 1 73 ? 6.676 24.422 15.242 1 96.62 73 SER B O 1
ATOM 2972 N N . ASP B 1 74 ? 7.352 22.5 14.539 1 95.31 74 ASP B N 1
ATOM 2973 C CA . ASP B 1 74 ? 8.594 22.938 13.93 1 95.31 74 ASP B CA 1
ATOM 2974 C C . ASP B 1 74 ? 8.523 22.844 12.406 1 95.31 74 ASP B C 1
ATOM 2976 O O . ASP B 1 74 ? 8.516 21.75 11.852 1 95.31 74 ASP B O 1
ATOM 2980 N N . HIS B 1 75 ? 8.555 23.953 11.727 1 91.88 75 HIS B N 1
ATOM 2981 C CA . HIS B 1 75 ? 8.398 24 10.281 1 91.88 75 HIS B CA 1
ATOM 2982 C C . HIS B 1 75 ? 9.75 24.156 9.586 1 91.88 75 HIS B C 1
ATOM 2984 O O . HIS B 1 75 ? 9.812 24.609 8.445 1 91.88 75 HIS B O 1
ATOM 2990 N N . SER B 1 76 ? 10.867 23.797 10.18 1 86.94 76 SER B N 1
ATOM 2991 C CA . SER B 1 76 ? 12.219 24.031 9.672 1 86.94 76 SER B CA 1
ATOM 2992 C C . SER B 1 76 ? 12.617 22.969 8.656 1 86.94 76 SER B C 1
ATOM 2994 O O . SER B 1 76 ? 13.68 23.062 8.039 1 86.94 76 SER B O 1
ATOM 2996 N N . VAL B 1 77 ? 11.797 21.922 8.445 1 85.56 77 VAL B N 1
ATOM 2997 C CA . VAL B 1 77 ? 12.086 20.828 7.523 1 85.56 77 VAL B CA 1
ATOM 2998 C C . VAL B 1 77 ? 13.32 20.062 7.992 1 85.56 77 VAL B C 1
ATOM 3000 O O . VAL B 1 77 ? 14.234 19.812 7.207 1 85.56 77 VAL B O 1
ATOM 3003 N N . THR B 1 78 ? 13.383 19.891 9.258 1 88.44 78 THR B N 1
ATOM 3004 C CA . THR B 1 78 ? 14.414 19.031 9.836 1 88.44 78 THR B CA 1
ATOM 3005 C C . THR B 1 78 ? 14.023 17.562 9.711 1 88.44 78 THR B C 1
ATOM 3007 O O . THR B 1 78 ? 13 17.141 10.258 1 88.44 78 THR B O 1
ATOM 3010 N N . PHE B 1 79 ? 14.82 16.781 9.055 1 89.94 79 PHE B N 1
ATOM 3011 C CA . PHE B 1 79 ? 14.492 15.383 8.789 1 89.94 79 PHE B CA 1
ATOM 3012 C C . PHE B 1 79 ? 14.828 14.508 9.984 1 89.94 79 PHE B C 1
ATOM 3014 O O . PHE B 1 79 ? 15.727 14.844 10.766 1 89.94 79 PHE B O 1
ATOM 3021 N N . SER B 1 80 ? 14.125 13.461 10.078 1 91.69 80 SER B N 1
ATOM 3022 C CA . SER B 1 80 ? 14.383 12.461 11.117 1 91.69 80 SER B CA 1
ATOM 3023 C C . SER B 1 80 ? 15.578 11.586 10.758 1 91.69 80 SER B C 1
ATOM 3025 O O . SER B 1 80 ? 16.188 11.75 9.695 1 91.69 80 SER B O 1
ATOM 3027 N N . SER B 1 81 ? 15.859 10.648 11.695 1 88.25 81 SER B N 1
ATOM 3028 C CA . SER B 1 81 ? 16.906 9.656 11.453 1 88.25 81 SER B CA 1
ATOM 3029 C C . SER B 1 81 ? 16.531 8.734 10.297 1 88.25 81 SER B C 1
ATOM 3031 O O . SER B 1 81 ? 17.391 8.086 9.711 1 88.25 81 SER B O 1
ATOM 3033 N N . LYS B 1 82 ? 15.234 8.727 9.953 1 90.38 82 LYS B N 1
ATOM 3034 C CA . LYS B 1 82 ? 14.773 7.879 8.859 1 90.38 82 LYS B CA 1
ATOM 3035 C C . LYS B 1 82 ? 14.742 8.648 7.543 1 90.38 82 LYS B C 1
ATOM 3037 O O . LYS B 1 82 ? 14.336 8.117 6.512 1 90.38 82 LYS B O 1
ATOM 3042 N N . GLY B 1 83 ? 15.031 9.922 7.605 1 88.56 83 GLY B N 1
ATOM 3043 C CA . GLY B 1 83 ? 15.141 10.734 6.406 1 88.56 83 GLY B CA 1
ATOM 3044 C C . GLY B 1 83 ? 13.805 11.227 5.891 1 88.56 83 GLY B C 1
ATOM 3045 O O . GLY B 1 83 ? 13.672 11.562 4.715 1 88.56 83 GLY B O 1
ATOM 3046 N N . LYS B 1 84 ? 12.773 11.18 6.789 1 89.56 84 LYS B N 1
ATOM 3047 C CA . LYS B 1 84 ? 11.445 11.602 6.344 1 89.56 84 LYS B CA 1
ATOM 3048 C C . LYS B 1 84 ? 10.781 12.508 7.375 1 89.56 84 LYS B C 1
ATOM 3050 O O . LYS B 1 84 ? 11.195 12.539 8.539 1 89.56 84 LYS B O 1
ATOM 3055 N N . LEU B 1 85 ? 9.93 13.328 6.895 1 93.44 85 LEU B N 1
ATOM 3056 C CA . LEU B 1 85 ? 8.953 14.055 7.695 1 93.44 85 LEU B CA 1
ATOM 3057 C C . LEU B 1 85 ? 7.566 13.422 7.57 1 93.44 85 LEU B C 1
ATOM 3059 O O . LEU B 1 85 ? 7.25 12.805 6.551 1 93.44 85 LEU B O 1
ATOM 3063 N N . PRO B 1 86 ? 6.719 13.414 8.602 1 97.31 86 PRO B N 1
ATOM 3064 C CA . PRO B 1 86 ? 6.945 14.086 9.883 1 97.31 86 PRO B CA 1
ATOM 3065 C C . PRO B 1 86 ? 7.645 13.188 10.898 1 97.31 86 PRO B C 1
ATOM 3067 O O . PRO B 1 86 ? 7.848 12 10.648 1 97.31 86 PRO B O 1
ATOM 3070 N N . TRP B 1 87 ? 8.07 13.719 11.969 1 98 87 TRP B N 1
ATOM 3071 C CA . TRP B 1 87 ? 8.477 13.039 13.195 1 98 87 TRP B CA 1
ATOM 3072 C C . TRP B 1 87 ? 8.234 13.93 14.414 1 98 87 TRP B C 1
ATOM 3074 O O . TRP B 1 87 ? 7.746 15.055 14.281 1 98 87 TRP B O 1
ATOM 3084 N N . MET B 1 88 ? 8.477 13.352 15.594 1 98.19 88 MET B N 1
ATOM 3085 C CA . MET B 1 88 ? 8.125 14.141 16.781 1 98.19 88 MET B CA 1
ATOM 3086 C C . MET B 1 88 ? 9.086 13.844 17.922 1 98.19 88 MET B C 1
ATOM 3088 O O . MET B 1 88 ? 9.836 12.867 17.875 1 98.19 88 MET B O 1
ATOM 3092 N N . VAL B 1 89 ? 9.125 14.75 18.828 1 97.69 89 VAL B N 1
ATOM 3093 C CA . VAL B 1 89 ? 9.742 14.539 20.125 1 97.69 89 VAL B CA 1
ATOM 3094 C C . VAL B 1 89 ? 8.695 14.695 21.234 1 97.69 89 VAL B C 1
ATOM 3096 O O . VAL B 1 89 ? 7.934 15.664 21.234 1 97.69 89 VAL B O 1
ATOM 3099 N N . TYR B 1 90 ? 8.516 13.703 22.047 1 97.88 90 TYR B N 1
ATOM 3100 C CA . TYR B 1 90 ? 7.629 13.734 23.203 1 97.88 90 TYR B CA 1
ATOM 3101 C C . TYR B 1 90 ? 8.391 13.438 24.484 1 97.88 90 TYR B C 1
ATOM 3103 O O . TYR B 1 90 ? 8.898 12.328 24.672 1 97.88 90 TYR B O 1
ATOM 3111 N N . ASN B 1 91 ? 8.508 14.438 25.344 1 96.81 91 ASN B N 1
ATOM 3112 C CA . ASN B 1 91 ? 9.242 14.312 26.594 1 96.81 91 ASN B CA 1
ATOM 3113 C C . ASN B 1 91 ? 10.648 13.766 26.375 1 96.81 91 ASN B C 1
ATOM 3115 O O . ASN B 1 91 ? 11.078 12.828 27.047 1 96.81 91 ASN B O 1
ATOM 3119 N N . GLY B 1 92 ? 11.258 14.266 25.344 1 94.75 92 GLY B N 1
ATOM 3120 C CA . GLY B 1 92 ? 12.656 13.969 25.078 1 94.75 92 GLY B CA 1
ATOM 3121 C C . GLY B 1 92 ? 12.859 12.781 24.172 1 94.75 92 GLY B C 1
ATOM 3122 O O . GLY B 1 92 ? 13.969 12.547 23.688 1 94.75 92 GLY B O 1
ATOM 3123 N N . LYS B 1 93 ? 11.859 12.039 23.859 1 96.62 93 LYS B N 1
ATOM 3124 C CA . LYS B 1 93 ? 11.992 10.852 23.031 1 96.62 93 LYS B CA 1
ATOM 3125 C C . LYS B 1 93 ? 11.633 11.141 21.578 1 96.62 93 LYS B C 1
ATOM 3127 O O . LYS B 1 93 ? 10.492 11.508 21.281 1 96.62 93 LYS B O 1
ATOM 3132 N N . PRO B 1 94 ? 12.57 11.008 20.688 1 97.5 94 PRO B N 1
ATOM 3133 C CA . PRO B 1 94 ? 12.25 11.141 19.266 1 97.5 94 PRO B CA 1
ATOM 3134 C C . PRO B 1 94 ? 11.539 9.906 18.703 1 97.5 94 PRO B C 1
ATOM 3136 O O . PRO B 1 94 ? 11.867 8.773 19.078 1 97.5 94 PRO B O 1
ATOM 3139 N N . VAL B 1 95 ? 10.539 10.102 17.969 1 97.75 95 VAL B N 1
ATOM 3140 C CA . VAL B 1 95 ? 9.828 9.047 17.266 1 97.75 95 VAL B CA 1
ATOM 3141 C C . VAL B 1 95 ? 9.602 9.469 15.812 1 97.75 95 VAL B C 1
ATOM 3143 O O . VAL B 1 95 ? 9.07 10.547 15.539 1 97.75 95 VAL B O 1
ATOM 3146 N N . ALA B 1 96 ? 10.062 8.633 14.883 1 96.56 96 ALA B N 1
ATOM 3147 C CA . ALA B 1 96 ? 9.938 8.961 13.469 1 96.56 96 ALA B CA 1
ATOM 3148 C C . ALA B 1 96 ? 8.859 8.102 12.797 1 96.56 96 ALA B C 1
ATOM 3150 O O . ALA B 1 96 ? 8.586 6.984 13.242 1 96.56 96 ALA B O 1
ATOM 3151 N N . ASP B 1 97 ? 8.305 8.656 11.68 1 95.81 97 ASP B N 1
ATOM 3152 C CA . ASP B 1 97 ? 7.219 8.055 10.914 1 95.81 97 ASP B CA 1
ATOM 3153 C C . ASP B 1 97 ? 5.863 8.367 11.539 1 95.81 97 ASP B C 1
ATOM 3155 O O . ASP B 1 97 ? 5.648 8.117 12.727 1 95.81 97 ASP B O 1
ATOM 3159 N N . SER B 1 98 ? 5.008 8.844 10.727 1 97.81 98 SER B N 1
ATOM 3160 C CA . SER B 1 98 ? 3.736 9.352 11.227 1 97.81 98 SER B CA 1
ATOM 3161 C C . SER B 1 98 ? 2.939 8.258 11.93 1 97.81 98 SER B C 1
ATOM 3163 O O . SER B 1 98 ? 2.336 8.5 12.977 1 97.81 98 SER B O 1
ATOM 3165 N N . GLN B 1 99 ? 2.941 7.027 11.398 1 98.12 99 GLN B N 1
ATOM 3166 C CA . GLN B 1 99 ? 2.148 5.961 12.008 1 98.12 99 GLN B CA 1
ATOM 3167 C C . GLN B 1 99 ? 2.77 5.496 13.32 1 98.12 99 GLN B C 1
ATOM 3169 O O . GLN B 1 99 ? 2.053 5.207 14.281 1 98.12 99 GLN B O 1
ATOM 3174 N N . PHE B 1 100 ? 4.09 5.398 13.383 1 98.12 100 PHE B N 1
ATOM 3175 C CA . PHE B 1 100 ? 4.758 5 14.617 1 98.12 100 PHE B CA 1
ATOM 3176 C C . PHE B 1 100 ? 4.586 6.059 15.695 1 98.12 100 PHE B C 1
ATOM 3178 O O . PHE B 1 100 ? 4.492 5.738 16.875 1 98.12 100 PHE B O 1
ATOM 3185 N N . CYS B 1 101 ? 4.555 7.332 15.281 1 98.62 101 CYS B N 1
ATOM 3186 C CA . CYS B 1 101 ? 4.25 8.398 16.234 1 98.62 101 CYS B CA 1
ATOM 3187 C C . CYS B 1 101 ? 2.879 8.195 16.859 1 98.62 101 CYS B C 1
ATOM 3189 O O . CYS B 1 101 ? 2.74 8.25 18.078 1 98.62 101 CYS B O 1
ATOM 3191 N N . ILE B 1 102 ? 1.875 7.906 16.062 1 98.81 102 ILE B N 1
ATOM 3192 C CA . ILE B 1 102 ? 0.505 7.699 16.516 1 98.81 102 ILE B CA 1
ATOM 3193 C C . ILE B 1 102 ? 0.452 6.508 17.469 1 98.81 102 ILE B C 1
ATOM 3195 O O . ILE B 1 102 ? -0.114 6.602 18.562 1 98.81 102 ILE B O 1
ATOM 3199 N N . GLU B 1 103 ? 1.083 5.414 17.125 1 98.44 103 GLU B N 1
ATOM 3200 C CA . GLU B 1 103 ? 1.077 4.203 17.938 1 98.44 103 GLU B CA 1
ATOM 3201 C C . GLU B 1 103 ? 1.775 4.438 19.281 1 98.44 103 GLU B C 1
ATOM 3203 O O . GLU B 1 103 ? 1.32 3.953 20.312 1 98.44 103 GLU B O 1
ATOM 3208 N N . TYR B 1 104 ? 2.877 5.129 19.203 1 98.44 104 TYR B N 1
ATOM 3209 C CA . TYR B 1 104 ? 3.605 5.457 20.422 1 98.44 104 TYR B CA 1
ATOM 3210 C C . TYR B 1 104 ? 2.73 6.246 21.391 1 98.44 104 TYR B C 1
ATOM 3212 O O . TYR B 1 104 ? 2.643 5.91 22.578 1 98.44 104 TYR B O 1
ATOM 3220 N N . LEU B 1 105 ? 2.066 7.262 20.875 1 98.69 105 LEU B N 1
ATOM 3221 C CA . LEU B 1 105 ? 1.244 8.125 21.719 1 98.69 105 LEU B CA 1
ATOM 3222 C C . LEU B 1 105 ? 0.01 7.375 22.219 1 98.69 105 LEU B C 1
ATOM 3224 O O . LEU B 1 105 ? -0.424 7.574 23.359 1 98.69 105 LEU B O 1
ATOM 3228 N N . ASN B 1 106 ? -0.58 6.551 21.312 1 98.69 106 ASN B N 1
ATOM 3229 C CA . ASN B 1 106 ? -1.688 5.715 21.75 1 98.69 106 ASN B CA 1
ATOM 3230 C C . ASN B 1 106 ? -1.308 4.895 22.984 1 98.69 106 ASN B C 1
ATOM 3232 O O . ASN B 1 106 ? -2.053 4.859 23.969 1 98.69 106 ASN B O 1
ATOM 3236 N N . LYS B 1 107 ? -0.175 4.285 22.922 1 98.19 107 LYS B N 1
ATOM 3237 C CA . LYS B 1 107 ? 0.287 3.432 24.016 1 98.19 107 LYS B CA 1
ATOM 3238 C C . LYS B 1 107 ? 0.664 4.262 25.234 1 98.19 107 LYS B C 1
ATOM 3240 O O . LYS B 1 107 ? 0.249 3.949 26.359 1 98.19 107 LYS B O 1
ATOM 3245 N N . LYS B 1 108 ? 1.398 5.301 25.047 1 98.12 108 LYS B N 1
ATOM 3246 C CA . LYS B 1 108 ? 1.95 6.113 26.125 1 98.12 108 LYS B CA 1
ATOM 3247 C C . LYS B 1 108 ? 0.845 6.848 26.891 1 98.12 108 LYS B C 1
ATOM 3249 O O . LYS B 1 108 ? 0.918 7 28.109 1 98.12 108 LYS B O 1
ATOM 3254 N N . LEU B 1 109 ? -0.181 7.289 26.203 1 98.19 109 LEU B N 1
ATOM 3255 C CA . LEU B 1 109 ? -1.183 8.156 26.797 1 98.19 109 LEU B CA 1
ATOM 3256 C C . LEU B 1 109 ? -2.518 7.434 26.938 1 98.19 109 LEU B C 1
ATOM 3258 O O . LEU B 1 109 ? -3.496 8.016 27.422 1 98.19 109 LEU B O 1
ATOM 3262 N N . GLY B 1 110 ? -2.617 6.152 26.484 1 98 110 GLY B N 1
ATOM 3263 C CA . GLY B 1 110 ? -3.84 5.375 26.594 1 98 110 GLY B CA 1
ATOM 3264 C C . GLY B 1 110 ? -4.953 5.891 25.688 1 98 110 GLY B C 1
ATOM 3265 O O . GLY B 1 110 ? -6.117 5.934 26.109 1 98 110 GLY B O 1
ATOM 3266 N N . ILE B 1 111 ? -4.617 6.348 24.516 1 98 111 ILE B N 1
ATOM 3267 C CA . ILE B 1 111 ? -5.578 6.906 23.578 1 98 111 ILE B CA 1
ATOM 3268 C C . ILE B 1 111 ? -6.082 5.805 22.641 1 98 111 ILE B C 1
ATOM 3270 O O . ILE B 1 111 ? -5.297 5 22.141 1 98 111 ILE B O 1
ATOM 3274 N N . ASN B 1 112 ? -7.371 5.699 22.516 1 98.31 112 ASN B N 1
ATOM 3275 C CA . ASN B 1 112 ? -7.996 4.816 21.531 1 98.31 112 ASN B CA 1
ATOM 3276 C C . ASN B 1 112 ? -9.094 5.535 20.75 1 98.31 112 ASN B C 1
ATOM 3278 O O . ASN B 1 112 ? -10.25 5.543 21.172 1 98.31 112 ASN B O 1
ATOM 3282 N N . LEU B 1 113 ? -8.773 6.004 19.609 1 98.5 113 LEU B N 1
ATOM 3283 C CA . LEU B 1 113 ? -9.734 6.734 18.781 1 98.5 113 LEU B CA 1
ATOM 3284 C C . LEU B 1 113 ? -10.695 5.773 18.094 1 98.5 113 LEU B C 1
ATOM 3286 O O . LEU B 1 113 ? -11.672 6.207 17.484 1 98.5 113 LEU B O 1
ATOM 3290 N N . ASN B 1 114 ? -10.414 4.457 18.188 1 98.56 114 ASN B N 1
ATOM 3291 C CA . ASN B 1 114 ? -11.242 3.459 17.516 1 98.56 114 ASN B CA 1
ATOM 3292 C C . ASN B 1 114 ? -12.273 2.857 18.453 1 98.56 114 ASN B C 1
ATOM 3294 O O . ASN B 1 114 ? -12.93 1.866 18.125 1 98.56 114 ASN B O 1
ATOM 3298 N N . LYS B 1 115 ? -12.453 3.404 19.594 1 97.69 115 LYS B N 1
ATOM 3299 C CA . LYS B 1 115 ? -13.227 2.805 20.688 1 97.69 115 LYS B CA 1
ATOM 3300 C C . LYS B 1 115 ? -14.688 2.611 20.266 1 97.69 115 LYS B C 1
ATOM 3302 O O . LYS B 1 115 ? -15.383 1.744 20.812 1 97.69 115 LYS B O 1
ATOM 3307 N N . ALA B 1 116 ? -15.172 3.342 19.344 1 97.75 116 ALA B N 1
ATOM 3308 C CA . ALA B 1 116 ? -16.578 3.287 18.953 1 97.75 116 ALA B CA 1
ATOM 3309 C C . ALA B 1 116 ? -16.828 2.166 17.953 1 97.75 116 ALA B C 1
ATOM 3311 O O . ALA B 1 116 ? -17.969 1.881 17.594 1 97.75 116 ALA B O 1
ATOM 3312 N N . TYR B 1 117 ? -15.773 1.445 17.562 1 98.5 117 TYR B N 1
ATOM 3313 C CA . TYR B 1 117 ? -15.922 0.518 16.453 1 98.5 117 TYR B CA 1
ATOM 3314 C C . TYR B 1 117 ? -15.398 -0.866 16.812 1 98.5 117 TYR B C 1
ATOM 3316 O O . TYR B 1 117 ? -14.461 -0.993 17.609 1 98.5 117 TYR B O 1
ATOM 3324 N N . ALA B 1 118 ? -15.984 -1.886 16.188 1 98.38 118 ALA B N 1
ATOM 3325 C CA . ALA B 1 118 ? -15.547 -3.268 16.375 1 98.38 118 ALA B CA 1
ATOM 3326 C C . ALA B 1 118 ? -14.234 -3.531 15.633 1 98.38 118 ALA B C 1
ATOM 3328 O O . ALA B 1 118 ? -13.867 -2.783 14.727 1 98.38 118 ALA B O 1
ATOM 3329 N N . ASP B 1 119 ? -13.578 -4.559 15.984 1 98.12 119 ASP B N 1
ATOM 3330 C CA . ASP B 1 119 ? -12.305 -4.934 15.383 1 98.12 119 ASP B CA 1
ATOM 3331 C C . ASP B 1 119 ? -12.438 -5.121 13.875 1 98.12 119 ASP B C 1
ATOM 3333 O O . ASP B 1 119 ? -11.516 -4.824 13.125 1 98.12 119 ASP B O 1
ATOM 3337 N N . LEU B 1 120 ? -13.523 -5.637 13.492 1 98.5 120 LEU B N 1
ATOM 3338 C CA . LEU B 1 120 ? -13.766 -5.844 12.07 1 98.5 120 LEU B CA 1
ATOM 3339 C C . LEU B 1 120 ? -13.734 -4.516 11.312 1 98.5 120 LEU B C 1
ATOM 3341 O O . LEU B 1 120 ? -13.086 -4.402 10.273 1 98.5 120 LEU B O 1
ATOM 3345 N N . ASP B 1 121 ? -14.43 -3.482 11.867 1 98.69 121 ASP B N 1
ATOM 3346 C CA . ASP B 1 121 ? -14.453 -2.158 11.25 1 98.69 121 ASP B CA 1
ATOM 3347 C C . ASP B 1 121 ? -13.055 -1.548 11.219 1 98.69 121 ASP B C 1
ATOM 3349 O O . ASP B 1 121 ? -12.656 -0.946 10.219 1 98.69 121 ASP B O 1
ATOM 3353 N N . VAL B 1 122 ? -12.367 -1.738 12.273 1 98.75 122 VAL B N 1
ATOM 3354 C CA . VAL B 1 122 ? -11.023 -1.187 12.391 1 98.75 122 VAL B CA 1
ATOM 3355 C C . VAL B 1 122 ? -10.094 -1.854 11.383 1 98.75 122 VAL B C 1
ATOM 3357 O O . VAL B 1 122 ? -9.242 -1.192 10.781 1 98.75 122 VAL B O 1
ATOM 3360 N N . SER B 1 123 ? -10.273 -3.172 11.18 1 98.81 123 SER B N 1
ATOM 3361 C CA . SER B 1 123 ? -9.484 -3.906 10.195 1 98.81 123 SER B CA 1
ATOM 3362 C C . SER B 1 123 ? -9.75 -3.398 8.781 1 98.81 123 SER B C 1
ATOM 3364 O O . SER B 1 123 ? -8.828 -3.26 7.98 1 98.81 123 SER B O 1
ATOM 3366 N N . VAL B 1 124 ? -10.969 -3.105 8.484 1 98.88 124 VAL B N 1
ATOM 3367 C CA . VAL B 1 124 ? -11.336 -2.549 7.191 1 98.88 124 VAL B CA 1
ATOM 3368 C C . VAL B 1 124 ? -10.742 -1.151 7.039 1 98.88 124 VAL B C 1
ATOM 3370 O O . VAL B 1 124 ? -10.211 -0.807 5.98 1 98.88 124 VAL B O 1
ATOM 3373 N N . GLY B 1 125 ? -10.82 -0.358 8.102 1 98.88 125 GLY B N 1
ATOM 3374 C CA . GLY B 1 125 ? -10.188 0.95 8.109 1 98.88 125 GLY B CA 1
ATOM 3375 C C . GLY B 1 125 ? -8.703 0.896 7.805 1 98.88 125 GLY B C 1
ATOM 3376 O O . GLY B 1 125 ? -8.195 1.696 7.016 1 98.88 125 GLY B O 1
ATOM 3377 N N . ARG B 1 126 ? -8.055 -0.07 8.391 1 98.81 126 ARG B N 1
ATOM 3378 C CA . ARG B 1 126 ? -6.625 -0.243 8.148 1 98.81 126 ARG B CA 1
ATOM 3379 C C . ARG B 1 126 ? -6.359 -0.571 6.68 1 98.81 126 ARG B C 1
ATOM 3381 O O . ARG B 1 126 ? -5.414 -0.048 6.086 1 98.81 126 ARG B O 1
ATOM 3388 N N . ALA B 1 127 ? -7.152 -1.438 6.125 1 98.94 127 ALA B N 1
ATOM 3389 C CA . ALA B 1 127 ? -6.98 -1.806 4.723 1 98.94 127 ALA B CA 1
ATOM 3390 C C . ALA B 1 127 ? -7.066 -0.578 3.82 1 98.94 127 ALA B C 1
ATOM 3392 O O . ALA B 1 127 ? -6.215 -0.384 2.947 1 98.94 127 ALA B O 1
ATOM 3393 N N . PHE B 1 128 ? -8.023 0.286 4.055 1 98.94 128 PHE B N 1
ATOM 3394 C CA . PHE B 1 128 ? -8.188 1.487 3.244 1 98.94 128 PHE B CA 1
ATOM 3395 C C . PHE B 1 128 ? -7.055 2.471 3.498 1 98.94 128 PHE B C 1
ATOM 3397 O O . PHE B 1 128 ? -6.578 3.127 2.57 1 98.94 128 PHE B O 1
ATOM 3404 N N . GLN B 1 129 ? -6.68 2.592 4.758 1 98.94 129 GLN B N 1
ATOM 3405 C CA . GLN B 1 129 ? -5.535 3.441 5.07 1 98.94 129 GLN B CA 1
ATOM 3406 C C . GLN B 1 129 ? -4.305 3.021 4.273 1 98.94 129 GLN B C 1
ATOM 3408 O O . GLN B 1 129 ? -3.627 3.863 3.68 1 98.94 129 GLN B O 1
ATOM 3413 N N . LYS B 1 130 ? -4.078 1.743 4.258 1 98.81 130 LYS B N 1
ATOM 3414 C CA . LYS B 1 130 ? -2.857 1.264 3.615 1 98.81 130 LYS B CA 1
ATOM 3415 C C . LYS B 1 130 ? -2.982 1.306 2.096 1 98.81 130 LYS B C 1
ATOM 3417 O O . LYS B 1 130 ? -2.002 1.556 1.393 1 98.81 130 LYS B O 1
ATOM 3422 N N . MET B 1 131 ? -4.172 1.093 1.576 1 98.81 131 MET B N 1
ATOM 3423 C CA . MET B 1 131 ? -4.375 1.33 0.15 1 98.81 131 MET B CA 1
ATOM 3424 C C . MET B 1 131 ? -4.066 2.779 -0.21 1 98.81 131 MET B C 1
ATOM 3426 O O . MET B 1 131 ? -3.373 3.045 -1.195 1 98.81 131 MET B O 1
ATOM 3430 N N . ALA B 1 132 ? -4.539 3.693 0.582 1 98.88 132 ALA B N 1
ATOM 3431 C CA . ALA B 1 132 ? -4.355 5.121 0.318 1 98.88 132 ALA B CA 1
ATOM 3432 C C . ALA B 1 132 ? -2.889 5.516 0.444 1 98.88 132 ALA B C 1
ATOM 3434 O O . ALA B 1 132 ? -2.332 6.152 -0.455 1 98.88 132 ALA B O 1
ATOM 3435 N N . GLU B 1 133 ? -2.291 5.031 1.512 1 98.5 133 GLU B N 1
ATOM 3436 C CA . GLU B 1 133 ? -0.944 5.492 1.834 1 98.5 133 GLU B CA 1
ATOM 3437 C C . GLU B 1 133 ? 0.101 4.797 0.967 1 98.5 133 GLU B C 1
ATOM 3439 O O . GLU B 1 133 ? 1.143 5.375 0.654 1 98.5 133 GLU B O 1
ATOM 3444 N N . GLU B 1 134 ? -0.236 3.523 0.555 1 98.06 134 GLU B N 1
ATOM 3445 C CA . GLU B 1 134 ? 0.8 2.721 -0.089 1 98.06 134 GLU B CA 1
ATOM 3446 C C . GLU B 1 134 ? 0.563 2.617 -1.593 1 98.06 134 GLU B C 1
ATOM 3448 O O . GLU B 1 134 ? 1.444 2.182 -2.336 1 98.06 134 GLU B O 1
ATOM 3453 N N . GLU B 1 135 ? -0.557 3.035 -2.072 1 98.38 135 GLU B N 1
ATOM 3454 C CA . GLU B 1 135 ? -0.794 2.994 -3.512 1 98.38 135 GLU B CA 1
ATOM 3455 C C . GLU B 1 135 ? -1.285 4.344 -4.027 1 98.38 135 GLU B C 1
ATOM 3457 O O . GLU B 1 135 ? -0.595 5.004 -4.809 1 98.38 135 GLU B O 1
ATOM 3462 N N . PHE B 1 136 ? -2.418 4.781 -3.496 1 98.81 136 PHE B N 1
ATOM 3463 C CA . PHE B 1 136 ? -3.041 6.008 -3.975 1 98.81 136 PHE B CA 1
ATOM 3464 C C . PHE B 1 136 ? -2.066 7.176 -3.896 1 98.81 136 PHE B C 1
ATOM 3466 O O . PHE B 1 136 ? -2 8 -4.812 1 98.81 136 PHE B O 1
ATOM 3473 N N . TYR B 1 137 ? -1.31 7.234 -2.863 1 98.38 137 TYR B N 1
ATOM 3474 C CA . TYR B 1 137 ? -0.312 8.273 -2.645 1 98.38 137 TYR B CA 1
ATOM 3475 C C . TYR B 1 137 ? 0.627 8.391 -3.838 1 98.38 137 TYR B C 1
ATOM 3477 O O . TYR B 1 137 ? 0.905 9.5 -4.312 1 98.38 137 TYR B O 1
ATOM 3485 N N . TRP B 1 138 ? 1.04 7.305 -4.336 1 97.81 138 TRP B N 1
ATOM 3486 C CA . TRP B 1 138 ? 2.033 7.316 -5.402 1 97.81 138 TRP B CA 1
ATOM 3487 C C . TRP B 1 138 ? 1.411 7.762 -6.723 1 97.81 138 TRP B C 1
ATOM 3489 O O . TRP B 1 138 ? 2.094 8.328 -7.578 1 97.81 138 TRP B O 1
ATOM 3499 N N . THR B 1 139 ? 0.134 7.512 -6.887 1 98.31 139 THR B N 1
ATOM 3500 C CA . THR B 1 139 ? -0.518 8.039 -8.078 1 98.31 139 THR B CA 1
ATOM 3501 C C . THR B 1 139 ? -0.567 9.562 -8.031 1 98.31 139 THR B C 1
ATOM 3503 O O . THR B 1 139 ? -0.457 10.227 -9.07 1 98.31 139 THR B O 1
ATOM 3506 N N . MET B 1 140 ? -0.728 10.109 -6.859 1 97.5 140 MET B N 1
ATOM 3507 C CA . MET B 1 140 ? -0.695 11.562 -6.688 1 97.5 140 MET B CA 1
ATOM 3508 C C . MET B 1 140 ? 0.698 12.109 -6.969 1 97.5 140 MET B C 1
ATOM 3510 O O . MET B 1 140 ? 0.842 13.125 -7.66 1 97.5 140 MET B O 1
ATOM 3514 N N . CYS B 1 141 ? 1.698 11.43 -6.473 1 96.56 141 CYS B N 1
ATOM 3515 C CA . CYS B 1 141 ? 3.078 11.844 -6.707 1 96.56 141 CYS B CA 1
ATOM 3516 C C . CYS B 1 141 ? 3.395 11.867 -8.195 1 96.56 141 CYS B C 1
ATOM 3518 O O . CYS B 1 141 ? 4.055 12.781 -8.688 1 96.56 141 CYS B O 1
ATOM 3520 N N . ALA B 1 142 ? 2.896 10.836 -8.898 1 96.31 142 ALA B N 1
ATOM 3521 C CA . ALA B 1 142 ? 3.178 10.711 -10.328 1 96.31 142 ALA B CA 1
ATOM 3522 C C . ALA B 1 142 ? 2.654 11.914 -11.094 1 96.31 142 ALA B C 1
ATOM 3524 O O . ALA B 1 142 ? 3.303 12.391 -12.031 1 96.31 142 ALA B O 1
ATOM 3525 N N . VAL B 1 143 ? 1.505 12.367 -10.672 1 94.88 143 VAL B N 1
ATOM 3526 C CA . VAL B 1 143 ? 0.886 13.492 -11.359 1 94.88 143 VAL B CA 1
ATOM 3527 C C . VAL B 1 143 ? 1.538 14.797 -10.898 1 94.88 143 VAL B C 1
ATOM 3529 O O . VAL B 1 143 ? 1.818 15.68 -11.711 1 94.88 143 VAL B O 1
ATOM 3532 N N . THR B 1 144 ? 1.839 14.93 -9.656 1 93.38 144 THR B N 1
ATOM 3533 C CA . THR B 1 144 ? 2.373 16.156 -9.062 1 93.38 144 THR B CA 1
ATOM 3534 C C . THR B 1 144 ? 3.803 16.406 -9.539 1 93.38 144 THR B C 1
ATOM 3536 O O . THR B 1 144 ? 4.18 17.547 -9.82 1 93.38 144 THR B O 1
ATOM 3539 N N . PHE B 1 145 ? 4.578 15.312 -9.695 1 93.12 145 PHE B N 1
ATOM 3540 C CA . PHE B 1 145 ? 5.98 15.43 -10.07 1 93.12 145 PHE B CA 1
ATOM 3541 C C . PHE B 1 145 ? 6.234 14.828 -11.445 1 93.12 145 PHE B C 1
ATOM 3543 O O . PHE B 1 145 ? 7.316 14.297 -11.703 1 93.12 145 PHE B O 1
ATOM 3550 N N . GLY B 1 146 ? 5.188 14.836 -12.234 1 89.31 146 GLY B N 1
ATOM 3551 C CA . GLY B 1 146 ? 5.293 14.336 -13.594 1 89.31 146 GLY B CA 1
ATOM 3552 C C . GLY B 1 146 ? 5.871 15.359 -14.555 1 89.31 146 GLY B C 1
ATOM 3553 O O . GLY B 1 146 ? 6.762 16.125 -14.188 1 89.31 146 GLY B O 1
ATOM 3554 N N . GLU B 1 147 ? 5.367 15.281 -15.758 1 84.5 147 GLU B N 1
ATOM 3555 C CA . GLU B 1 147 ? 5.918 16.109 -16.828 1 84.5 147 GLU B CA 1
ATOM 3556 C C . GLU B 1 147 ? 5.523 17.562 -16.656 1 84.5 147 GLU B C 1
ATOM 3558 O O . GLU B 1 147 ? 6.332 18.469 -16.891 1 84.5 147 GLU B O 1
ATOM 3563 N N . ASP B 1 148 ? 4.309 17.797 -16.234 1 86.88 148 ASP B N 1
ATOM 3564 C CA . ASP B 1 148 ? 3.811 19.141 -16.031 1 86.88 148 ASP B CA 1
ATOM 3565 C C . ASP B 1 148 ? 3.969 19.578 -14.57 1 86.88 148 ASP B C 1
ATOM 3567 O O . ASP B 1 148 ? 3.215 19.125 -13.703 1 86.88 148 ASP B O 1
ATOM 3571 N N . LEU B 1 149 ? 4.906 20.5 -14.352 1 89.69 149 LEU B N 1
ATOM 3572 C CA . LEU B 1 149 ? 5.242 20.906 -12.984 1 89.69 149 LEU B CA 1
ATOM 3573 C C . LEU B 1 149 ? 4.566 22.219 -12.625 1 89.69 149 LEU B C 1
ATOM 3575 O O . LEU B 1 149 ? 4.898 22.828 -11.602 1 89.69 149 LEU B O 1
ATOM 3579 N N . THR B 1 150 ? 3.635 22.625 -13.391 1 86.56 150 THR B N 1
ATOM 3580 C CA . THR B 1 150 ? 3.002 23.922 -13.227 1 86.56 150 THR B CA 1
ATOM 3581 C C . THR B 1 150 ? 2.34 24.031 -11.859 1 86.56 150 THR B C 1
ATOM 3583 O O . THR B 1 150 ? 2.568 25 -11.125 1 86.56 150 THR B O 1
ATOM 3586 N N . GLU B 1 151 ? 1.681 23.062 -11.461 1 82.38 151 GLU B N 1
ATOM 3587 C CA . GLU B 1 151 ? 0.895 23.141 -10.227 1 82.38 151 GLU B CA 1
ATOM 3588 C C . GLU B 1 151 ? 1.78 22.984 -9 1 82.38 151 GLU B C 1
ATOM 3590 O O . GLU B 1 151 ? 1.586 23.672 -7.992 1 82.38 151 GLU B O 1
ATOM 3595 N N . VAL B 1 152 ? 2.748 22.062 -9.109 1 85.69 152 VAL B N 1
ATOM 3596 C CA . VAL B 1 152 ? 3.59 21.812 -7.945 1 85.69 152 VAL B CA 1
ATOM 3597 C C . VAL B 1 152 ? 4.434 23.047 -7.645 1 85.69 152 VAL B C 1
ATOM 3599 O O . VAL B 1 152 ? 4.715 23.359 -6.484 1 85.69 152 VAL B O 1
ATOM 3602 N N . LYS B 1 153 ? 4.734 23.812 -8.594 1 87.88 153 LYS B N 1
ATOM 3603 C CA . LYS B 1 153 ? 5.5 25.047 -8.414 1 87.88 153 LYS B CA 1
ATOM 3604 C C . LYS B 1 153 ? 4.715 26.062 -7.59 1 87.88 153 LYS B C 1
ATOM 3606 O O . LYS B 1 153 ? 5.301 26.875 -6.863 1 87.88 153 LYS B O 1
ATOM 3611 N N . LYS B 1 154 ? 3.441 25.922 -7.652 1 83.62 154 LYS B N 1
ATOM 3612 C CA . LYS B 1 154 ? 2.584 26.875 -6.953 1 83.62 154 LYS B CA 1
ATOM 3613 C C . LYS B 1 154 ? 2.434 26.5 -5.48 1 83.62 154 LYS B C 1
ATOM 3615 O O . LYS B 1 154 ? 2.086 27.344 -4.652 1 83.62 154 LYS B O 1
ATOM 3620 N N . VAL B 1 155 ? 2.732 25.297 -5.211 1 82.19 155 VAL B N 1
ATOM 3621 C CA . VAL B 1 155 ? 2.385 24.812 -3.879 1 82.19 155 VAL B CA 1
ATOM 3622 C C . VAL B 1 155 ? 3.639 24.75 -3.012 1 82.19 155 VAL B C 1
ATOM 3624 O O . VAL B 1 155 ? 3.562 24.875 -1.786 1 82.19 155 VAL B O 1
ATOM 3627 N N . LEU B 1 156 ? 4.812 24.641 -3.658 1 81 156 LEU B N 1
ATOM 3628 C CA . LEU B 1 156 ? 6.051 24.562 -2.887 1 81 156 LEU B CA 1
ATOM 3629 C C . LEU B 1 156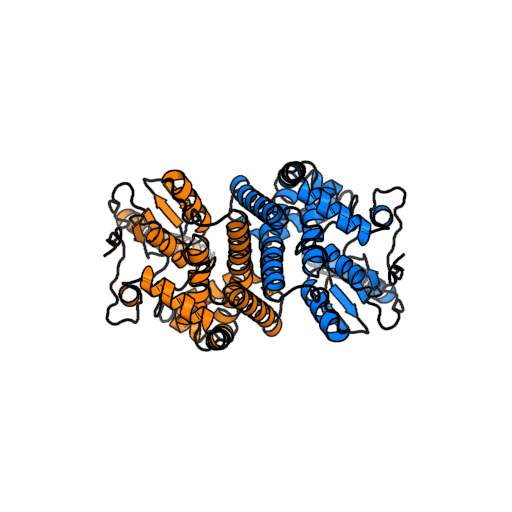 ? 6.426 25.922 -2.32 1 81 156 LEU B C 1
ATOM 3631 O O . LEU B 1 156 ? 6.262 26.938 -2.988 1 81 156 LEU B O 1
ATOM 3635 N N . PRO B 1 157 ? 6.891 25.906 -1.128 1 74.88 157 PRO B N 1
ATOM 3636 C CA . PRO B 1 157 ? 7.191 27.188 -0.465 1 74.88 157 PRO B CA 1
ATOM 3637 C C . PRO B 1 157 ? 8.562 27.734 -0.848 1 74.88 157 PRO B C 1
ATOM 3639 O O . PRO B 1 157 ? 9.32 28.172 0.021 1 74.88 157 PRO B O 1
ATOM 3642 N N . TYR B 1 158 ? 9.016 27.609 -2.039 1 79.12 158 TYR B N 1
ATOM 3643 C CA . TYR B 1 158 ? 10.305 28.078 -2.531 1 79.12 158 TYR B CA 1
ATOM 3644 C C . TYR B 1 158 ? 10.125 29.016 -3.727 1 79.12 158 TYR B C 1
ATOM 3646 O O . TYR B 1 158 ? 9.039 29.078 -4.312 1 79.12 158 TYR B O 1
ATOM 3654 N N . LYS B 1 159 ? 11.18 29.828 -3.984 1 83.5 159 LYS B N 1
ATOM 3655 C CA . LYS B 1 159 ? 11.117 30.75 -5.113 1 83.5 159 LYS B CA 1
ATOM 3656 C C . LYS B 1 159 ? 12.445 30.797 -5.863 1 83.5 159 LYS B C 1
ATOM 3658 O O . LYS B 1 159 ? 13.477 30.391 -5.328 1 83.5 159 LYS B O 1
ATOM 3663 N N . GLY B 1 160 ? 12.359 31.141 -7.145 1 89.12 160 GLY B N 1
ATOM 3664 C CA . GLY B 1 160 ? 13.547 31.391 -7.949 1 89.12 160 GLY B CA 1
ATOM 3665 C C . GLY B 1 160 ? 14.406 30.156 -8.125 1 89.12 160 GLY B C 1
ATOM 3666 O O . GLY B 1 160 ? 13.906 29.078 -8.484 1 89.12 160 GLY B O 1
ATOM 3667 N N . ILE B 1 161 ? 15.656 30.344 -7.902 1 89.31 161 ILE B N 1
ATOM 3668 C CA . ILE B 1 161 ? 16.641 29.297 -8.141 1 89.31 161 ILE B CA 1
ATOM 3669 C C . ILE B 1 161 ? 16.5 28.203 -7.098 1 89.31 161 ILE B C 1
ATOM 3671 O O . ILE B 1 161 ? 16.703 27.016 -7.395 1 89.31 161 ILE B O 1
ATOM 3675 N N . GLU B 1 162 ? 16.047 28.594 -5.941 1 87.19 162 GLU B N 1
ATOM 3676 C CA . GLU B 1 162 ? 15.82 27.609 -4.879 1 87.19 162 GLU B CA 1
ATOM 3677 C C . GLU B 1 162 ? 14.711 26.641 -5.246 1 87.19 162 GLU B C 1
ATOM 3679 O O . GLU B 1 162 ? 14.828 25.438 -5.02 1 87.19 162 GLU B O 1
ATOM 3684 N N . LEU B 1 163 ? 13.711 27.234 -5.793 1 87.06 163 LEU B N 1
ATOM 3685 C CA . LEU B 1 163 ? 12.602 26.406 -6.242 1 87.06 163 LEU B CA 1
ATOM 3686 C C . LEU B 1 163 ? 13.055 25.406 -7.309 1 87.06 163 LEU B C 1
ATOM 3688 O O . LEU B 1 163 ? 12.734 24.219 -7.234 1 87.06 163 LEU B O 1
ATOM 3692 N N . TRP B 1 164 ? 13.898 25.859 -8.188 1 89.31 164 TRP B N 1
ATOM 3693 C CA . TRP B 1 164 ? 14.352 25.016 -9.281 1 89.31 164 TRP B CA 1
ATOM 3694 C C . TRP B 1 164 ? 15.219 23.875 -8.766 1 89.31 164 TRP B C 1
ATOM 3696 O O . TRP B 1 164 ? 15.016 22.719 -9.141 1 89.31 164 TRP B O 1
ATOM 3706 N N . ILE B 1 165 ? 16.062 24.203 -7.898 1 90.12 165 ILE B N 1
ATOM 3707 C CA . ILE B 1 165 ? 17 23.219 -7.367 1 90.12 165 ILE B CA 1
ATOM 3708 C C . ILE B 1 165 ? 16.234 22.188 -6.547 1 90.12 165 ILE B C 1
ATOM 3710 O O . ILE B 1 165 ? 16.391 20.984 -6.758 1 90.12 165 ILE B O 1
ATOM 3714 N N . LYS B 1 166 ? 15.438 22.656 -5.699 1 86.31 166 LYS B N 1
ATOM 3715 C CA . LYS B 1 166 ? 14.711 21.766 -4.801 1 86.31 166 LYS B CA 1
ATOM 3716 C C . LYS B 1 166 ? 13.695 20.922 -5.566 1 86.31 166 LYS B C 1
ATOM 3718 O O . LYS B 1 166 ? 13.562 19.719 -5.32 1 86.31 166 LYS B O 1
ATOM 3723 N N . LEU B 1 167 ? 13.023 21.594 -6.465 1 90.06 167 LEU B N 1
ATOM 3724 C CA . LEU B 1 167 ? 12.023 20.875 -7.254 1 90.06 167 LEU B CA 1
ATOM 3725 C C . LEU B 1 167 ? 12.68 19.781 -8.086 1 90.06 167 LEU B C 1
ATOM 3727 O O . LEU B 1 167 ? 12.156 18.656 -8.18 1 90.06 167 LEU B O 1
ATOM 3731 N N . THR B 1 168 ? 13.82 20.078 -8.648 1 90.56 168 THR B N 1
ATOM 3732 C CA . THR B 1 168 ? 14.547 19.094 -9.445 1 90.56 168 THR B CA 1
ATOM 3733 C C . THR B 1 168 ? 14.984 17.922 -8.578 1 90.56 168 THR B C 1
ATOM 3735 O O . THR B 1 168 ? 14.836 16.75 -8.969 1 90.56 168 THR B O 1
ATOM 3738 N N . ALA B 1 169 ? 15.398 18.266 -7.426 1 90.06 169 ALA B N 1
ATOM 3739 C CA . ALA B 1 169 ? 15.859 17.234 -6.5 1 90.06 169 ALA B CA 1
ATOM 3740 C C . ALA B 1 169 ? 14.695 16.359 -6.031 1 90.06 169 ALA B C 1
ATOM 3742 O O . ALA B 1 169 ? 14.797 15.133 -6.035 1 90.06 169 ALA B O 1
ATOM 3743 N N . ILE B 1 170 ? 13.617 16.969 -5.66 1 89.19 170 ILE B N 1
ATOM 3744 C CA . ILE B 1 170 ? 12.453 16.25 -5.16 1 89.19 170 ILE B CA 1
ATOM 3745 C C . ILE B 1 170 ? 11.891 15.352 -6.262 1 89.19 170 ILE B C 1
ATOM 3747 O O . ILE B 1 170 ? 11.586 14.18 -6.02 1 89.19 170 ILE B O 1
ATOM 3751 N N . LYS B 1 171 ? 11.797 15.906 -7.422 1 92.12 171 LYS B N 1
ATOM 3752 C CA . LYS B 1 171 ? 11.289 15.141 -8.555 1 92.12 171 LYS B CA 1
ATOM 3753 C C . LYS B 1 171 ? 12.141 13.898 -8.805 1 92.12 171 LYS B C 1
ATOM 3755 O O . LYS B 1 171 ? 11.602 12.797 -8.977 1 92.12 171 LYS B O 1
ATOM 3760 N N . HIS B 1 172 ? 13.453 14.078 -8.75 1 92.56 172 HIS B N 1
ATOM 3761 C CA . HIS B 1 172 ? 14.367 12.961 -8.977 1 92.56 172 HIS B CA 1
ATOM 3762 C C . HIS B 1 172 ? 14.203 11.883 -7.914 1 92.56 172 HIS B C 1
ATOM 3764 O O . HIS B 1 172 ? 14.109 10.695 -8.234 1 92.56 172 HIS B O 1
ATOM 3770 N N . VAL B 1 173 ? 14.086 12.312 -6.734 1 89.81 173 VAL B N 1
ATOM 3771 C CA . VAL B 1 173 ? 13.961 11.391 -5.617 1 89.81 173 VAL B CA 1
ATOM 3772 C C . VAL B 1 173 ? 12.625 10.648 -5.703 1 89.81 173 VAL B C 1
ATOM 3774 O O . VAL B 1 173 ? 12.578 9.422 -5.559 1 89.81 173 VAL B O 1
ATOM 3777 N N . VAL B 1 174 ? 11.57 11.383 -5.945 1 92.31 174 VAL B N 1
ATOM 3778 C CA . VAL B 1 174 ? 10.234 10.797 -6.02 1 92.31 174 VAL B CA 1
ATOM 3779 C C . VAL B 1 174 ? 10.172 9.789 -7.164 1 92.31 174 VAL B C 1
ATOM 3781 O O . VAL B 1 174 ? 9.617 8.703 -7.012 1 92.31 174 VAL B O 1
ATOM 3784 N N . GLN B 1 175 ? 10.797 10.141 -8.266 1 92.62 175 GLN B N 1
ATOM 3785 C CA . GLN B 1 175 ? 10.789 9.242 -9.422 1 92.62 175 GLN B CA 1
ATOM 3786 C C . GLN B 1 175 ? 11.547 7.957 -9.125 1 92.62 175 GLN B C 1
ATOM 3788 O O . GLN B 1 175 ? 11.109 6.871 -9.508 1 92.62 175 GLN B O 1
ATOM 3793 N N . LYS B 1 176 ? 12.625 8.102 -8.477 1 91.88 176 LYS B N 1
ATOM 3794 C CA . LYS B 1 176 ? 13.406 6.93 -8.086 1 91.88 176 LYS B CA 1
ATOM 3795 C C . LYS B 1 176 ? 12.633 6.047 -7.117 1 91.88 176 LYS B C 1
ATOM 3797 O O . LYS B 1 176 ? 12.633 4.82 -7.246 1 91.88 176 LYS B O 1
ATOM 3802 N N . GLU B 1 177 ? 12.023 6.703 -6.195 1 92.25 177 GLU B N 1
ATOM 3803 C CA . GLU B 1 177 ? 11.242 5.957 -5.211 1 92.25 177 GLU B CA 1
ATOM 3804 C C . GLU B 1 177 ? 10.047 5.273 -5.863 1 92.25 177 GLU B C 1
ATOM 3806 O O . GLU B 1 177 ? 9.711 4.137 -5.523 1 92.25 177 GLU B O 1
ATOM 3811 N N . MET B 1 178 ? 9.422 5.93 -6.82 1 94.19 178 MET B N 1
ATOM 3812 C CA . MET B 1 178 ? 8.289 5.352 -7.535 1 94.19 178 MET B CA 1
ATOM 3813 C C . MET B 1 178 ? 8.719 4.129 -8.344 1 94.19 178 MET B C 1
ATOM 3815 O O . MET B 1 178 ? 7.969 3.158 -8.453 1 94.19 178 MET B O 1
ATOM 3819 N N . TRP B 1 179 ? 9.906 4.262 -8.906 1 91.12 179 TRP B N 1
ATOM 3820 C CA . TRP B 1 179 ? 10.414 3.119 -9.664 1 91.12 179 TRP B CA 1
ATOM 3821 C C . TRP B 1 179 ? 10.609 1.911 -8.758 1 91.12 179 TRP B C 1
ATOM 3823 O O . TRP B 1 179 ? 10.203 0.797 -9.102 1 91.12 179 TRP B O 1
ATOM 3833 N N . GLY B 1 180 ? 11.195 2.125 -7.625 1 88.31 180 GLY B N 1
ATOM 3834 C CA . GLY B 1 180 ? 11.367 1.06 -6.652 1 88.31 180 GLY B CA 1
ATOM 3835 C C . GLY B 1 180 ? 10.055 0.506 -6.129 1 88.31 180 GLY B C 1
ATOM 3836 O O . GLY B 1 180 ? 9.93 -0.7 -5.91 1 88.31 180 GLY B O 1
ATOM 3837 N N . HIS B 1 181 ? 9.078 1.353 -5.961 1 90.69 181 HIS B N 1
ATOM 3838 C CA . HIS B 1 181 ? 7.734 0.972 -5.539 1 90.69 181 HIS B CA 1
ATOM 3839 C C . HIS B 1 181 ? 7.055 0.103 -6.594 1 90.69 181 HIS B C 1
ATOM 3841 O O . HIS B 1 181 ? 6.207 -0.732 -6.262 1 90.69 181 HIS B O 1
ATOM 3847 N N . GLY B 1 182 ? 7.383 0.273 -7.781 1 90.88 182 GLY B N 1
ATOM 3848 C CA . GLY B 1 182 ? 6.789 -0.473 -8.883 1 90.88 182 GLY B CA 1
ATOM 3849 C C . GLY B 1 182 ? 5.824 0.352 -9.711 1 90.88 182 GLY B C 1
ATOM 3850 O O . GLY B 1 182 ? 5.699 0.138 -10.922 1 90.88 182 GLY B O 1
ATOM 3851 N N . ILE B 1 183 ? 5.203 1.367 -9.07 1 94.81 183 ILE B N 1
ATOM 3852 C CA . ILE B 1 183 ? 4.172 2.119 -9.773 1 94.81 183 ILE B CA 1
ATOM 3853 C C . ILE B 1 183 ? 4.816 2.986 -10.859 1 94.81 183 ILE B C 1
ATOM 3855 O O . ILE B 1 183 ? 4.184 3.303 -11.867 1 94.81 183 ILE B O 1
ATOM 3859 N N . GLY B 1 184 ? 6.109 3.318 -10.703 1 93.81 184 GLY B N 1
ATOM 3860 C CA . GLY B 1 184 ? 6.836 4.125 -11.672 1 93.81 184 GLY B CA 1
ATOM 3861 C C . GLY B 1 184 ? 7.176 3.371 -12.938 1 93.81 184 GLY B C 1
ATOM 3862 O O . GLY B 1 184 ? 7.684 3.955 -13.898 1 93.81 184 GLY B O 1
ATOM 3863 N N . ARG B 1 185 ? 6.859 2.094 -12.898 1 93.38 185 ARG B N 1
ATOM 3864 C CA . ARG B 1 185 ? 7.117 1.264 -14.07 1 93.38 185 ARG B CA 1
ATOM 3865 C C . ARG B 1 185 ? 5.953 1.322 -15.055 1 93.38 185 ARG B C 1
ATOM 3867 O O . ARG B 1 185 ? 6.059 0.831 -16.172 1 93.38 185 ARG B O 1
ATOM 3874 N N . HIS B 1 186 ? 4.879 1.911 -14.656 1 96.12 186 HIS B N 1
ATOM 3875 C CA . HIS B 1 186 ? 3.688 2.055 -15.484 1 96.12 186 HIS B CA 1
ATOM 3876 C C . HIS B 1 186 ? 3.68 3.395 -16.219 1 96.12 186 HIS B C 1
ATOM 3878 O O . HIS B 1 186 ? 4.355 4.336 -15.797 1 96.12 186 HIS B O 1
ATOM 3884 N N . ASN B 1 187 ? 2.961 3.453 -17.312 1 95 187 ASN B N 1
ATOM 3885 C CA . ASN B 1 187 ? 2.787 4.734 -17.984 1 95 187 ASN B CA 1
ATOM 3886 C C . ASN B 1 187 ? 1.729 5.59 -17.297 1 95 187 ASN B C 1
ATOM 3888 O O . ASN B 1 187 ? 1.009 5.109 -16.422 1 95 187 ASN B O 1
ATOM 3892 N N . SER B 1 188 ? 1.607 6.848 -17.703 1 95.19 188 SER B N 1
ATOM 3893 C CA . SER B 1 188 ? 0.768 7.82 -17.016 1 95.19 188 SER B CA 1
ATOM 3894 C C . SER B 1 188 ? -0.699 7.402 -17.031 1 95.19 188 SER B C 1
ATOM 3896 O O . SER B 1 188 ? -1.425 7.605 -16.062 1 95.19 188 SER B O 1
ATOM 3898 N N . LYS B 1 189 ? -1.161 6.84 -18.125 1 96.19 189 LYS B N 1
ATOM 3899 C CA . LYS B 1 189 ? -2.547 6.391 -18.234 1 96.19 189 LYS B CA 1
ATOM 3900 C C . LYS B 1 189 ? -2.828 5.238 -17.281 1 96.19 189 LYS B C 1
ATOM 3902 O O . LYS B 1 189 ? -3.875 5.207 -16.625 1 96.19 189 LYS B O 1
ATOM 3907 N N . GLU B 1 190 ? -1.859 4.32 -17.203 1 97.31 190 GLU B N 1
ATOM 3908 C CA . GLU B 1 190 ? -1.971 3.191 -16.297 1 97.31 190 GLU B CA 1
ATOM 3909 C C . GLU B 1 190 ? -1.976 3.66 -14.836 1 97.31 190 GLU B C 1
ATOM 3911 O O . GLU B 1 190 ? -2.789 3.199 -14.031 1 97.31 190 GLU B O 1
ATOM 3916 N N . ILE B 1 191 ? -1.111 4.57 -14.516 1 97.94 191 ILE B N 1
ATOM 3917 C CA . ILE B 1 191 ? -1.012 5.082 -13.156 1 97.94 191 ILE B CA 1
ATOM 3918 C C . ILE B 1 191 ? -2.314 5.777 -12.766 1 97.94 191 ILE B C 1
ATOM 3920 O O . ILE B 1 191 ? -2.844 5.559 -11.672 1 97.94 191 ILE B O 1
ATOM 3924 N N . TRP B 1 192 ? -2.859 6.535 -13.703 1 97.25 192 TRP B N 1
ATOM 3925 C CA . TRP B 1 192 ? -4.117 7.215 -13.414 1 97.25 192 TRP B CA 1
ATOM 3926 C C . TRP B 1 192 ? -5.25 6.211 -13.219 1 97.25 192 TRP B C 1
ATOM 3928 O O . TRP B 1 192 ? -6.094 6.387 -12.336 1 97.25 192 TRP B O 1
ATOM 3938 N N . SER B 1 193 ? -5.242 5.172 -14.016 1 98.19 193 SER B N 1
ATOM 3939 C CA . SER B 1 193 ? -6.297 4.172 -13.867 1 98.19 193 SER B CA 1
ATOM 3940 C C . SER B 1 193 ? -6.266 3.537 -12.477 1 98.19 193 SER B C 1
ATOM 3942 O O . SER B 1 193 ? -7.312 3.184 -11.93 1 98.19 193 SER B O 1
ATOM 3944 N N . ILE B 1 194 ? -5.105 3.4 -11.898 1 98.56 194 ILE B N 1
ATOM 3945 C CA . ILE B 1 194 ? -4.961 2.904 -10.539 1 98.56 194 ILE B CA 1
ATOM 3946 C C . ILE B 1 194 ? -5.559 3.908 -9.555 1 98.56 194 ILE B C 1
ATOM 3948 O O . ILE B 1 194 ? -6.371 3.543 -8.703 1 98.56 194 ILE B O 1
ATOM 3952 N N . GLY B 1 195 ? -5.191 5.211 -9.703 1 98.69 195 GLY B N 1
ATOM 3953 C CA . GLY B 1 195 ? -5.73 6.262 -8.852 1 98.69 195 GLY B CA 1
ATOM 3954 C C . GLY B 1 195 ? -7.238 6.383 -8.938 1 98.69 195 GLY B C 1
ATOM 3955 O O . GLY B 1 195 ? -7.91 6.582 -7.926 1 98.69 195 GLY B O 1
ATOM 3956 N N . GLU B 1 196 ? -7.715 6.238 -10.148 1 98.75 196 GLU B N 1
ATOM 3957 C CA . GLU B 1 196 ? -9.156 6.312 -10.391 1 98.75 196 GLU B CA 1
ATOM 3958 C C . GLU B 1 196 ? -9.898 5.203 -9.648 1 98.75 196 GLU B C 1
ATOM 3960 O O . GLU B 1 196 ? -10.914 5.453 -9 1 98.75 196 GLU B O 1
ATOM 3965 N N . ARG B 1 197 ? -9.375 4.016 -9.719 1 98.5 197 ARG B N 1
ATOM 3966 C CA . ARG B 1 197 ? -9.992 2.881 -9.031 1 98.5 197 ARG B CA 1
ATOM 3967 C C . ARG B 1 197 ? -9.938 3.057 -7.52 1 98.5 197 ARG B C 1
ATOM 3969 O O . ARG B 1 197 ? -10.891 2.721 -6.816 1 98.5 197 ARG B O 1
ATOM 3976 N N . ASP B 1 198 ? -8.812 3.564 -7.035 1 98.81 198 ASP B N 1
ATOM 3977 C CA . ASP B 1 198 ? -8.68 3.797 -5.602 1 98.81 198 ASP B CA 1
ATOM 3978 C C . ASP B 1 198 ? -9.695 4.832 -5.117 1 98.81 198 ASP B C 1
ATOM 3980 O O . ASP B 1 198 ? -10.359 4.629 -4.102 1 98.81 198 ASP B O 1
ATOM 3984 N N . LEU B 1 199 ? -9.867 5.938 -5.875 1 98.88 199 LEU B N 1
ATOM 3985 C CA . LEU B 1 199 ? -10.812 6.98 -5.496 1 98.88 199 LEU B CA 1
ATOM 3986 C C . LEU B 1 199 ? -12.242 6.449 -5.508 1 98.88 199 LEU B C 1
ATOM 3988 O O . LEU B 1 199 ? -13.031 6.75 -4.605 1 98.88 199 LEU B O 1
ATOM 3992 N N . HIS B 1 200 ? -12.547 5.633 -6.508 1 98.88 200 HIS B N 1
ATOM 3993 C CA . HIS B 1 200 ? -13.883 5.051 -6.566 1 98.88 200 HIS B CA 1
ATOM 3994 C C . HIS B 1 200 ? -14.125 4.102 -5.398 1 98.88 200 HIS B C 1
ATOM 3996 O O . HIS B 1 200 ? -15.219 4.086 -4.82 1 98.88 200 HIS B O 1
ATOM 4002 N N . ALA B 1 201 ? -13.109 3.312 -5.078 1 98.94 201 ALA B N 1
ATOM 4003 C CA . ALA B 1 201 ? -13.25 2.393 -3.953 1 98.94 201 ALA B CA 1
ATOM 4004 C C . ALA B 1 201 ? -13.477 3.154 -2.648 1 98.94 201 ALA B C 1
ATOM 4006 O O . ALA B 1 201 ? -14.32 2.775 -1.837 1 98.94 201 ALA B O 1
ATOM 4007 N N . ILE B 1 202 ? -12.727 4.242 -2.443 1 98.94 202 ILE B N 1
ATOM 4008 C CA . ILE B 1 202 ? -12.852 5.062 -1.242 1 98.94 202 ILE B CA 1
ATOM 4009 C C . ILE B 1 202 ? -14.242 5.68 -1.178 1 98.94 202 ILE B C 1
ATOM 4011 O O . ILE B 1 202 ? -14.898 5.633 -0.136 1 98.94 202 ILE B O 1
ATOM 4015 N N . SER B 1 203 ? -14.656 6.207 -2.291 1 98.94 203 SER B N 1
ATOM 4016 C CA . SER B 1 203 ? -15.969 6.836 -2.359 1 98.94 203 SER B CA 1
ATOM 4017 C C . SER B 1 203 ? -17.078 5.832 -2.082 1 98.94 203 SER B C 1
ATOM 4019 O O . SER B 1 203 ? -18.016 6.121 -1.329 1 98.94 203 SER B O 1
ATOM 4021 N N . THR B 1 204 ? -17 4.688 -2.697 1 98.94 204 THR B N 1
ATOM 4022 C CA . THR B 1 204 ? -18 3.646 -2.539 1 98.94 204 THR B CA 1
ATOM 4023 C C . THR B 1 204 ? -18.094 3.199 -1.082 1 98.94 204 THR B C 1
ATOM 4025 O O . THR B 1 204 ? -19.188 3.059 -0.538 1 98.94 204 THR B O 1
ATOM 4028 N N . PHE B 1 205 ? -17.016 3.02 -0.416 1 98.94 205 PHE B N 1
ATOM 4029 C CA . PHE B 1 205 ? -17.016 2.564 0.97 1 98.94 205 PHE B CA 1
ATOM 4030 C C . PHE B 1 205 ? -17.547 3.65 1.896 1 98.94 205 PHE B C 1
ATOM 4032 O O . PHE B 1 205 ? -18.328 3.367 2.814 1 98.94 205 PHE B O 1
ATOM 4039 N N . LEU B 1 206 ? -17.047 4.895 1.65 1 98.94 206 LEU B N 1
ATOM 4040 C CA . LEU B 1 206 ? -17.547 5.996 2.465 1 98.94 206 LEU B CA 1
ATOM 4041 C C . LEU B 1 206 ? -19.062 6.105 2.369 1 98.94 206 LEU B C 1
ATOM 4043 O O . LEU B 1 206 ? -19.75 6.258 3.387 1 98.94 206 LEU B O 1
ATOM 4047 N N . GLY B 1 207 ? -19.531 6.027 1.123 1 98.62 207 GLY B N 1
ATOM 4048 C CA . GLY B 1 207 ? -20.969 6.113 0.936 1 98.62 207 GLY B CA 1
ATOM 4049 C C . GLY B 1 207 ? -21.578 7.355 1.559 1 98.62 207 GLY B C 1
ATOM 4050 O O . GLY B 1 207 ? -21.109 8.469 1.31 1 98.62 207 GLY B O 1
ATOM 4051 N N . LYS B 1 208 ? -22.5 7.133 2.41 1 98.31 208 LYS B N 1
ATOM 4052 C CA . LYS B 1 208 ? -23.219 8.242 3.029 1 98.31 208 LYS B CA 1
ATOM 4053 C C . LYS B 1 208 ? -22.734 8.477 4.461 1 98.31 208 LYS B C 1
ATOM 4055 O O . LYS B 1 208 ? -23.297 9.297 5.184 1 98.31 208 LYS B O 1
ATOM 4060 N N . LYS B 1 209 ? -21.766 7.746 4.902 1 98.62 209 LYS B N 1
ATOM 4061 C CA . LYS B 1 209 ? -21.266 7.859 6.27 1 98.62 209 LYS B CA 1
ATOM 4062 C C . LYS B 1 209 ? -20.719 9.258 6.543 1 98.62 209 LYS B C 1
ATOM 4064 O O . LYS B 1 209 ? -20.078 9.859 5.676 1 98.62 209 LYS B O 1
ATOM 4069 N N . LYS B 1 210 ? -20.812 9.719 7.738 1 98.69 210 LYS B N 1
ATOM 4070 C CA . LYS B 1 210 ? -20.297 11.031 8.141 1 98.69 210 LYS B CA 1
ATOM 4071 C C . LYS B 1 210 ? -18.781 11.031 8.188 1 98.69 210 LYS B C 1
ATOM 4073 O O . LYS B 1 210 ? -18.141 12 7.781 1 98.69 210 LYS B O 1
ATOM 4078 N N . TYR B 1 211 ? -18.312 9.992 8.758 1 98.88 211 TYR B N 1
ATOM 4079 C CA . TYR B 1 211 ? -16.875 9.766 8.805 1 98.88 211 TYR B CA 1
ATOM 4080 C C . TYR B 1 211 ? -16.516 8.406 8.203 1 98.88 211 TYR B C 1
ATOM 4082 O O . TYR B 1 211 ? -17.391 7.676 7.746 1 98.88 211 TYR B O 1
ATOM 4090 N N . PHE B 1 212 ? -15.352 8.055 8.148 1 98.88 212 PHE B N 1
ATOM 4091 C CA . PHE B 1 212 ? -14.914 7.004 7.238 1 98.88 212 PHE B CA 1
ATOM 4092 C C . PHE B 1 212 ? -15.508 5.656 7.637 1 98.88 212 PHE B C 1
ATOM 4094 O O . PHE B 1 212 ? -15.852 4.844 6.773 1 98.88 212 PHE B O 1
ATOM 4101 N N . LEU B 1 213 ? -15.586 5.395 8.977 1 98.75 213 LEU B N 1
ATOM 4102 C CA . LEU B 1 213 ? -16.109 4.105 9.414 1 98.75 213 LEU B CA 1
ATOM 4103 C C . LEU B 1 213 ? -17.578 4.223 9.82 1 98.75 213 LEU B C 1
ATOM 4105 O O . LEU B 1 213 ? -18.266 3.211 9.945 1 98.75 213 LEU B O 1
ATOM 4109 N N . GLY B 1 214 ? -18.031 5.48 10.07 1 98.44 214 GLY B N 1
ATOM 4110 C CA . GLY B 1 214 ? -19.406 5.645 10.523 1 98.44 214 GLY B CA 1
ATOM 4111 C C . GLY B 1 214 ? -19.688 7.039 11.047 1 98.44 214 GLY B C 1
ATOM 4112 O O . GLY B 1 214 ? -19.234 8.031 10.469 1 98.44 214 GLY B O 1
ATOM 4113 N N . ASP B 1 215 ? -20.375 7.07 12.109 1 98.19 215 ASP B N 1
ATOM 4114 C CA . ASP B 1 215 ? -20.922 8.336 12.602 1 98.19 215 ASP B CA 1
ATOM 4115 C C . ASP B 1 215 ? -19.875 9.094 13.422 1 98.19 215 ASP B C 1
ATOM 4117 O O . ASP B 1 215 ? -19.984 10.312 13.602 1 98.19 215 ASP B O 1
ATOM 4121 N N . GLU B 1 216 ? -18.922 8.406 13.922 1 98.38 216 GLU B N 1
ATOM 4122 C CA . GLU B 1 216 ? -17.875 9.016 14.727 1 98.38 216 GLU B CA 1
ATOM 4123 C C . GLU B 1 216 ? -16.516 8.922 14.023 1 98.38 216 GLU B C 1
ATOM 4125 O O . GLU B 1 216 ? -16.219 7.91 13.391 1 98.38 216 GLU B O 1
ATOM 4130 N N . PRO B 1 217 ? -15.742 9.984 14.156 1 98.5 217 PRO B N 1
ATOM 4131 C CA . PRO B 1 217 ? -14.391 9.875 13.594 1 98.5 217 PRO B CA 1
ATOM 4132 C C . PRO B 1 217 ? -13.523 8.852 14.32 1 98.5 217 PRO B C 1
ATOM 4134 O O . PRO B 1 217 ? -13.711 8.617 15.516 1 98.5 217 PRO B O 1
ATOM 4137 N N . SER B 1 218 ? -12.648 8.234 13.695 1 98.75 218 SER B N 1
ATOM 4138 C CA . SER B 1 218 ? -11.711 7.258 14.234 1 98.75 218 SER B CA 1
ATOM 4139 C C . SER B 1 218 ? -10.297 7.5 13.703 1 98.75 218 SER B C 1
ATOM 4141 O O . SER B 1 218 ? -10.062 8.453 12.961 1 98.75 218 SER B O 1
ATOM 4143 N N . GLU B 1 219 ? -9.359 6.73 14.102 1 98.81 219 GLU B N 1
ATOM 4144 C CA . GLU B 1 219 ? -7.957 6.941 13.742 1 98.81 219 GLU B CA 1
ATOM 4145 C C . GLU B 1 219 ? -7.777 6.961 12.227 1 98.81 219 GLU B C 1
ATOM 4147 O O . GLU B 1 219 ? -6.977 7.738 11.703 1 98.81 219 GLU B O 1
ATOM 4152 N N . VAL B 1 220 ? -8.539 6.113 11.531 1 98.94 220 VAL B N 1
ATOM 4153 C CA . VAL B 1 220 ? -8.367 6.012 10.086 1 98.94 220 VAL B CA 1
ATOM 4154 C C . VAL B 1 220 ? -8.734 7.344 9.43 1 98.94 220 VAL B C 1
ATOM 4156 O O . VAL B 1 220 ? -8.219 7.676 8.359 1 98.94 220 VAL B O 1
ATOM 4159 N N . ASP B 1 221 ? -9.57 8.141 10.023 1 98.94 221 ASP B N 1
ATOM 4160 C CA . ASP B 1 221 ? -9.961 9.43 9.469 1 98.94 221 ASP B CA 1
ATOM 4161 C C . ASP B 1 221 ? -8.766 10.375 9.375 1 98.94 221 ASP B C 1
ATOM 4163 O O . ASP B 1 221 ? -8.727 11.258 8.516 1 98.94 221 ASP B O 1
ATOM 4167 N N . CYS B 1 222 ? -7.75 10.203 10.234 1 98.94 222 CYS B N 1
ATOM 4168 C CA . CYS B 1 222 ? -6.551 11.023 10.148 1 98.94 222 CYS B CA 1
ATOM 4169 C C . CYS B 1 222 ? -5.848 10.828 8.812 1 98.94 222 CYS B C 1
ATOM 4171 O O . CYS B 1 222 ? -5.504 11.805 8.141 1 98.94 222 CYS B O 1
ATOM 4173 N N . ALA B 1 223 ? -5.734 9.57 8.453 1 98.94 223 ALA B N 1
ATOM 4174 C CA . ALA B 1 223 ? -5.016 9.242 7.227 1 98.94 223 ALA B CA 1
ATOM 4175 C C . ALA B 1 223 ? -5.855 9.57 5.996 1 98.94 223 ALA B C 1
ATOM 4177 O O . ALA B 1 223 ? -5.359 10.164 5.039 1 98.94 223 ALA B O 1
ATOM 4178 N N . MET B 1 224 ? -7.125 9.18 6.043 1 98.94 224 MET B N 1
ATOM 4179 C CA . MET B 1 224 ? -7.98 9.336 4.871 1 98.94 224 MET B CA 1
ATOM 4180 C C . MET B 1 224 ? -8.227 10.812 4.582 1 98.94 224 MET B C 1
ATOM 4182 O O . MET B 1 224 ? -8.18 11.242 3.426 1 98.94 224 MET B O 1
ATOM 4186 N N . PHE B 1 225 ? -8.484 11.594 5.602 1 98.94 225 PHE B N 1
ATOM 4187 C CA . PHE B 1 225 ? -8.672 13.031 5.438 1 98.94 225 PHE B CA 1
ATOM 4188 C C . PHE B 1 225 ? -7.414 13.68 4.863 1 98.94 225 PHE B C 1
ATOM 4190 O O . PHE B 1 225 ? -7.496 14.492 3.938 1 98.94 225 PHE B O 1
ATOM 4197 N N . ALA B 1 226 ? -6.258 13.297 5.441 1 98.81 226 ALA B N 1
ATOM 4198 C CA . ALA B 1 226 ? -5 13.883 4.988 1 98.81 226 ALA B CA 1
ATOM 4199 C C . ALA B 1 226 ? -4.766 13.602 3.508 1 98.81 226 ALA B C 1
ATOM 4201 O O . ALA B 1 226 ? -4.363 14.492 2.758 1 98.81 226 ALA B O 1
ATOM 4202 N N . MET B 1 227 ? -5.059 12.406 3.076 1 98.75 227 MET B N 1
ATOM 4203 C CA . MET B 1 227 ? -4.875 12.016 1.682 1 98.75 227 MET B CA 1
ATOM 4204 C C . MET B 1 227 ? -5.836 12.773 0.772 1 98.75 227 MET B C 1
ATOM 4206 O O . MET B 1 227 ? -5.418 13.344 -0.239 1 98.75 227 MET B O 1
ATOM 4210 N N . LEU B 1 228 ? -7.066 12.781 1.141 1 98.88 228 LEU B N 1
ATOM 4211 C CA . LEU B 1 228 ? -8.094 13.383 0.304 1 98.88 228 LEU B CA 1
ATOM 4212 C C . LEU B 1 228 ? -7.965 14.906 0.298 1 98.88 228 LEU B C 1
ATOM 4214 O O . LEU B 1 228 ? -8.297 15.555 -0.696 1 98.88 228 LEU B O 1
ATOM 4218 N N . ALA B 1 229 ? -7.438 15.469 1.385 1 98.44 229 ALA B N 1
ATOM 4219 C CA . ALA B 1 229 ? -7.203 16.906 1.445 1 98.44 229 ALA B CA 1
ATOM 4220 C C . ALA B 1 229 ? -6.16 17.328 0.419 1 98.44 229 ALA B C 1
ATOM 4222 O O . ALA B 1 229 ? -6.242 18.438 -0.139 1 98.44 229 ALA B O 1
ATOM 4223 N N . MET B 1 230 ? -5.152 16.484 0.157 1 96.94 230 MET B N 1
ATOM 4224 C CA . MET B 1 230 ? -4.199 16.797 -0.903 1 96.94 230 MET B CA 1
ATOM 4225 C C . MET B 1 230 ? -4.91 16.969 -2.242 1 96.94 230 MET B C 1
ATOM 4227 O O . MET B 1 230 ? -4.664 17.953 -2.959 1 96.94 230 MET B O 1
ATOM 4231 N N . VAL B 1 231 ? -5.766 16.016 -2.508 1 97.94 231 VAL B N 1
ATOM 4232 C CA . VAL B 1 231 ? -6.473 16.031 -3.783 1 97.94 231 VAL B CA 1
ATOM 4233 C C . VAL B 1 231 ? -7.336 17.281 -3.885 1 97.94 231 VAL B C 1
ATOM 4235 O O . VAL B 1 231 ? -7.305 17.984 -4.898 1 97.94 231 VAL B O 1
ATOM 4238 N N . LYS B 1 232 ? -8.031 17.547 -2.848 1 97.81 232 LYS B N 1
ATOM 4239 C CA . LYS B 1 232 ? -9.031 18.609 -2.869 1 97.81 232 LYS B CA 1
ATOM 4240 C C . LYS B 1 232 ? -8.367 19.984 -2.906 1 97.81 232 LYS B C 1
ATOM 4242 O O . LYS B 1 232 ? -8.82 20.875 -3.627 1 97.81 232 LYS B O 1
ATOM 4247 N N . TRP B 1 233 ? -7.266 20.172 -2.188 1 96.44 233 TRP B N 1
ATOM 4248 C CA . TRP B 1 233 ? -6.793 21.547 -1.981 1 96.44 233 TRP B CA 1
ATOM 4249 C C . TRP B 1 233 ? -5.406 21.734 -2.584 1 96.44 233 TRP B C 1
ATOM 4251 O O . TRP B 1 233 ? -4.984 22.875 -2.836 1 96.44 233 TRP B O 1
ATOM 4261 N N . ASN B 1 234 ? -4.656 20.672 -2.893 1 93.75 234 ASN B N 1
ATOM 4262 C CA . ASN B 1 234 ? -3.266 20.844 -3.289 1 93.75 234 ASN B CA 1
ATOM 4263 C C . ASN B 1 234 ? -3.023 20.375 -4.719 1 93.75 234 ASN B C 1
ATOM 4265 O O . ASN B 1 234 ? -1.918 20.5 -5.242 1 93.75 234 ASN B O 1
ATOM 4269 N N . MET B 1 235 ? -4.059 19.797 -5.336 1 94.06 235 MET B N 1
ATOM 4270 C CA . MET B 1 235 ? -3.844 19.234 -6.668 1 94.06 235 MET B CA 1
ATOM 4271 C C . MET B 1 235 ? -4.855 19.797 -7.664 1 94.06 235 MET B C 1
ATOM 4273 O O . MET B 1 235 ? -5.523 19.031 -8.367 1 94.06 235 MET B O 1
ATOM 4277 N N . PRO B 1 236 ? -4.906 21.109 -7.762 1 92.38 236 PRO B N 1
ATOM 4278 C CA . PRO B 1 236 ? -5.871 21.688 -8.703 1 92.38 236 PRO B CA 1
ATOM 4279 C C . PRO B 1 236 ? -5.586 21.281 -10.148 1 92.38 236 PRO B C 1
ATOM 4281 O O . PRO B 1 236 ? -4.426 21.141 -10.539 1 92.38 236 PRO B O 1
ATOM 4284 N N . ASN B 1 237 ? -6.621 21.062 -10.914 1 92.56 237 ASN B N 1
ATOM 4285 C CA . ASN B 1 237 ? -6.57 20.844 -12.359 1 92.56 237 ASN B CA 1
ATOM 4286 C C . ASN B 1 237 ? -5.914 19.5 -12.695 1 92.56 237 ASN B C 1
ATOM 4288 O O . ASN B 1 237 ? -5.234 19.375 -13.711 1 92.56 237 ASN B O 1
ATOM 4292 N N . THR B 1 238 ? -5.93 18.594 -11.828 1 94.81 238 THR B N 1
ATOM 4293 C CA . THR B 1 238 ? -5.453 17.234 -12.078 1 94.81 238 THR B CA 1
ATOM 4294 C C . THR B 1 238 ? -6.625 16.281 -12.273 1 94.81 238 THR B C 1
ATOM 4296 O O . THR B 1 238 ? -7.754 16.594 -11.898 1 94.81 238 THR B O 1
ATOM 4299 N N . PRO B 1 239 ? -6.352 15.117 -12.891 1 96.31 239 PRO B N 1
ATOM 4300 C CA . PRO B 1 239 ? -7.418 14.125 -13.008 1 96.31 239 PRO B CA 1
ATOM 4301 C C . PRO B 1 239 ? -7.977 13.695 -11.656 1 96.31 239 PRO B C 1
ATOM 4303 O O . PRO B 1 239 ? -9.172 13.422 -11.531 1 96.31 239 PRO B O 1
ATOM 4306 N N . HIS B 1 240 ? -7.145 13.688 -10.625 1 97.94 240 HIS B N 1
ATOM 4307 C CA . HIS B 1 240 ? -7.578 13.328 -9.281 1 97.94 240 HIS B CA 1
ATOM 4308 C C . HIS B 1 240 ? -8.633 14.297 -8.766 1 97.94 240 HIS B C 1
ATOM 4310 O O . HIS B 1 240 ? -9.695 13.875 -8.297 1 97.94 240 HIS B O 1
ATOM 4316 N N . GLU B 1 241 ? -8.312 15.555 -8.867 1 97.5 241 GLU B N 1
ATOM 4317 C CA . GLU B 1 241 ? -9.227 16.578 -8.375 1 97.5 241 GLU B CA 1
ATOM 4318 C C . GLU B 1 241 ? -10.516 16.594 -9.195 1 97.5 241 GLU B C 1
ATOM 4320 O O . GLU B 1 241 ? -11.609 16.766 -8.648 1 97.5 241 GLU B O 1
ATOM 4325 N N . SER B 1 242 ? -10.344 16.484 -10.492 1 98.06 242 SER B N 1
ATOM 4326 C CA . SER B 1 242 ? -11.508 16.469 -11.375 1 98.06 242 SER B CA 1
ATOM 4327 C C . SER B 1 242 ? -12.469 15.344 -11.008 1 98.06 242 SER B C 1
ATOM 4329 O O . SER B 1 242 ? -13.68 15.547 -10.945 1 98.06 242 SER B O 1
ATOM 4331 N N . LEU B 1 243 ? -11.938 14.195 -10.758 1 98.62 243 LEU B N 1
ATOM 4332 C CA . LEU B 1 243 ? -12.789 13.078 -10.383 1 98.62 243 LEU B CA 1
ATOM 4333 C C . LEU B 1 243 ? -13.406 13.297 -9.008 1 98.62 243 LEU B C 1
ATOM 4335 O O . LEU B 1 243 ? -14.578 12.969 -8.781 1 98.62 243 LEU B O 1
ATOM 4339 N N . MET B 1 244 ? -12.641 13.812 -8.086 1 98.44 244 MET B N 1
ATOM 4340 C CA . MET B 1 244 ? -13.156 14.039 -6.738 1 98.44 244 MET B CA 1
ATOM 4341 C C . MET B 1 244 ? -14.344 15.008 -6.77 1 98.44 244 MET B C 1
ATOM 4343 O O . MET B 1 244 ? -15.273 14.875 -5.977 1 98.44 244 MET B O 1
ATOM 4347 N N . LYS B 1 245 ? -14.328 15.961 -7.648 1 98.12 245 LYS B N 1
ATOM 4348 C CA . LYS B 1 245 ? -15.43 16.906 -7.789 1 98.12 245 LYS B CA 1
ATOM 4349 C C . LYS B 1 245 ? -16.719 16.203 -8.203 1 98.12 245 LYS B C 1
ATOM 4351 O O . LYS B 1 245 ? -17.812 16.656 -7.871 1 98.12 245 LYS B O 1
ATOM 4356 N N . LYS B 1 246 ? -16.562 15.109 -8.906 1 98.44 246 LYS B N 1
ATOM 4357 C CA . LYS B 1 246 ? -17.719 14.305 -9.305 1 98.44 246 LYS B CA 1
ATOM 4358 C C . LYS B 1 246 ? -18.141 13.375 -8.172 1 98.44 246 LYS B C 1
ATOM 4360 O O . LYS B 1 246 ? -19.328 13.055 -8.039 1 98.44 246 LYS B O 1
ATOM 4365 N N . LEU B 1 247 ? -17.172 12.891 -7.441 1 98.69 247 LEU B N 1
ATOM 4366 C CA . LEU B 1 247 ? -17.438 12.078 -6.258 1 98.69 247 LEU B CA 1
ATOM 4367 C C . LEU B 1 247 ? -17.703 12.969 -5.043 1 98.69 247 LEU B C 1
ATOM 4369 O O . LEU B 1 247 ? -16.906 12.992 -4.105 1 98.69 247 LEU B O 1
ATOM 4373 N N . THR B 1 248 ? -18.828 13.531 -4.926 1 98.56 248 THR B N 1
ATOM 4374 C CA . THR B 1 248 ? -19.125 14.672 -4.059 1 98.56 248 THR B CA 1
ATOM 4375 C C . THR B 1 248 ? -19.094 14.25 -2.592 1 98.56 248 THR B C 1
ATOM 4377 O O . THR B 1 248 ? -18.859 15.078 -1.711 1 98.56 248 THR B O 1
ATOM 4380 N N . ASN B 1 249 ? -19.344 12.984 -2.344 1 98.81 249 ASN B N 1
ATOM 4381 C CA . ASN B 1 249 ? -19.297 12.531 -0.956 1 98.81 249 ASN B CA 1
ATOM 4382 C C . ASN B 1 249 ? -17.906 12.68 -0.359 1 98.81 249 ASN B C 1
ATOM 4384 O O . ASN B 1 249 ? -17.75 12.898 0.845 1 98.81 249 ASN B O 1
ATOM 4388 N N . LEU B 1 250 ? -16.875 12.594 -1.154 1 98.88 250 LEU B N 1
ATOM 4389 C CA . LEU B 1 250 ? -15.508 12.75 -0.665 1 98.88 250 LEU B CA 1
ATOM 4390 C C . LEU B 1 250 ? -15.234 14.203 -0.274 1 98.88 250 LEU B C 1
ATOM 4392 O O . LEU B 1 250 ? -14.609 14.461 0.755 1 98.88 250 LEU B O 1
ATOM 4396 N N . GLY B 1 251 ? -15.633 15.102 -1.147 1 98.62 251 GLY B N 1
ATOM 4397 C CA . GLY B 1 251 ? -15.5 16.5 -0.812 1 98.62 251 GLY B CA 1
ATOM 4398 C C . GLY B 1 251 ? -16.234 16.891 0.459 1 98.62 251 GLY B C 1
ATOM 4399 O O . GLY B 1 251 ? -15.695 17.625 1.294 1 98.62 251 GLY B O 1
ATOM 4400 N N . ALA B 1 252 ? -17.453 16.422 0.582 1 98.81 252 ALA B N 1
ATOM 4401 C CA . ALA B 1 252 ? -18.25 16.703 1.771 1 98.81 252 ALA B CA 1
ATOM 4402 C C . ALA B 1 252 ? -17.578 16.141 3.025 1 98.81 252 ALA B C 1
ATOM 4404 O O . ALA B 1 252 ? -17.578 16.797 4.074 1 98.81 252 ALA B O 1
ATOM 4405 N N . TYR B 1 253 ? -17.078 14.945 2.93 1 98.88 253 TYR B N 1
ATOM 4406 C CA . TYR B 1 253 ? -16.328 14.32 4.016 1 98.88 253 TYR B CA 1
ATOM 4407 C C . TYR B 1 253 ? -15.156 15.188 4.449 1 98.88 253 TYR B C 1
ATOM 4409 O O . TYR B 1 253 ? -14.953 15.414 5.645 1 98.88 253 TYR B O 1
ATOM 4417 N N . CYS B 1 254 ? -14.383 15.695 3.494 1 98.88 254 CYS B N 1
ATOM 4418 C CA . CYS B 1 254 ? -13.242 16.547 3.793 1 98.88 254 CYS B CA 1
ATOM 4419 C C . CYS B 1 254 ? -13.68 17.812 4.512 1 98.88 254 CYS B C 1
ATOM 4421 O O . CYS B 1 254 ? -13.016 18.266 5.445 1 98.88 254 CYS B O 1
ATOM 4423 N N . GLU B 1 255 ? -14.781 18.359 4.105 1 98.69 255 GLU B N 1
ATOM 4424 C CA . GLU B 1 255 ? -15.289 19.562 4.746 1 98.69 255 GLU B CA 1
ATOM 4425 C C . GLU B 1 255 ? -15.695 19.297 6.191 1 98.69 255 GLU B C 1
ATOM 4427 O O . GLU B 1 255 ? -15.477 20.141 7.066 1 98.69 255 GLU B O 1
ATOM 4432 N N . ARG B 1 256 ? -16.328 18.156 6.461 1 98.75 256 ARG B N 1
ATOM 4433 C CA . ARG B 1 256 ? -16.703 17.812 7.824 1 98.75 256 ARG B CA 1
ATOM 4434 C C . ARG B 1 256 ? -15.477 17.672 8.719 1 98.75 256 ARG B C 1
ATOM 4436 O O . ARG B 1 256 ? -15.461 18.156 9.852 1 98.75 256 ARG B O 1
ATOM 4443 N N . MET B 1 257 ? -14.461 17 8.25 1 98.81 257 MET B N 1
ATOM 4444 C CA . MET B 1 257 ? -13.219 16.844 9.008 1 98.81 257 MET B CA 1
ATOM 4445 C C . MET B 1 257 ? -12.555 18.188 9.258 1 98.81 257 MET B C 1
ATOM 4447 O O . MET B 1 257 ? -12.102 18.469 10.375 1 98.81 257 MET B O 1
ATOM 4451 N N . LYS B 1 258 ? -12.5 19 8.195 1 98.62 258 LYS B N 1
ATOM 4452 C CA . LYS B 1 258 ? -11.938 20.344 8.297 1 98.62 258 LYS B CA 1
ATOM 4453 C C . LYS B 1 258 ? -12.664 21.172 9.352 1 98.62 258 LYS B C 1
ATOM 4455 O O . LYS B 1 258 ? -12.039 21.797 10.211 1 98.62 258 LYS B O 1
ATOM 4460 N N . GLU B 1 259 ? -13.945 21.172 9.281 1 98.06 259 GLU B N 1
ATOM 4461 C CA . GLU B 1 259 ? -14.766 21.953 10.195 1 98.06 259 GLU B CA 1
ATOM 4462 C C . GLU B 1 259 ? -14.578 21.516 11.641 1 98.06 259 GLU B C 1
ATOM 4464 O O . GLU B 1 259 ? -14.5 22.344 12.547 1 98.06 259 GLU B O 1
ATOM 4469 N N . ARG B 1 260 ? -14.445 20.297 11.852 1 98.06 260 ARG B N 1
ATOM 4470 C CA . ARG B 1 260 ? -14.422 19.766 13.211 1 98.06 260 ARG B CA 1
ATOM 4471 C C . ARG B 1 260 ? -13.031 19.891 13.82 1 98.06 260 ARG B C 1
ATOM 4473 O O . ARG B 1 260 ? -12.891 20.141 15.016 1 98.06 260 ARG B O 1
ATOM 4480 N N . TYR B 1 261 ? -11.992 19.719 13.016 1 98 261 TYR B N 1
ATOM 4481 C CA . TYR B 1 261 ? -10.695 19.531 13.648 1 98 261 TYR B CA 1
ATOM 4482 C C . TYR B 1 261 ? -9.719 20.625 13.203 1 98 261 TYR B C 1
ATOM 4484 O O . TYR B 1 261 ? -8.609 20.719 13.734 1 98 261 TYR B O 1
ATOM 4492 N N . TRP B 1 262 ? -10.156 21.422 12.273 1 97.88 262 TRP B N 1
ATOM 4493 C CA . TRP B 1 262 ? -9.281 22.469 11.766 1 97.88 262 TRP B CA 1
ATOM 4494 C C . TRP B 1 262 ? -10.016 23.812 11.719 1 97.88 262 TRP B C 1
ATOM 4496 O O . TRP B 1 262 ? -10.094 24.438 10.664 1 97.88 262 TRP B O 1
ATOM 4506 N N . PRO B 1 263 ? -10.5 24.234 12.812 1 96.19 263 PRO B N 1
ATOM 4507 C CA . PRO B 1 263 ? -11.195 25.531 12.828 1 96.19 263 PRO B CA 1
ATOM 4508 C C . PRO B 1 263 ? -10.281 26.688 12.438 1 96.19 263 PRO B C 1
ATOM 4510 O O . PRO B 1 263 ? -10.766 27.75 12.047 1 96.19 263 PRO B O 1
ATOM 4513 N N . ASP B 1 264 ? -9.008 26.5 12.57 1 96.62 264 ASP B N 1
ATOM 4514 C CA . ASP B 1 264 ? -8.016 27.516 12.234 1 96.62 264 ASP B CA 1
ATOM 4515 C C . ASP B 1 264 ? -7.395 27.266 10.867 1 96.62 264 ASP B C 1
ATOM 4517 O O . ASP B 1 264 ? -6.234 27.594 10.625 1 96.62 264 ASP B O 1
ATOM 4521 N N . TRP B 1 265 ? -8.117 26.547 9.984 1 97.5 265 TRP B N 1
ATOM 4522 C CA . TRP B 1 265 ? -7.641 26.172 8.664 1 97.5 265 TRP B CA 1
ATOM 4523 C C . TRP B 1 265 ? -7.047 27.359 7.934 1 97.5 265 TRP B C 1
ATOM 4525 O O . TRP B 1 265 ? -5.961 27.281 7.359 1 97.5 265 TRP B O 1
ATOM 4535 N N . GLU B 1 266 ? -7.715 28.5 7.992 1 97 266 GLU B N 1
ATOM 4536 C CA . GLU B 1 266 ? -7.273 29.703 7.289 1 97 266 GLU B CA 1
ATOM 4537 C C . GLU B 1 266 ? -5.973 30.234 7.883 1 97 266 GLU B C 1
ATOM 4539 O O . GLU B 1 266 ? -5.109 30.734 7.156 1 97 266 GLU B O 1
ATOM 4544 N N . GLU B 1 267 ? -5.801 30.125 9.156 1 97.12 267 GLU B N 1
ATOM 4545 C CA . GLU B 1 267 ? -4.582 30.562 9.828 1 97.12 267 GLU B CA 1
ATOM 4546 C C . GLU B 1 267 ? -3.404 29.656 9.484 1 97.12 267 GLU B C 1
ATOM 4548 O O . GLU B 1 267 ? -2.248 30.078 9.547 1 97.12 267 GLU B O 1
ATOM 4553 N N . CYS B 1 268 ? -3.793 28.422 9.055 1 96.62 268 CYS B N 1
ATOM 4554 C CA . CYS B 1 268 ? -2.76 27.438 8.781 1 96.62 268 CYS B CA 1
ATOM 4555 C C . CYS B 1 268 ? -2.502 27.312 7.285 1 96.62 268 CYS B C 1
ATOM 4557 O O . CYS B 1 268 ? -1.823 26.391 6.84 1 96.62 268 CYS B O 1
ATOM 4559 N N . SER B 1 269 ? -3.051 28.172 6.473 1 95.56 269 SER B N 1
ATOM 4560 C CA . SER B 1 269 ? -2.869 28.188 5.023 1 95.56 269 SER B CA 1
ATOM 4561 C C . SER B 1 269 ? -2.143 29.453 4.566 1 95.56 269 SER B C 1
ATOM 4563 O O . SER B 1 269 ? -2.641 30.562 4.754 1 95.56 269 SER B O 1
ATOM 4565 N N . ARG B 1 270 ? -1.089 29.328 3.896 1 92.75 270 ARG B N 1
ATOM 4566 C CA . ARG B 1 270 ? -0.138 30.406 3.637 1 92.75 270 ARG B CA 1
ATOM 4567 C C . ARG B 1 270 ? -0.768 31.5 2.777 1 92.75 270 ARG B C 1
ATOM 4569 O O . ARG B 1 270 ? -0.424 32.688 2.906 1 92.75 270 ARG B O 1
ATOM 4576 N N . LEU B 1 271 ? -1.662 31.172 1.888 1 92.69 271 LEU B N 1
ATOM 4577 C CA . LEU B 1 271 ? -2.199 32.156 0.96 1 92.69 271 LEU B CA 1
ATOM 4578 C C . LEU B 1 271 ? -3.434 32.844 1.545 1 92.69 271 LEU B C 1
ATOM 4580 O O . LEU B 1 271 ? -3.977 33.781 0.949 1 92.69 271 LEU B O 1
ATOM 4584 N N . SER B 1 272 ? -3.842 32.344 2.703 1 95.12 272 SER B N 1
ATOM 4585 C CA . SER B 1 272 ? -4.969 32.969 3.369 1 95.12 272 SER B CA 1
ATOM 4586 C C . SER B 1 272 ? -4.57 34.344 3.947 1 95.12 272 SER B C 1
ATOM 4588 O O . SER B 1 272 ? -3.449 34.5 4.426 1 95.12 272 SER B O 1
ATOM 4590 N N . LYS B 1 273 ? -5.465 35.312 3.979 1 96.5 273 LYS B N 1
ATOM 4591 C CA . LYS B 1 273 ? -5.242 36.594 4.602 1 96.5 273 LYS B CA 1
ATOM 4592 C C . LYS B 1 273 ? -5.078 36.469 6.113 1 96.5 273 LYS B C 1
ATOM 4594 O O . LYS B 1 273 ? -4.512 37.344 6.762 1 96.5 273 LYS B O 1
ATOM 4599 N N . LYS B 1 274 ? -5.523 35.375 6.598 1 96.88 274 LYS B N 1
ATOM 4600 C CA . LYS B 1 274 ? -5.488 35.156 8.039 1 96.88 274 LYS B CA 1
ATOM 4601 C C . LYS B 1 274 ? -4.254 34.344 8.445 1 96.88 274 LYS B C 1
ATOM 4603 O O . LYS B 1 274 ? -4.102 34 9.617 1 96.88 274 LYS B O 1
ATOM 4608 N N . PHE B 1 275 ? -3.414 34.062 7.465 1 95.5 275 PHE B N 1
ATOM 4609 C CA . PHE B 1 275 ? -2.256 33.219 7.719 1 95.5 275 PHE B CA 1
ATOM 4610 C C . PHE B 1 275 ? -1.419 33.781 8.867 1 95.5 275 PHE B C 1
ATOM 4612 O O . PHE B 1 275 ? -1.163 34.969 8.922 1 95.5 275 PHE B O 1
ATOM 4619 N N . LYS B 1 276 ? -1.014 32.906 9.797 1 92.81 276 LYS B N 1
ATOM 4620 C CA . LYS B 1 276 ? -0.098 33.188 10.898 1 92.81 276 LYS B CA 1
ATOM 4621 C C . LYS B 1 276 ? 0.959 32.125 11.031 1 92.81 276 LYS B C 1
ATOM 4623 O O . LYS B 1 276 ? 0.632 30.922 11.062 1 92.81 276 LYS B O 1
ATOM 4628 N N . ASP B 1 277 ? 2.176 32.562 11.039 1 90.31 277 ASP B N 1
ATOM 4629 C CA . ASP B 1 277 ? 3.221 31.594 11.344 1 90.31 277 ASP B CA 1
ATOM 4630 C C . ASP B 1 277 ? 3.025 30.984 12.734 1 90.31 277 ASP B C 1
ATOM 4632 O O . ASP B 1 277 ? 3.068 31.703 13.734 1 90.31 277 ASP B O 1
ATOM 4636 N N . ASP B 1 278 ? 2.795 29.766 12.773 1 91.62 278 ASP B N 1
ATOM 4637 C CA . ASP B 1 278 ? 2.48 29.141 14.055 1 91.62 278 ASP B CA 1
ATOM 4638 C C . ASP B 1 278 ? 3.635 28.266 14.539 1 91.62 278 ASP B C 1
ATOM 4640 O O . ASP B 1 278 ? 3.43 27.312 15.305 1 91.62 278 ASP B O 1
ATOM 4644 N N . SER B 1 279 ? 4.828 28.484 14.078 1 91.69 279 SER B N 1
ATOM 4645 C CA . SER B 1 279 ? 6 27.766 14.57 1 91.69 279 SER B CA 1
ATOM 4646 C C . SER B 1 279 ? 6.152 27.922 16.078 1 91.69 279 SER B 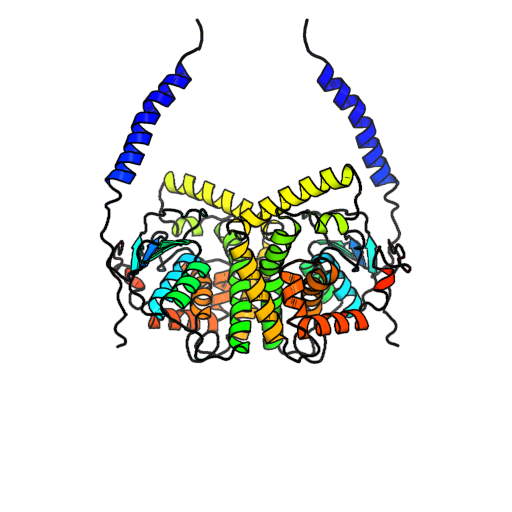C 1
ATOM 4648 O O . SER B 1 279 ? 6.133 29.047 16.594 1 91.69 279 SER B O 1
ATOM 4650 N N . TYR B 1 280 ? 6.188 26.828 16.719 1 91.94 280 TYR B N 1
ATOM 4651 C CA . TYR B 1 280 ? 6.473 26.719 18.141 1 91.94 280 TYR B CA 1
ATOM 4652 C C . TYR B 1 280 ? 5.383 27.375 18.969 1 91.94 280 TYR B C 1
ATOM 4654 O O . TYR B 1 280 ? 5.625 27.797 20.109 1 91.94 280 TYR B O 1
ATOM 4662 N N . ILE B 1 281 ? 4.289 27.609 18.391 1 92.56 281 ILE B N 1
ATOM 4663 C CA . ILE B 1 281 ? 3.121 28.062 19.125 1 92.56 281 ILE B CA 1
ATOM 4664 C C . ILE B 1 281 ? 2.381 26.859 19.703 1 92.56 281 ILE B C 1
ATOM 4666 O O . ILE B 1 281 ? 2.078 25.906 18.984 1 92.56 281 ILE B O 1
ATOM 4670 N N . LEU B 1 282 ? 2.182 26.922 20.953 1 94 282 LEU B N 1
ATOM 4671 C CA . LEU B 1 282 ? 1.507 25.812 21.625 1 94 282 LEU B CA 1
ATOM 4672 C C . LEU B 1 282 ? 0.055 25.703 21.188 1 94 282 LEU B C 1
ATOM 4674 O O . LEU B 1 282 ? -0.684 26.688 21.203 1 94 282 LEU B O 1
ATOM 4678 N N . LYS B 1 283 ? -0.253 24.656 20.594 1 91.56 283 LYS B N 1
ATOM 4679 C CA . LYS B 1 283 ? -1.633 24.328 20.234 1 91.56 283 LYS B CA 1
ATOM 4680 C C . LYS B 1 283 ? -2.248 23.359 21.25 1 91.56 283 LYS B C 1
ATOM 4682 O O . LYS B 1 283 ? -1.63 22.359 21.609 1 91.56 283 LYS B O 1
ATOM 4687 N N . ASN B 1 284 ? -3.152 23.938 21.953 1 74.19 284 ASN B N 1
ATOM 4688 C CA . ASN B 1 284 ? -3.775 23.172 23.031 1 74.19 284 ASN B CA 1
ATOM 4689 C C . ASN B 1 284 ? -5.117 22.594 22.609 1 74.19 284 ASN B C 1
ATOM 4691 O O . ASN B 1 284 ? -5.633 22.922 21.547 1 74.19 284 ASN B O 1
ATOM 4695 N N . ARG B 1 285 ? -5.785 21.781 23.594 1 56.19 285 ARG B N 1
ATOM 4696 C CA . ARG B 1 285 ? -7.086 21.125 23.641 1 56.19 285 ARG B CA 1
ATOM 4697 C C . ARG B 1 285 ? -8.188 22.062 23.156 1 56.19 285 ARG B C 1
ATOM 4699 O O . ARG B 1 285 ? -8.328 23.188 23.656 1 56.19 285 ARG B O 1
ATOM 4706 N N . GLN B 1 286 ? -8.234 22.203 21.781 1 47.72 286 GLN B N 1
ATOM 4707 C CA . GLN B 1 286 ? -9.406 23.016 21.5 1 47.72 286 GLN B CA 1
ATOM 4708 C C . GLN B 1 286 ? -10.492 22.797 22.547 1 47.72 286 GLN B C 1
ATOM 4710 O O . GLN B 1 286 ? -10.82 21.656 22.891 1 47.72 286 GLN B O 1
ATOM 4715 N N . LYS B 1 287 ? -10.695 23.594 23.391 1 40.31 287 LYS B N 1
ATOM 4716 C CA . LYS B 1 287 ? -11.844 23.656 24.297 1 40.31 287 LYS B CA 1
ATOM 4717 C C . LYS B 1 287 ? -13.133 23.281 23.578 1 40.31 287 LYS B C 1
ATOM 4719 O O . LYS B 1 287 ? -13.422 23.797 22.5 1 40.31 287 LYS B O 1
ATOM 4724 N N . SER B 1 288 ? -13.469 22.016 23.469 1 36.66 288 SER B N 1
ATOM 4725 C CA . SER B 1 288 ? -14.844 21.781 23.031 1 36.66 288 SER B CA 1
ATOM 4726 C C . SER B 1 288 ? -15.758 22.922 23.469 1 36.66 288 SER B C 1
ATOM 4728 O O . SER B 1 288 ? -15.773 23.297 24.641 1 36.66 288 SER B O 1
ATOM 4730 N N . LYS B 1 289 ? -16 23.891 22.547 1 32.03 289 LYS B N 1
ATOM 4731 C CA . LYS B 1 289 ? -17.188 24.656 22.922 1 32.03 289 LYS B CA 1
ATOM 4732 C C . LYS B 1 289 ? -18.375 23.734 23.172 1 32.03 289 LYS B C 1
ATOM 4734 O O . LYS B 1 289 ? -18.609 22.781 22.422 1 32.03 289 LYS B O 1
#

Radius of gyration: 26.52 Å; Cα contacts (8 Å, |Δi|>4): 861; chains: 2; bounding box: 79×73×62 Å